Protein AF-0000000076349828 (afdb_homodimer)

Solvent-accessible surface area (backbone atoms only — not comparable to full-atom values): 31358 Å² total; per-residue (Å²): 131,55,42,33,57,53,33,26,42,36,50,50,52,42,30,34,69,35,51,32,60,79,73,75,37,77,66,84,74,68,94,68,87,68,66,63,31,42,52,63,56,56,51,11,56,76,66,73,49,50,44,65,56,44,50,30,48,36,58,50,66,44,79,68,70,51,68,71,57,54,50,50,49,28,61,77,57,61,48,50,69,36,42,40,34,48,49,30,20,42,58,67,39,28,55,61,73,64,72,86,52,87,60,31,19,74,54,73,61,74,66,48,53,58,50,32,57,34,34,70,43,28,19,38,30,24,24,58,64,32,35,60,77,38,63,22,70,52,36,24,41,40,48,79,42,40,75,89,57,75,70,48,70,93,59,61,36,51,58,55,41,58,56,68,32,63,59,30,49,77,55,27,34,45,64,28,62,76,62,40,43,49,42,49,37,23,45,49,52,50,44,39,47,48,40,72,83,40,64,64,37,52,51,49,50,52,52,42,57,68,31,87,71,43,10,62,55,54,72,65,60,64,58,49,44,57,66,61,35,66,37,68,38,48,32,34,32,43,59,87,63,86,70,57,69,60,95,70,50,41,61,79,50,91,68,35,41,47,19,39,54,23,36,35,31,32,42,30,22,30,38,48,82,10,60,64,20,36,33,39,36,48,46,75,43,70,52,78,66,79,72,74,76,77,126,134,56,44,33,55,53,33,26,42,37,49,52,52,43,30,33,70,36,52,33,59,80,74,75,38,76,67,84,74,69,94,70,88,67,67,63,30,42,52,65,57,55,52,11,56,77,65,74,49,51,46,65,56,44,49,30,46,35,57,50,67,44,80,69,68,52,69,70,58,53,50,49,49,27,60,76,55,62,46,50,68,36,42,41,33,48,50,29,20,43,58,68,39,29,54,61,71,63,71,87,53,88,60,32,18,73,54,72,61,74,66,48,53,58,50,31,58,34,35,69,43,28,18,35,30,23,24,59,64,32,36,58,76,41,63,22,71,53,35,24,41,40,47,79,42,40,77,88,5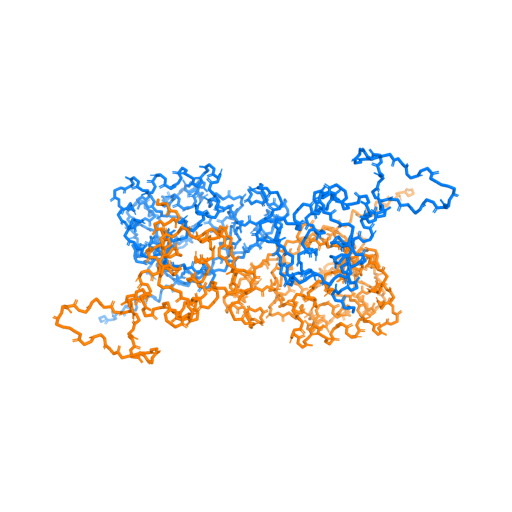9,74,70,49,72,92,58,61,36,51,55,55,40,58,55,69,33,64,58,30,48,75,55,26,34,44,65,28,61,76,64,40,43,48,41,49,37,23,45,49,53,50,46,38,45,48,41,72,83,40,63,65,38,52,51,50,50,52,52,42,58,66,30,87,73,43,10,62,56,56,73,66,59,64,58,50,44,56,68,61,36,65,38,68,38,48,32,34,33,42,60,86,64,85,72,54,72,57,95,71,51,41,61,81,48,91,68,34,41,50,19,39,55,25,36,34,32,31,42,29,21,31,38,47,83,12,61,64,19,36,34,38,37,47,48,74,44,70,52,80,68,78,72,75,75,74,127

Sequence (590 aa):
MDNKAALRQLLRGKRSRLEPAAVGLRPRTGRGRRAPGLSQAQVAQLLYVSERTYAQLERGEMPAPAPGFLDRVCEVLRLEEGDRTALYVYALGYEPPRPQDPLAGQDIHGAWHEAVTSVSRPCYVNDVAWNVLACNEAFTATFPRAPGARPALPERNLMRYMLLRHTAREHHLLDWERQWARPLAAQLRKAVAQYPGNGDLRELDQEVEADPVAGPIYRSDPVTYVQPSGATRPVRFPWPGPAGPPAGAERCCAEHLPSRAGLVTMCAAVPLGSPGARFFILVFEPAPAAGGTGRMDNKAALRQLLRGKRSRLEPAAVGLRPRTGRGRRAPGLSQAQVAQLLYVSERTYAQLERGEMPAPAPGFLDRVCEVLRLEEGDRTALYVYALGYEPPRPQDPLAGQDIHGAWHEAVTSVSRPCYVNDVAWNVLACNEAFTATFPRAPGARPALPERNLMRYMLLRHTAREHHLLDWERQWARPLAAQLRKAVAQYPGNGDLRELDQEVEADPVAGPIYRSDPVTYVQPSGATRPVRFPWPGPAGPPAGAERCCAEHLPSRAGLVTMCAAVPLGSPGARFFILVFEPAPAAGGTGR

Structure (mmCIF, N/CA/C/O backbone):
data_AF-0000000076349828-model_v1
#
loop_
_entity.id
_entity.type
_entity.pdbx_description
1 polymer 'Transcriptional regulator'
#
loop_
_atom_site.group_PDB
_atom_site.id
_atom_site.type_symbol
_atom_site.label_atom_id
_atom_site.label_alt_id
_atom_site.label_comp_id
_atom_site.label_asym_id
_atom_site.label_entity_id
_atom_site.label_seq_id
_atom_site.pdbx_PDB_ins_code
_atom_site.Cartn_x
_atom_site.Cartn_y
_atom_site.Cartn_z
_atom_site.occupancy
_atom_site.B_iso_or_equiv
_atom_site.auth_seq_id
_atom_site.auth_comp_id
_atom_site.auth_asym_id
_atom_site.auth_atom_id
_atom_site.pdbx_PDB_model_num
ATOM 1 N N . MET A 1 1 ? -12.219 -16.562 -16.562 1 55.56 1 MET A N 1
ATOM 2 C CA . MET A 1 1 ? -13.164 -17.125 -15.602 1 55.56 1 MET A CA 1
ATOM 3 C C . MET A 1 1 ? -14.023 -16.031 -14.984 1 55.56 1 MET A C 1
ATOM 5 O O . MET A 1 1 ? -13.547 -14.914 -14.742 1 55.56 1 MET A O 1
ATOM 9 N N . ASP A 1 2 ? -15.328 -16.172 -15.016 1 71.94 2 ASP A N 1
ATOM 10 C CA . ASP A 1 2 ? -16.359 -15.297 -14.461 1 71.94 2 ASP A CA 1
ATOM 11 C C . ASP A 1 2 ? -16.25 -15.211 -12.945 1 71.94 2 ASP A C 1
ATOM 13 O O . ASP A 1 2 ? -15.828 -16.172 -12.289 1 71.94 2 ASP A O 1
ATOM 17 N N . ASN A 1 3 ? -16.219 -14.039 -12.383 1 77.5 3 ASN A N 1
ATOM 18 C CA . ASN A 1 3 ? -16.172 -13.812 -10.945 1 77.5 3 ASN A CA 1
ATOM 19 C C . ASN A 1 3 ? -17.109 -14.758 -10.203 1 77.5 3 ASN A C 1
ATOM 21 O O . ASN A 1 3 ? -16.781 -15.227 -9.109 1 77.5 3 ASN A O 1
ATOM 25 N N . LYS A 1 4 ? -18.109 -15.07 -10.867 1 82.62 4 LYS A N 1
ATOM 26 C CA . LYS A 1 4 ? -19.078 -15.969 -10.258 1 82.62 4 LYS A CA 1
ATOM 27 C C . LYS A 1 4 ? -18.531 -17.375 -10.117 1 82.62 4 LYS A C 1
ATOM 29 O O . LYS A 1 4 ? -18.672 -18.016 -9.07 1 82.62 4 LYS A O 1
ATOM 34 N N . ALA A 1 5 ? -17.844 -17.766 -11.148 1 82.62 5 ALA A N 1
ATOM 35 C CA . ALA A 1 5 ? -17.266 -19.094 -11.125 1 82.62 5 ALA A CA 1
ATOM 36 C C . ALA A 1 5 ? -16.141 -19.188 -10.094 1 82.62 5 ALA A C 1
ATOM 38 O O . ALA A 1 5 ? -16.016 -20.188 -9.391 1 82.62 5 ALA A O 1
ATOM 39 N N . ALA A 1 6 ? -15.414 -18.141 -10.055 1 81.31 6 ALA A N 1
ATOM 40 C CA . ALA A 1 6 ? -14.312 -18.109 -9.102 1 81.31 6 ALA A CA 1
ATOM 41 C C . ALA A 1 6 ? -14.82 -18.141 -7.668 1 81.31 6 ALA A C 1
ATOM 43 O O . ALA A 1 6 ? -14.25 -18.828 -6.812 1 81.31 6 ALA A O 1
ATOM 44 N N . LEU A 1 7 ? -15.859 -17.406 -7.391 1 87.69 7 LEU A N 1
ATOM 45 C CA . LEU A 1 7 ? -16.469 -17.375 -6.062 1 87.69 7 LEU A CA 1
ATOM 46 C C . LEU A 1 7 ? -17 -18.75 -5.676 1 87.69 7 LEU A C 1
ATOM 48 O O . LEU A 1 7 ? -16.75 -19.219 -4.562 1 87.69 7 LEU A O 1
ATOM 52 N N . ARG A 1 8 ? -17.625 -19.344 -6.578 1 88.19 8 ARG A N 1
ATOM 53 C CA . ARG A 1 8 ? -18.172 -20.672 -6.352 1 88.19 8 ARG A CA 1
ATOM 54 C C . ARG A 1 8 ? -17.062 -21.672 -6.039 1 88.19 8 ARG A C 1
ATOM 56 O O . ARG A 1 8 ? -17.172 -22.469 -5.109 1 88.19 8 ARG A O 1
ATOM 63 N N . GLN A 1 9 ? -16.078 -21.578 -6.84 1 84.62 9 GLN A N 1
ATOM 64 C CA . GLN A 1 9 ? -14.945 -22.484 -6.652 1 84.62 9 GLN A CA 1
ATOM 65 C C . GLN A 1 9 ? -14.289 -22.281 -5.293 1 84.62 9 GLN A C 1
ATOM 67 O O . GLN A 1 9 ? -13.953 -23.25 -4.605 1 84.62 9 GLN A O 1
ATOM 72 N N . LEU A 1 10 ? -14.07 -21.062 -4.906 1 87.06 10 LEU A N 1
ATOM 73 C CA . LEU A 1 10 ? -13.453 -20.75 -3.621 1 87.06 10 LEU A CA 1
ATOM 74 C C . LEU A 1 10 ? -14.289 -21.297 -2.469 1 87.06 10 LEU A C 1
ATOM 76 O O . LEU A 1 10 ? -13.773 -22.047 -1.625 1 87.06 10 LEU A O 1
ATOM 80 N N . LEU A 1 11 ? -15.555 -20.984 -2.486 1 91.88 11 LEU A N 1
ATOM 81 C CA . LEU A 1 11 ? -16.422 -21.328 -1.363 1 91.88 11 LEU A CA 1
ATOM 82 C C . LEU A 1 11 ? -16.672 -22.828 -1.324 1 91.88 11 LEU A C 1
ATOM 84 O O . LEU A 1 11 ? -16.656 -23.438 -0.253 1 91.88 11 LEU A O 1
ATOM 88 N N . ARG A 1 12 ? -16.859 -23.391 -2.459 1 90.19 12 ARG A N 1
ATOM 89 C CA . ARG A 1 12 ? -17.047 -24.828 -2.516 1 90.19 12 ARG A CA 1
ATOM 90 C C . ARG A 1 12 ? -15.781 -25.562 -2.07 1 90.19 12 ARG A C 1
ATOM 92 O O . ARG A 1 12 ? -15.859 -26.547 -1.329 1 90.19 12 ARG A O 1
ATOM 99 N N . GLY A 1 13 ? -14.695 -25.062 -2.605 1 86.81 13 GLY A N 1
ATOM 100 C CA . GLY A 1 13 ? -13.43 -25.656 -2.215 1 86.81 13 GLY A CA 1
ATOM 101 C C . GLY A 1 13 ? -13.188 -25.609 -0.718 1 86.81 13 GLY A C 1
ATOM 102 O O . GLY A 1 13 ? -12.75 -26.609 -0.127 1 86.81 13 GLY A O 1
ATOM 103 N N . LYS A 1 14 ? -13.477 -24.531 -0.113 1 89.88 14 LYS A N 1
ATOM 104 C CA . LYS A 1 14 ? -13.227 -24.359 1.314 1 89.88 14 LYS A CA 1
ATOM 105 C C . LYS A 1 14 ? -14.203 -25.172 2.152 1 89.88 14 LYS A C 1
ATOM 107 O O . LYS A 1 14 ? -13.82 -25.797 3.141 1 89.88 14 LYS A O 1
ATOM 112 N N . ARG A 1 15 ? -15.438 -25.156 1.788 1 91.81 15 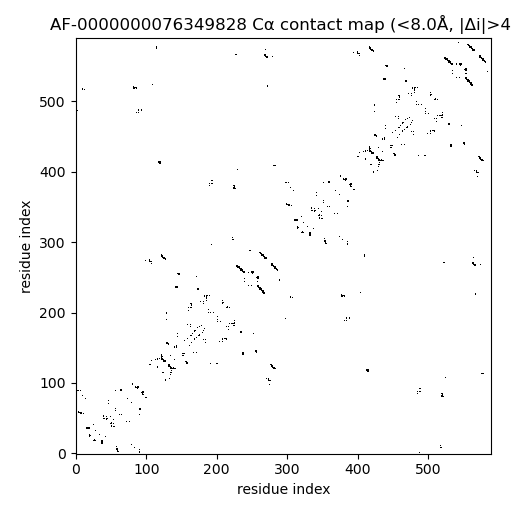ARG A N 1
ATOM 113 C CA . ARG A 1 15 ? -16.375 -25.906 2.619 1 91.81 15 ARG A CA 1
ATOM 114 C C . ARG A 1 15 ? -16.172 -27.406 2.463 1 91.81 15 ARG A C 1
ATOM 116 O O . ARG A 1 15 ? -16.422 -28.172 3.398 1 91.81 15 ARG A O 1
ATOM 123 N N . SER A 1 16 ? -15.602 -27.844 1.297 1 89.56 16 SER A N 1
ATOM 124 C CA . SER A 1 16 ? -15.367 -29.266 1.074 1 89.56 16 SER A CA 1
ATOM 125 C C . SER A 1 16 ? -14.195 -29.781 1.91 1 89.56 16 SER A C 1
ATOM 127 O O . SER A 1 16 ? -14.078 -30.984 2.152 1 89.56 16 SER A O 1
ATOM 129 N N . ARG A 1 17 ? -13.414 -28.906 2.379 1 88.81 17 ARG A N 1
ATOM 130 C CA . ARG A 1 17 ? -12.227 -29.297 3.135 1 88.81 17 ARG A CA 1
ATOM 131 C C . ARG A 1 17 ? -12.484 -29.219 4.637 1 88.81 17 ARG A C 1
ATOM 133 O O . ARG A 1 17 ? -11.648 -29.641 5.438 1 88.81 17 ARG A O 1
ATOM 140 N N . LEU A 1 18 ? -13.57 -28.688 4.965 1 89.94 18 LEU A N 1
ATOM 141 C CA . LEU A 1 18 ? -13.875 -28.516 6.383 1 89.94 18 LEU A CA 1
ATOM 142 C C . LEU A 1 18 ? -14.789 -29.625 6.879 1 89.94 18 LEU A C 1
ATOM 144 O O . LEU A 1 18 ? -15.906 -29.797 6.383 1 89.94 18 LEU A O 1
ATOM 148 N N . GLU A 1 19 ? -14.258 -30.344 7.883 1 88.88 19 GLU A N 1
ATOM 149 C CA . GLU A 1 19 ? -15.039 -31.438 8.453 1 88.88 19 GLU A CA 1
ATOM 150 C C . GLU A 1 19 ? -16.141 -30.922 9.359 1 88.88 19 GLU A C 1
ATOM 152 O O . GLU A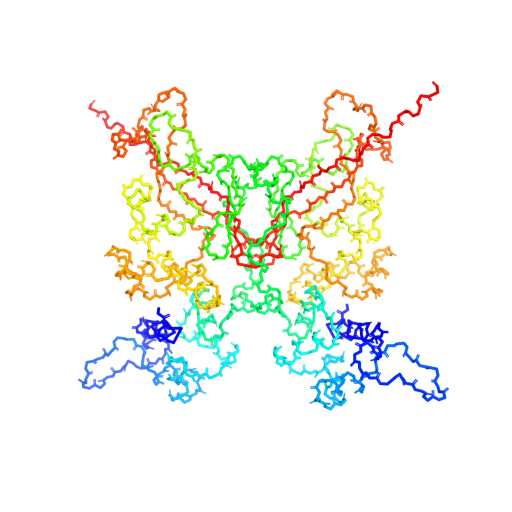 1 19 ? -15.914 -30.031 10.188 1 88.88 19 GLU A O 1
ATOM 157 N N . PRO A 1 20 ? -17.281 -31.484 9.211 1 87.12 20 PRO A N 1
ATOM 158 C CA . PRO A 1 20 ? -18.391 -31.047 10.047 1 87.12 20 PRO A CA 1
ATOM 159 C C . PRO A 1 20 ? -18.078 -31.094 11.539 1 87.12 20 PRO A C 1
ATOM 161 O O . PRO A 1 20 ? -18.422 -30.172 12.281 1 87.12 20 PRO A O 1
ATOM 164 N N . ALA A 1 21 ? -17.359 -32.094 11.93 1 85.5 21 ALA A N 1
ATOM 165 C CA . ALA A 1 21 ? -17.016 -32.25 13.344 1 85.5 21 ALA A CA 1
ATOM 166 C C . ALA A 1 21 ? -16.172 -31.078 13.844 1 85.5 21 ALA A C 1
ATOM 168 O O . ALA A 1 21 ? -16.266 -30.688 15.008 1 85.5 21 ALA A O 1
ATOM 169 N N . ALA A 1 22 ? -15.438 -30.562 12.938 1 85.69 22 ALA A N 1
ATOM 170 C CA . ALA A 1 22 ? -14.523 -29.484 13.297 1 85.69 22 ALA A CA 1
ATOM 171 C C . ALA A 1 22 ? -15.289 -28.203 13.641 1 85.69 22 ALA A C 1
ATOM 173 O O . ALA A 1 22 ? -14.75 -27.312 14.297 1 85.69 22 ALA A O 1
ATOM 174 N N . VAL A 1 23 ? -16.531 -28.156 13.219 1 86.88 23 VAL A N 1
ATOM 175 C CA . VAL A 1 23 ? -17.297 -26.953 13.477 1 86.88 23 VAL A CA 1
ATOM 176 C C . VAL A 1 23 ? -18.5 -27.281 14.344 1 86.88 23 VAL A C 1
ATOM 178 O O . VAL A 1 23 ? -19.484 -26.547 14.367 1 86.88 23 VAL A O 1
ATOM 181 N N . GLY A 1 24 ? -18.438 -28.438 14.977 1 84 24 GLY A N 1
ATOM 182 C CA . GLY A 1 24 ? -19.422 -28.797 15.977 1 84 24 GLY A CA 1
ATOM 183 C C . GLY A 1 24 ? -20.672 -29.406 15.383 1 84 24 GLY A C 1
ATOM 184 O O . GLY A 1 24 ? -21.734 -29.422 16.031 1 84 24 GLY A O 1
ATOM 185 N N . LEU A 1 25 ? -20.625 -29.703 14.148 1 85.69 25 LEU A N 1
ATOM 186 C CA . LEU A 1 25 ? -21.781 -30.312 13.508 1 85.69 25 LEU A CA 1
ATOM 187 C C . LEU A 1 25 ? -21.609 -31.828 13.422 1 85.69 25 LEU A C 1
ATOM 189 O O . LEU A 1 25 ? -20.484 -32.344 13.477 1 85.69 25 LEU A O 1
ATOM 193 N N . ARG A 1 26 ? -22.719 -32.594 13.414 1 77.56 26 ARG A N 1
ATOM 194 C CA . ARG A 1 26 ? -22.703 -34.062 13.266 1 77.56 26 ARG A CA 1
ATOM 195 C C . ARG A 1 26 ? -22.281 -34.469 11.859 1 77.56 26 ARG A C 1
ATOM 197 O O . ARG A 1 26 ? -22.625 -33.781 10.883 1 77.56 26 ARG A O 1
ATOM 204 N N . PRO A 1 27 ? -21.422 -35.375 11.805 1 70.62 27 PRO A N 1
ATOM 205 C CA . PRO A 1 27 ? -21.031 -35.875 10.484 1 70.62 27 PRO A CA 1
ATOM 206 C C . PRO A 1 27 ? -22.234 -36.312 9.656 1 70.62 27 PRO A C 1
ATOM 208 O O . PRO A 1 27 ? -23.25 -36.75 10.219 1 70.62 27 PRO A O 1
ATOM 211 N N . ARG A 1 28 ? -22.359 -36.031 8.352 1 61.56 28 ARG A N 1
ATOM 212 C CA . ARG A 1 28 ? -23.453 -36.469 7.492 1 61.56 28 ARG A CA 1
ATOM 213 C C . ARG A 1 28 ? -23.578 -37.969 7.457 1 61.56 28 ARG A C 1
ATOM 215 O O . ARG A 1 28 ? -22.609 -38.688 7.184 1 61.56 28 ARG A O 1
ATOM 222 N N . THR A 1 29 ? -24.438 -38.719 8.25 1 59.72 29 THR A N 1
ATOM 223 C CA . THR A 1 29 ? -24.609 -40.156 8.344 1 59.72 29 THR A CA 1
ATOM 224 C C . THR A 1 29 ? -25.328 -40.688 7.109 1 59.72 29 THR A C 1
ATOM 226 O O . THR A 1 29 ? -25.531 -41.906 6.98 1 59.72 29 THR A O 1
ATOM 229 N N . GLY A 1 30 ? -26.188 -40.031 6.375 1 51.22 30 GLY A N 1
ATOM 230 C CA . GLY A 1 30 ? -27.125 -40.781 5.562 1 51.22 30 GLY A CA 1
ATOM 231 C C . GLY A 1 30 ? -26.438 -41.656 4.52 1 51.22 30 GLY A C 1
ATOM 232 O O . GLY A 1 30 ? -25.219 -41.625 4.379 1 51.22 30 GLY A O 1
ATOM 233 N N . ARG A 1 31 ? -27.203 -42.75 3.924 1 53.44 31 ARG A N 1
ATOM 234 C CA . ARG A 1 31 ? -26.859 -43.812 2.986 1 53.44 31 ARG A CA 1
ATOM 235 C C . ARG A 1 31 ? -25.891 -43.312 1.924 1 53.44 31 ARG A C 1
ATOM 237 O O . ARG A 1 31 ? -25.234 -44.094 1.235 1 53.44 31 ARG A O 1
ATOM 244 N N . GLY A 1 32 ? -26.109 -42.188 1.056 1 46.09 32 GLY A N 1
ATOM 245 C CA . GLY A 1 32 ? -25.359 -41.719 -0.101 1 46.09 32 GLY A CA 1
ATOM 246 C C . GLY A 1 32 ? -24.031 -41.094 0.26 1 46.09 32 GLY A C 1
ATOM 247 O O . GLY A 1 32 ? -23.797 -40.719 1.412 1 46.09 32 GLY A O 1
ATOM 248 N N . ARG A 1 33 ? -22.969 -41.438 -0.601 1 49.31 33 ARG A N 1
ATOM 249 C CA . ARG A 1 33 ? -21.547 -41.094 -0.557 1 49.31 33 ARG A CA 1
ATOM 250 C C . ARG A 1 33 ? -21.328 -39.656 -0.154 1 49.31 33 ARG A C 1
ATOM 252 O O . ARG A 1 33 ? -21.891 -38.75 -0.759 1 49.31 33 ARG A O 1
ATOM 259 N N . ARG A 1 34 ? -20.875 -39.344 1.07 1 52.53 34 ARG A N 1
ATOM 260 C CA . ARG A 1 34 ? -20.469 -38.25 1.955 1 52.53 34 ARG A CA 1
ATOM 261 C C . ARG A 1 34 ? -19.625 -37.219 1.203 1 52.53 34 ARG A C 1
ATOM 263 O O . ARG A 1 34 ? -18.578 -37.531 0.651 1 52.53 34 ARG A O 1
ATOM 270 N N . ALA A 1 35 ? -20.234 -36.375 0.472 1 61.09 35 ALA A N 1
ATOM 271 C CA . ALA A 1 35 ? -19.375 -35.312 -0.033 1 61.09 35 ALA A CA 1
ATOM 272 C C . ALA A 1 35 ? -18.453 -34.781 1.066 1 61.09 35 ALA A C 1
ATOM 274 O O . ALA A 1 35 ? -18.906 -34.562 2.197 1 61.09 35 ALA A O 1
ATOM 275 N N . PRO A 1 36 ? -17.219 -34.969 0.76 1 76.38 36 PRO A N 1
ATOM 276 C CA . PRO A 1 36 ? -16.234 -34.469 1.736 1 76.38 36 PRO A CA 1
ATOM 277 C C . PRO A 1 36 ? -16.469 -33 2.117 1 76.38 36 PRO A C 1
ATOM 279 O O . PRO A 1 36 ? -16.906 -32.219 1.287 1 76.38 36 PRO A O 1
ATOM 282 N N . GLY A 1 37 ? -16.625 -32.844 3.396 1 89.06 37 GLY A N 1
ATOM 283 C CA . GLY A 1 37 ? -16.625 -31.5 3.988 1 89.06 37 GLY A CA 1
ATOM 284 C C . GLY A 1 37 ? -18.016 -31 4.328 1 89.06 37 GLY A C 1
ATOM 285 O O . GLY A 1 37 ? -18.922 -31.797 4.582 1 89.06 37 GLY A O 1
ATOM 286 N N . LEU A 1 38 ? -18.344 -29.781 4.438 1 92.25 38 LEU A N 1
ATOM 287 C CA . LEU A 1 38 ? -19.609 -29.156 4.828 1 92.25 38 LEU A CA 1
ATOM 288 C C . LEU A 1 38 ? -20.531 -29 3.623 1 92.25 38 LEU A C 1
ATOM 290 O O . LEU A 1 38 ? -20.078 -28.641 2.531 1 92.25 38 LEU A O 1
ATOM 294 N N . SER A 1 39 ? -21.828 -29.375 3.822 1 91.44 39 SER A N 1
ATOM 295 C CA . SER A 1 39 ? -22.828 -29.047 2.818 1 91.44 39 SER A CA 1
ATOM 296 C C . SER A 1 39 ? -23.219 -27.578 2.887 1 91.44 39 SER A C 1
ATOM 298 O O . SER A 1 39 ? -22.922 -26.891 3.863 1 91.44 39 SER A O 1
ATOM 300 N N . GLN A 1 40 ? -23.891 -27.094 1.805 1 93 40 GLN A N 1
ATOM 301 C CA . GLN A 1 40 ? -24.391 -25.719 1.814 1 93 40 GLN A CA 1
ATOM 302 C C . GLN A 1 40 ? -25.359 -25.5 2.967 1 93 40 GLN A C 1
ATOM 304 O O . GLN A 1 40 ? -25.359 -24.422 3.58 1 93 40 GLN A O 1
ATOM 309 N N . ALA A 1 41 ? -26.094 -26.516 3.244 1 92.31 41 ALA A N 1
ATOM 310 C CA . ALA A 1 41 ? -27.078 -26.438 4.324 1 92.31 41 ALA A CA 1
ATOM 311 C C . ALA A 1 41 ? -26.391 -26.281 5.68 1 92.31 41 ALA A C 1
ATOM 313 O O . ALA A 1 41 ? -26.844 -25.516 6.527 1 92.31 41 ALA A O 1
ATOM 314 N N . GLN A 1 42 ? -25.375 -26.969 5.805 1 93.19 42 GLN A N 1
ATOM 315 C CA . GLN A 1 42 ? -24.641 -26.906 7.062 1 93.19 42 GLN A CA 1
ATOM 316 C C . GLN A 1 42 ? -23.969 -25.547 7.238 1 93.19 42 GLN A C 1
ATOM 318 O O . GLN A 1 42 ? -23.969 -24.984 8.336 1 93.19 42 GLN A O 1
ATOM 323 N N . VAL A 1 43 ? -23.391 -25 6.184 1 95.19 43 VAL A N 1
ATOM 324 C CA . VAL A 1 43 ? -22.781 -23.672 6.254 1 95.19 43 VAL A CA 1
ATOM 325 C C . VAL A 1 43 ? -23.859 -22.625 6.582 1 95.19 43 VAL A C 1
ATOM 327 O O . VAL A 1 43 ? -23.641 -21.766 7.438 1 95.19 43 VAL A O 1
ATOM 330 N N . ALA A 1 44 ? -24.969 -22.766 5.961 1 94.94 44 ALA A N 1
ATOM 331 C CA . ALA A 1 44 ? -26.094 -21.844 6.188 1 94.94 44 ALA A CA 1
ATOM 332 C C . ALA A 1 44 ? -26.547 -21.875 7.645 1 94.94 44 ALA A C 1
ATOM 334 O O . ALA A 1 44 ? -26.828 -20.844 8.242 1 94.94 44 ALA A O 1
ATOM 335 N N . GLN A 1 45 ? -26.594 -23.047 8.156 1 93.62 45 GLN A N 1
ATOM 336 C CA . GLN A 1 45 ? -26.969 -23.219 9.547 1 93.62 45 GLN A CA 1
ATOM 337 C C . GLN A 1 45 ? -26.031 -22.469 10.477 1 93.62 45 GLN A C 1
ATOM 339 O O . GLN A 1 45 ? -26.469 -21.766 11.391 1 93.62 45 GLN A O 1
ATOM 344 N N . LEU A 1 46 ? -24.797 -22.609 10.203 1 94.5 46 LEU A N 1
ATOM 345 C CA . LEU A 1 46 ? -23.797 -21.969 11.039 1 94.5 46 LEU A CA 1
ATOM 346 C C . LEU A 1 46 ? -23.844 -20.453 10.891 1 94.5 46 LEU A C 1
ATOM 348 O O . LEU A 1 46 ? -23.484 -19.719 11.812 1 94.5 46 LEU A O 1
ATOM 352 N N . LEU A 1 47 ? -24.344 -20 9.797 1 94.94 47 LEU A N 1
ATOM 353 C CA . LEU A 1 47 ? -24.438 -18.578 9.5 1 94.94 47 LEU A CA 1
ATOM 354 C C . LEU A 1 47 ? -25.781 -18.016 9.961 1 94.94 47 LEU A C 1
ATOM 356 O O . LEU A 1 47 ? -25.984 -16.797 9.945 1 94.94 47 LEU A O 1
ATOM 360 N N . TYR A 1 48 ? -26.672 -18.859 10.297 1 94.81 48 TYR A N 1
ATOM 361 C CA . TYR A 1 48 ? -28.016 -18.469 10.703 1 94.81 48 TYR A CA 1
ATOM 362 C C . TYR A 1 48 ? -28.75 -17.766 9.57 1 94.81 48 TYR A C 1
ATOM 364 O O . TYR A 1 48 ? -29.359 -16.719 9.773 1 94.81 4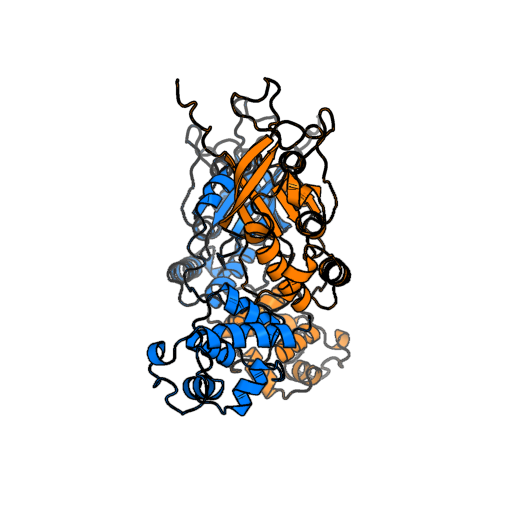8 TYR A O 1
ATOM 372 N N . VAL A 1 49 ? -28.594 -18.312 8.383 1 95.12 49 VAL A N 1
ATOM 373 C CA . VAL A 1 49 ? -29.344 -17.875 7.207 1 95.12 49 VAL A CA 1
ATOM 374 C C . VAL A 1 49 ? -29.969 -19.078 6.5 1 95.12 49 VAL A C 1
ATOM 376 O O . VAL A 1 49 ? -29.688 -20.219 6.863 1 95.12 49 VAL A O 1
ATOM 379 N N . SER A 1 50 ? -30.781 -18.781 5.52 1 94.88 50 SER A N 1
ATOM 380 C CA . SER A 1 50 ? -31.359 -19.859 4.734 1 94.88 50 SER A CA 1
ATOM 381 C C . SER A 1 50 ? -30.328 -20.484 3.803 1 94.88 50 SER A C 1
ATOM 383 O O . SER A 1 50 ? -29.359 -19.844 3.41 1 94.88 50 SER A O 1
ATOM 385 N N . GLU A 1 51 ? -30.547 -21.766 3.533 1 94.62 51 GLU A N 1
ATOM 386 C CA . GLU A 1 51 ? -29.688 -22.438 2.557 1 94.62 51 GLU A CA 1
ATOM 387 C C . GLU A 1 51 ? -29.719 -21.703 1.216 1 94.62 51 GLU A C 1
ATOM 389 O O . GLU A 1 51 ? -28.688 -21.609 0.533 1 94.62 51 GLU A O 1
ATOM 394 N N . ARG A 1 52 ? -30.812 -21.188 0.891 1 94.38 52 ARG A N 1
ATOM 395 C CA . ARG A 1 52 ? -30.953 -20.422 -0.351 1 94.38 52 ARG A CA 1
ATOM 396 C C . ARG A 1 52 ? -30.062 -19.203 -0.346 1 94.38 52 ARG A C 1
ATOM 398 O O . ARG A 1 52 ? -29.406 -18.891 -1.35 1 94.38 52 ARG A O 1
ATOM 405 N N . THR A 1 53 ? -30.016 -18.578 0.763 1 94.25 53 THR A N 1
ATOM 406 C CA . THR A 1 53 ? -29.203 -17.375 0.902 1 94.25 53 THR A CA 1
ATOM 407 C C . THR A 1 53 ? -27.734 -17.688 0.702 1 94.25 53 THR A C 1
ATOM 409 O O . THR A 1 53 ? -27.047 -17.016 -0.065 1 94.25 53 THR A O 1
ATOM 412 N N . TYR A 1 54 ? -27.266 -18.672 1.337 1 95.94 54 TYR A N 1
ATOM 413 C CA . TYR A 1 54 ? -25.859 -19.031 1.191 1 95.94 54 TYR A CA 1
ATOM 414 C C . TYR A 1 54 ? -25.578 -19.531 -0.219 1 95.94 54 TYR A C 1
ATOM 416 O O . TYR A 1 54 ? -24.531 -19.203 -0.794 1 95.94 54 TYR A O 1
ATOM 424 N N . ALA A 1 55 ? -26.453 -20.312 -0.714 1 95.19 55 ALA A N 1
ATOM 425 C CA . ALA A 1 55 ? -26.281 -20.828 -2.07 1 95.19 55 ALA A CA 1
ATOM 426 C C . ALA A 1 55 ? -26.188 -19.688 -3.08 1 95.19 55 ALA A C 1
ATOM 428 O O . ALA A 1 55 ? -25.422 -19.766 -4.047 1 95.19 55 ALA A O 1
ATOM 429 N N . GLN A 1 56 ? -26.969 -18.688 -2.854 1 94.75 56 GLN A N 1
ATOM 430 C CA . GLN A 1 56 ? -26.922 -17.516 -3.719 1 94.75 56 GLN A CA 1
ATOM 431 C C . GLN A 1 56 ? -25.562 -16.844 -3.66 1 94.75 56 GLN A C 1
ATOM 433 O O . GLN A 1 56 ? -25.047 -16.391 -4.68 1 94.75 56 GLN A O 1
ATOM 438 N N . LEU A 1 57 ? -24.984 -16.781 -2.492 1 94.62 57 LEU A N 1
ATOM 439 C CA . LEU A 1 57 ? -23.641 -16.234 -2.354 1 94.62 57 LEU A CA 1
ATOM 440 C C . LEU A 1 57 ? -22.625 -17.094 -3.084 1 94.62 57 LEU A C 1
ATOM 442 O O . LEU A 1 57 ? -21.812 -16.594 -3.855 1 94.62 57 LEU A O 1
ATOM 446 N N . GLU A 1 58 ? -22.734 -18.375 -2.83 1 94.38 58 GLU A N 1
ATOM 447 C CA . GLU A 1 58 ? -21.766 -19.312 -3.396 1 94.38 58 GLU A CA 1
ATOM 448 C C . GLU A 1 58 ? -21.828 -19.312 -4.922 1 94.38 58 GLU A C 1
ATOM 450 O O . GLU A 1 58 ? -20.797 -19.484 -5.586 1 94.38 58 GLU A O 1
ATOM 455 N N . ARG A 1 59 ? -23 -19.031 -5.477 1 92.19 59 ARG A N 1
ATOM 456 C CA . ARG A 1 59 ? -23.172 -19 -6.926 1 92.19 59 ARG A CA 1
ATOM 457 C C . ARG A 1 59 ? -22.828 -17.641 -7.5 1 92.19 59 ARG A C 1
ATOM 459 O O . ARG A 1 59 ? -22.875 -17.438 -8.719 1 92.19 59 ARG A O 1
ATOM 466 N N . GLY A 1 60 ? -22.516 -16.703 -6.617 1 88.75 60 GLY A N 1
ATOM 467 C CA . GLY A 1 60 ? -22.188 -15.359 -7.062 1 88.75 60 GLY A CA 1
ATOM 468 C C . GLY A 1 60 ? -23.391 -14.562 -7.512 1 88.75 60 GLY A C 1
ATOM 469 O O . GLY A 1 60 ? -23.281 -13.664 -8.344 1 88.75 60 GLY A O 1
ATOM 470 N N . GLU A 1 61 ? -24.562 -14.93 -6.988 1 88.88 61 GLU A N 1
ATOM 471 C CA . GLU A 1 61 ? -25.797 -14.32 -7.449 1 88.88 61 GLU A CA 1
ATOM 472 C C . GLU A 1 61 ? -26.359 -13.367 -6.402 1 88.88 61 GLU A C 1
ATOM 474 O O . GLU A 1 61 ? -27.438 -12.781 -6.602 1 88.88 61 GLU A O 1
ATOM 479 N N . MET A 1 62 ? -25.719 -13.227 -5.289 1 88.5 62 MET A N 1
ATOM 480 C CA . MET A 1 62 ? -26.156 -12.297 -4.258 1 88.5 62 MET A CA 1
ATOM 481 C C . MET A 1 62 ? -25.703 -10.875 -4.586 1 88.5 62 MET A C 1
ATOM 483 O O . MET A 1 62 ? -24.516 -10.609 -4.711 1 88.5 62 MET A O 1
ATOM 487 N N . PRO A 1 63 ? -26.719 -10.086 -4.785 1 81.38 63 PRO A N 1
ATOM 488 C CA . PRO A 1 63 ? -26.328 -8.703 -5.055 1 81.38 63 PRO A CA 1
ATOM 489 C C . PRO A 1 63 ? -25.703 -8.016 -3.834 1 81.38 63 PRO A C 1
ATOM 491 O O . PRO A 1 63 ? -26.297 -8.031 -2.75 1 81.38 63 PRO A O 1
ATOM 494 N N . ALA A 1 64 ? -24.562 -7.559 -3.828 1 79.25 64 ALA A N 1
ATOM 495 C CA . ALA A 1 64 ? -23.828 -6.707 -2.891 1 79.25 64 ALA A CA 1
ATOM 496 C C . ALA A 1 64 ? -23.906 -7.258 -1.471 1 79.25 64 ALA A C 1
ATOM 498 O O . ALA A 1 64 ? -24.5 -6.625 -0.585 1 79.25 64 ALA A O 1
ATOM 499 N N . PRO A 1 65 ? -23.453 -8.445 -1.202 1 88 65 PRO A N 1
ATOM 500 C CA . PRO A 1 65 ? -23.453 -8.945 0.175 1 88 65 PRO A CA 1
ATOM 501 C C . PRO A 1 65 ? -22.797 -7.969 1.154 1 88 65 PRO A C 1
ATOM 503 O O . PRO A 1 65 ? -21.828 -7.301 0.809 1 88 65 PRO A O 1
ATOM 506 N N . ALA A 1 66 ? -23.406 -7.848 2.369 1 83.25 66 ALA A N 1
ATOM 507 C CA . ALA A 1 66 ? -22.859 -6.969 3.402 1 83.25 66 ALA A CA 1
ATOM 508 C C . ALA A 1 66 ? -21.484 -7.453 3.859 1 83.25 66 ALA A C 1
ATOM 510 O O . ALA A 1 66 ? -21.266 -8.656 3.998 1 83.25 66 ALA A O 1
ATOM 511 N N . PRO A 1 67 ? -20.625 -6.527 4.156 1 82.75 67 PRO A N 1
ATOM 512 C CA . PRO A 1 67 ? -19.312 -6.914 4.672 1 82.75 67 PRO A CA 1
ATOM 513 C C . PRO A 1 67 ? -19.406 -7.777 5.93 1 82.75 67 PRO A C 1
ATOM 515 O O . PRO A 1 67 ? -18.641 -8.727 6.086 1 82.75 67 PRO A O 1
ATOM 518 N N . GLY A 1 68 ? -20.375 -7.438 6.809 1 84.44 68 GLY A N 1
ATOM 519 C CA . GLY A 1 68 ? -20.578 -8.25 8 1 84.44 68 GLY A CA 1
ATOM 520 C C . GLY A 1 68 ? -20.906 -9.695 7.695 1 84.44 68 GLY A C 1
ATOM 521 O O . GLY A 1 68 ? -20.438 -10.609 8.375 1 84.44 68 GLY A O 1
ATOM 522 N N . PHE A 1 69 ? -21.75 -9.906 6.668 1 91.12 69 PHE A N 1
ATOM 523 C CA . PHE A 1 69 ? -22.109 -11.258 6.246 1 91.12 69 PHE A CA 1
ATOM 524 C C . PHE A 1 69 ? -20.891 -11.992 5.707 1 91.12 69 PHE A C 1
ATOM 526 O O . PHE A 1 69 ? -20.641 -13.148 6.07 1 91.12 69 PHE A O 1
ATOM 533 N N . LEU A 1 70 ? -20.047 -11.312 4.883 1 92.69 70 LEU A N 1
ATOM 534 C CA . LEU A 1 70 ? -18.844 -11.914 4.324 1 92.69 70 LEU A CA 1
ATOM 535 C C . LEU A 1 70 ? -17.859 -12.289 5.426 1 92.69 70 LEU A C 1
ATOM 537 O O . LEU A 1 70 ? -17.219 -13.344 5.371 1 92.69 70 LEU A O 1
ATOM 541 N N . ASP A 1 71 ? -17.797 -11.445 6.379 1 90.75 71 ASP A N 1
ATOM 542 C CA . ASP A 1 71 ? -16.891 -11.727 7.488 1 90.75 71 ASP A CA 1
ATOM 543 C C . ASP A 1 71 ? -17.344 -12.945 8.281 1 90.75 71 ASP A C 1
ATOM 545 O O . ASP A 1 71 ? -16.531 -13.742 8.734 1 90.75 71 ASP A O 1
ATOM 549 N N . ARG A 1 72 ? -18.656 -13.117 8.453 1 93.75 72 ARG A N 1
ATOM 550 C CA . ARG A 1 72 ? -19.188 -14.305 9.117 1 93.75 72 ARG A CA 1
ATOM 551 C C . ARG A 1 72 ? -18.906 -15.562 8.312 1 93.75 72 ARG A C 1
ATOM 553 O O . ARG A 1 72 ? -18.594 -16.609 8.883 1 93.75 72 ARG A O 1
ATOM 560 N N . VAL A 1 73 ? -18.984 -15.43 7.055 1 95.38 73 VAL A N 1
ATOM 561 C CA . VAL A 1 73 ? -18.641 -16.547 6.184 1 95.38 73 VAL A CA 1
ATOM 562 C C . VAL A 1 73 ? -17.188 -16.938 6.367 1 95.38 73 VAL A C 1
ATOM 564 O O . VAL A 1 73 ? -16.844 -18.125 6.457 1 95.38 73 VAL A O 1
ATOM 567 N N . CYS A 1 74 ? -16.344 -15.898 6.422 1 93.06 74 CYS A N 1
ATOM 568 C CA . CYS A 1 74 ? -14.914 -16.141 6.641 1 93.06 74 CYS A CA 1
ATOM 569 C C . CYS A 1 74 ? -14.688 -16.875 7.957 1 93.06 74 CYS A C 1
ATOM 571 O O . CYS A 1 74 ? -13.867 -17.797 8.023 1 93.06 74 CYS A O 1
ATOM 573 N N . GLU A 1 75 ? -15.398 -16.516 8.914 1 92.81 75 GLU A N 1
ATOM 574 C CA . GLU A 1 75 ? -15.273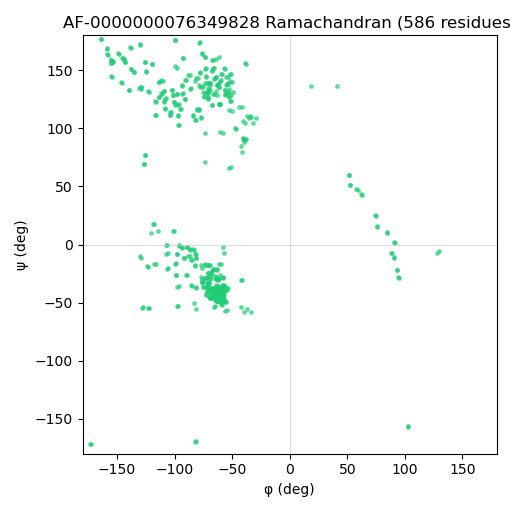 -17.156 10.227 1 92.81 75 GLU A CA 1
ATOM 575 C C . GLU A 1 75 ? -15.727 -18.609 10.18 1 92.81 75 GLU A C 1
ATOM 577 O O . GLU A 1 75 ? -15.016 -19.5 10.656 1 92.81 75 GLU A O 1
ATOM 582 N N . VAL A 1 76 ? -16.828 -18.844 9.578 1 94.25 76 VAL A N 1
ATOM 583 C CA . VAL A 1 76 ? -17.422 -20.188 9.531 1 94.25 76 VAL A CA 1
ATOM 584 C C . VAL A 1 76 ? -16.531 -21.109 8.719 1 94.25 76 VAL A C 1
ATOM 586 O O . VAL A 1 76 ? -16.281 -22.266 9.117 1 94.25 76 VAL A O 1
ATOM 589 N N . LEU A 1 77 ? -15.984 -20.578 7.648 1 93.94 77 LEU A N 1
ATOM 590 C CA . LEU A 1 77 ? -15.203 -21.422 6.75 1 93.94 77 LEU A CA 1
ATOM 591 C C . LEU A 1 77 ? -13.719 -21.312 7.066 1 93.94 77 LEU A C 1
ATOM 593 O O . LEU A 1 77 ? -12.883 -21.891 6.359 1 93.94 77 LEU A O 1
ATOM 597 N N . ARG A 1 78 ? -13.375 -20.531 8.031 1 90.75 78 ARG A N 1
ATOM 598 C CA . ARG A 1 78 ? -12.008 -20.359 8.5 1 90.75 78 ARG A CA 1
ATOM 599 C C . ARG A 1 78 ? -11.094 -19.891 7.379 1 90.75 78 ARG A C 1
ATOM 601 O O . ARG A 1 78 ? -10.023 -20.453 7.152 1 90.75 78 ARG A O 1
ATOM 608 N N . LEU A 1 79 ? -11.609 -18.938 6.746 1 88.81 79 LEU A N 1
ATOM 609 C CA . LEU A 1 79 ? -10.812 -18.359 5.668 1 88.81 79 LEU A CA 1
ATOM 610 C C . LEU A 1 79 ? -9.672 -17.516 6.223 1 88.81 79 LEU A C 1
ATOM 612 O O . LEU A 1 79 ? -9.883 -16.672 7.105 1 88.81 79 LEU A O 1
ATOM 616 N N . GLU A 1 80 ? -8.453 -17.781 5.703 1 83.56 80 GLU A N 1
ATOM 617 C CA . GLU A 1 80 ? -7.32 -16.922 6.023 1 83.56 80 GLU A CA 1
ATOM 618 C C . GLU A 1 80 ? -7.359 -15.625 5.207 1 83.56 80 GLU A C 1
ATOM 620 O O . GLU A 1 80 ? -8.211 -15.461 4.332 1 83.56 80 GLU A O 1
ATOM 625 N N . GLU A 1 81 ? -6.473 -14.75 5.496 1 80.25 81 GLU A N 1
ATOM 626 C CA . GLU A 1 81 ? -6.516 -13.398 4.941 1 80.25 81 GLU A CA 1
ATOM 627 C C . GLU A 1 81 ? -6.516 -13.43 3.416 1 80.25 81 GLU A C 1
ATOM 629 O O . GLU A 1 81 ? -7.227 -12.648 2.777 1 80.25 81 GLU A O 1
ATOM 634 N N . GLY A 1 82 ? -5.762 -14.289 2.879 1 79.06 82 GLY A N 1
ATOM 635 C CA . GLY A 1 82 ? -5.746 -14.406 1.429 1 79.06 82 GLY A CA 1
ATOM 636 C C . GLY A 1 82 ? -7.094 -14.781 0.844 1 79.06 82 GLY A C 1
ATOM 637 O O . GLY A 1 82 ? -7.578 -14.125 -0.084 1 79.06 82 GLY A O 1
ATOM 638 N N . ASP A 1 83 ? -7.715 -15.766 1.434 1 85 83 ASP A N 1
ATOM 639 C CA . ASP A 1 83 ? -9.023 -16.234 0.976 1 85 83 ASP A CA 1
ATOM 640 C C . ASP A 1 83 ? -10.109 -15.203 1.261 1 85 83 ASP A C 1
ATOM 642 O O . ASP A 1 83 ? -11.031 -15.031 0.465 1 85 83 ASP A O 1
ATOM 646 N N . ARG A 1 84 ? -9.961 -14.578 2.371 1 88.25 84 ARG A N 1
ATOM 647 C CA . ARG A 1 84 ? -10.906 -13.508 2.697 1 88.25 84 ARG A CA 1
ATOM 648 C C . ARG A 1 84 ? -10.852 -12.398 1.652 1 88.25 84 ARG A C 1
ATOM 650 O O . ARG A 1 84 ? -11.891 -11.938 1.179 1 88.25 84 ARG A O 1
ATOM 657 N N . THR A 1 85 ? -9.703 -12.031 1.312 1 83.31 85 THR A N 1
ATOM 658 C CA . THR A 1 85 ? -9.531 -11 0.293 1 83.31 85 THR A CA 1
ATOM 659 C C . THR A 1 85 ? -10.164 -11.43 -1.025 1 83.31 85 THR A C 1
ATOM 661 O O . THR A 1 85 ? -10.891 -10.656 -1.653 1 83.31 85 THR A O 1
ATOM 664 N N . ALA A 1 86 ? -9.891 -12.633 -1.402 1 83.81 86 ALA A N 1
ATOM 665 C CA . ALA A 1 86 ? -10.484 -13.156 -2.627 1 83.81 86 ALA A CA 1
ATOM 666 C C . ALA A 1 86 ? -12.008 -13.133 -2.555 1 83.81 86 ALA A C 1
ATOM 668 O O . ALA A 1 86 ? -12.68 -12.734 -3.512 1 83.81 86 ALA A O 1
ATOM 669 N N . LEU A 1 87 ? -12.539 -13.539 -1.44 1 88.69 87 LEU A N 1
ATOM 670 C CA . LEU A 1 87 ? -13.984 -13.547 -1.243 1 88.69 87 LEU A CA 1
ATOM 671 C C . LEU A 1 87 ? -14.57 -12.156 -1.458 1 88.69 87 LEU A C 1
ATOM 673 O O . LEU A 1 87 ? -15.555 -12 -2.189 1 88.69 87 LEU A O 1
ATOM 677 N N . TYR A 1 88 ? -13.961 -11.188 -0.862 1 86.94 88 TYR A N 1
ATOM 678 C CA . TYR A 1 88 ? -14.43 -9.812 -0.993 1 86.94 88 TYR A CA 1
ATOM 679 C C . TYR A 1 88 ? -14.344 -9.344 -2.441 1 86.94 88 TYR A C 1
ATOM 681 O O . TYR A 1 88 ? -15.297 -8.75 -2.963 1 86.94 88 TYR A O 1
ATOM 689 N N . VAL A 1 89 ? -13.305 -9.672 -3.09 1 82.19 89 VAL A N 1
ATOM 690 C CA . VAL A 1 89 ? -13.086 -9.211 -4.457 1 82.19 89 VAL A CA 1
ATOM 691 C C . VAL A 1 89 ? -14.07 -9.891 -5.398 1 82.19 89 VAL A C 1
ATOM 693 O O . VAL A 1 89 ? -14.695 -9.234 -6.234 1 82.19 89 VAL A O 1
ATOM 696 N N . TYR A 1 90 ? -14.219 -11.172 -5.223 1 85.19 90 TYR A N 1
ATOM 697 C CA . TYR A 1 90 ? -15.109 -11.891 -6.129 1 85.19 90 TYR A CA 1
ATOM 698 C C . TYR A 1 90 ? -16.562 -11.516 -5.867 1 85.19 90 TYR A C 1
ATOM 700 O O . TYR A 1 90 ? -17.375 -11.477 -6.797 1 85.19 90 TYR A O 1
ATOM 708 N N . ALA A 1 91 ? -16.875 -11.234 -4.609 1 86.06 91 ALA A N 1
ATOM 709 C CA . ALA A 1 91 ? -18.266 -10.961 -4.234 1 86.06 91 ALA A CA 1
ATOM 710 C C . ALA A 1 91 ? -18.609 -9.492 -4.465 1 86.06 91 ALA A C 1
ATOM 712 O O . ALA A 1 91 ? -19.734 -9.172 -4.855 1 86.06 91 ALA A O 1
ATOM 713 N N . LEU A 1 92 ? -17.594 -8.617 -4.227 1 81.69 92 LEU A N 1
ATOM 714 C CA . LEU A 1 92 ? -17.938 -7.203 -4.16 1 81.69 92 LEU A CA 1
ATOM 715 C C . LEU A 1 92 ? -17.109 -6.395 -5.152 1 81.69 92 LEU A C 1
ATOM 717 O O . LEU A 1 92 ? -17.438 -5.242 -5.445 1 81.69 92 LEU A O 1
ATOM 721 N N . GLY A 1 93 ? -16.016 -7.008 -5.582 1 75.94 93 GLY A N 1
ATOM 722 C CA . GLY A 1 93 ? -15.164 -6.293 -6.523 1 75.94 93 GLY A CA 1
ATOM 723 C C . GLY A 1 93 ? -14.086 -5.469 -5.848 1 75.94 93 GLY A C 1
ATOM 724 O O . GLY A 1 93 ? -13.367 -4.711 -6.508 1 75.94 93 GLY A O 1
ATOM 725 N N . TYR A 1 94 ? -14.047 -5.551 -4.457 1 77.75 94 TYR A N 1
ATOM 726 C CA . TYR A 1 94 ? -13.016 -4.809 -3.744 1 77.75 94 TYR A CA 1
ATOM 727 C C . TYR A 1 94 ? -12.547 -5.566 -2.508 1 77.75 94 TYR A C 1
ATOM 729 O O . TYR A 1 94 ? -13.203 -6.512 -2.068 1 77.75 94 TYR A O 1
ATOM 737 N N . GLU A 1 95 ? -11.352 -5.176 -2.049 1 76.44 95 GLU A N 1
ATOM 738 C CA . GLU A 1 95 ? -10.742 -5.852 -0.909 1 76.44 95 GLU A CA 1
ATOM 739 C C . GLU A 1 95 ? -11.445 -5.477 0.394 1 76.44 95 GLU A C 1
ATOM 741 O O . GLU A 1 95 ? -12.141 -4.465 0.459 1 76.44 95 GLU A O 1
ATOM 746 N N . PRO A 1 96 ? -11.227 -6.301 1.404 1 79.5 96 PRO A N 1
ATOM 747 C CA . PRO A 1 96 ? -11.805 -5.953 2.705 1 79.5 96 PRO A CA 1
ATOM 748 C C . PRO A 1 96 ? -11.305 -4.605 3.227 1 79.5 96 PRO A C 1
ATOM 750 O O . PRO A 1 96 ? -10.156 -4.234 2.994 1 79.5 96 PRO A O 1
ATOM 753 N N . PRO A 1 97 ? -12.148 -3.951 3.91 1 69.06 97 PRO A N 1
ATOM 754 C CA . PRO A 1 97 ? -11.805 -2.613 4.395 1 69.06 97 PRO A CA 1
ATOM 755 C C . PRO A 1 97 ? -10.727 -2.641 5.477 1 69.06 97 PRO A C 1
ATOM 757 O O . PRO A 1 97 ? -10.008 -1.653 5.664 1 69.06 97 PRO A O 1
ATOM 760 N N . ARG A 1 98 ? -10.734 -3.85 6.266 1 70.88 98 ARG A N 1
ATOM 761 C CA . ARG A 1 98 ? -9.75 -4.004 7.336 1 70.88 98 ARG A CA 1
ATOM 762 C C . ARG A 1 98 ? -9.133 -5.395 7.312 1 70.88 98 ARG A C 1
ATOM 764 O O . ARG A 1 98 ? -9.781 -6.363 6.918 1 70.88 98 ARG A O 1
ATOM 771 N N . PRO A 1 99 ? -7.824 -5.352 7.758 1 71.25 99 PRO A N 1
ATOM 772 C CA . PRO A 1 99 ? -7.258 -6.695 7.891 1 71.25 99 PRO A CA 1
ATOM 773 C C . PRO A 1 99 ? -7.934 -7.52 8.984 1 71.25 99 PRO A C 1
ATOM 775 O O . PRO A 1 99 ? -8.523 -6.957 9.906 1 71.25 99 PRO A O 1
ATOM 778 N N . GLN A 1 100 ? -7.906 -8.859 8.789 1 69.5 100 GLN A N 1
ATOM 779 C CA . GLN A 1 100 ? -8.445 -9.734 9.828 1 69.5 100 GLN A CA 1
ATOM 780 C C . GLN A 1 100 ? -7.641 -9.617 11.117 1 69.5 100 GLN A C 1
ATOM 782 O O . GLN A 1 100 ? -8.203 -9.656 12.211 1 69.5 100 GLN A O 1
ATOM 787 N N . ASP A 1 101 ? -6.293 -9.547 10.906 1 64.94 101 ASP A N 1
ATOM 788 C CA . ASP A 1 101 ? -5.406 -9.383 12.055 1 64.94 101 ASP A CA 1
ATOM 789 C C . ASP A 1 101 ? -5.281 -7.914 12.445 1 64.94 101 ASP A C 1
ATOM 791 O O . ASP A 1 101 ? -4.707 -7.113 11.703 1 64.94 101 ASP A O 1
ATOM 795 N N . PRO A 1 102 ? -5.848 -7.59 13.633 1 60.81 102 PRO A N 1
ATOM 796 C CA . PRO A 1 102 ? -5.773 -6.191 14.062 1 60.81 102 PRO A CA 1
ATOM 797 C C . PRO A 1 102 ? -4.336 -5.707 14.25 1 60.81 102 PRO A C 1
ATOM 799 O O . PRO A 1 102 ? -4.086 -4.5 14.273 1 60.81 102 PRO A O 1
ATOM 802 N N . LEU A 1 103 ? -3.365 -6.711 14.359 1 60.91 103 LEU A N 1
ATOM 803 C CA . LEU A 1 103 ? -1.971 -6.355 14.602 1 60.91 103 LEU A CA 1
ATOM 804 C C . LEU A 1 103 ? -1.205 -6.246 13.281 1 60.91 103 LEU A C 1
ATOM 806 O O . LEU A 1 103 ? -0.014 -5.93 13.281 1 60.91 103 LEU A O 1
ATOM 810 N N . ALA A 1 104 ? -1.805 -6.508 12.141 1 61.25 104 ALA A N 1
ATOM 811 C CA . ALA A 1 104 ? -1.158 -6.602 10.836 1 61.25 104 ALA A CA 1
ATOM 812 C C . ALA A 1 104 ? -0.412 -5.312 10.5 1 61.25 104 ALA A C 1
ATOM 814 O O . ALA A 1 104 ? 0.569 -5.332 9.75 1 61.25 104 ALA A O 1
ATOM 815 N N . GLY A 1 105 ? -0.595 -4.266 11.359 1 67.44 105 GLY A N 1
ATOM 816 C CA . GLY A 1 105 ? 0.061 -3.002 11.055 1 67.44 105 GLY A CA 1
ATOM 817 C C . GLY A 1 105 ? 1.115 -2.617 12.078 1 67.44 105 GLY A C 1
ATOM 818 O O . GLY A 1 105 ? 1.795 -1.602 11.922 1 67.44 105 GLY A O 1
ATOM 819 N N . GLN A 1 106 ? 1.417 -3.605 12.922 1 76.25 106 GLN A N 1
ATOM 820 C CA . GLN A 1 106 ? 2.352 -3.266 13.992 1 76.25 106 GLN A CA 1
ATOM 821 C C . GLN A 1 106 ? 3.719 -3.896 13.742 1 76.25 106 GLN A C 1
ATOM 823 O O . GLN A 1 106 ? 4.699 -3.541 14.406 1 76.25 106 GLN A O 1
ATOM 828 N N . ASP A 1 107 ? 3.736 -4.777 12.672 1 80.81 107 ASP A N 1
ATOM 829 C CA . ASP A 1 107 ? 4.992 -5.449 12.352 1 80.81 107 ASP A CA 1
ATOM 830 C C . ASP A 1 107 ? 5.164 -5.605 10.844 1 80.81 107 ASP A C 1
ATOM 832 O O . ASP A 1 107 ? 4.223 -5.379 10.078 1 80.81 107 ASP A O 1
ATOM 836 N N . ILE A 1 108 ? 6.414 -5.758 10.43 1 83.69 108 ILE A N 1
ATOM 837 C CA . ILE A 1 108 ? 6.738 -6.012 9.031 1 83.69 108 ILE A CA 1
ATOM 838 C C . ILE A 1 108 ? 7.57 -7.289 8.922 1 83.69 108 ILE A C 1
ATOM 840 O O . ILE A 1 108 ? 8.211 -7.703 9.891 1 83.69 108 ILE A O 1
ATOM 844 N N . HIS A 1 109 ? 7.426 -7.961 7.859 1 83.88 109 HIS A N 1
ATOM 845 C CA . HIS A 1 109 ? 8.234 -9.148 7.621 1 83.88 109 HIS A CA 1
ATOM 846 C C . HIS A 1 109 ? 9.719 -8.852 7.789 1 83.88 109 HIS A C 1
ATOM 848 O O . HIS A 1 109 ? 10.18 -7.758 7.441 1 83.88 109 HIS A O 1
ATOM 854 N N . GLY A 1 110 ? 10.484 -9.805 8.258 1 86.62 110 GLY A N 1
ATOM 855 C CA . GLY A 1 110 ? 11.898 -9.648 8.57 1 86.62 110 GLY A CA 1
ATOM 856 C C . GLY A 1 110 ? 12.719 -9.195 7.375 1 86.62 110 GLY A C 1
ATOM 857 O O . GLY A 1 110 ? 13.68 -8.438 7.527 1 86.62 110 GLY A O 1
ATOM 858 N N . ALA A 1 111 ? 12.344 -9.5 6.188 1 88.75 111 ALA A N 1
ATOM 859 C CA . ALA A 1 111 ? 13.07 -9.18 4.965 1 88.75 111 ALA A CA 1
ATOM 860 C C . ALA A 1 111 ? 13.109 -7.672 4.723 1 88.75 111 ALA A C 1
ATOM 862 O O . ALA A 1 111 ? 13.984 -7.176 4.008 1 88.75 111 ALA A O 1
ATOM 863 N N . TRP A 1 112 ? 12.172 -6.941 5.344 1 90.81 112 TRP A N 1
ATOM 864 C CA . TRP A 1 112 ? 12.102 -5.496 5.141 1 90.81 112 TRP A CA 1
ATOM 865 C C . TRP A 1 112 ? 13.297 -4.797 5.766 1 90.81 112 TRP A C 1
ATOM 867 O O . TRP A 1 112 ? 13.688 -3.711 5.328 1 90.81 112 TRP A O 1
ATOM 877 N N . HIS A 1 113 ? 13.867 -5.457 6.785 1 91.25 113 HIS A N 1
ATOM 878 C CA . HIS A 1 113 ? 15.078 -4.875 7.363 1 91.25 113 HIS A CA 1
ATOM 879 C C . HIS A 1 113 ? 16.219 -4.852 6.348 1 91.25 113 HIS A C 1
ATOM 881 O O . HIS A 1 113 ? 16.891 -3.83 6.191 1 91.25 113 HIS A O 1
ATOM 887 N N . GLU A 1 114 ? 16.344 -5.914 5.652 1 91 114 GLU A N 1
ATOM 888 C CA . GLU A 1 114 ? 17.344 -5.98 4.598 1 91 114 GLU A CA 1
ATOM 889 C C . GLU A 1 114 ? 17 -5.051 3.439 1 91 114 GLU A C 1
ATOM 891 O O . GLU A 1 114 ? 17.875 -4.398 2.873 1 91 114 GLU A O 1
ATOM 896 N N . ALA A 1 115 ? 15.773 -4.984 3.148 1 92.75 115 ALA A N 1
ATOM 897 C CA . ALA A 1 115 ? 15.312 -4.121 2.064 1 92.75 115 ALA A CA 1
ATOM 898 C C . ALA A 1 115 ? 15.633 -2.658 2.352 1 92.75 115 ALA A C 1
ATOM 900 O O . ALA A 1 115 ? 16.188 -1.96 1.505 1 92.75 115 ALA A O 1
ATOM 901 N N . VAL A 1 116 ? 15.359 -2.271 3.529 1 95.94 116 VAL A N 1
ATOM 902 C CA . VAL A 1 116 ? 15.562 -0.881 3.93 1 95.94 116 VAL A CA 1
ATOM 903 C C . VAL A 1 116 ? 17.047 -0.539 3.881 1 95.94 116 VAL A C 1
ATOM 905 O O . VAL A 1 116 ? 17.438 0.525 3.389 1 95.94 116 VAL A O 1
ATOM 908 N N . THR A 1 117 ? 17.859 -1.445 4.281 1 94.94 117 THR A N 1
ATOM 909 C CA . THR A 1 117 ? 19.297 -1.204 4.336 1 94.94 117 THR A CA 1
ATOM 910 C C . THR A 1 117 ? 19.891 -1.151 2.928 1 94.94 117 THR A C 1
ATOM 912 O O . THR A 1 117 ? 20.969 -0.594 2.725 1 94.94 117 THR A O 1
ATOM 915 N N . SER A 1 118 ? 19.203 -1.641 1.98 1 94.94 118 SER A N 1
ATOM 916 C CA . SER A 1 118 ? 19.719 -1.696 0.613 1 94.94 118 SER A CA 1
ATOM 917 C C . SER A 1 118 ? 19.484 -0.373 -0.113 1 94.94 118 SER A C 1
ATOM 919 O O . SER A 1 118 ? 19.969 -0.184 -1.231 1 94.94 118 SER A O 1
ATOM 921 N N . VAL A 1 119 ? 18.844 0.54 0.468 1 96.06 119 VAL A N 1
ATOM 922 C CA . VAL A 1 119 ? 18.531 1.822 -0.153 1 96.06 119 VAL A CA 1
ATOM 923 C C . VAL A 1 119 ? 19.625 2.838 0.183 1 96.06 119 VAL A C 1
ATOM 925 O O . VAL A 1 119 ? 20 2.99 1.348 1 96.06 119 VAL A O 1
ATOM 928 N N . SER A 1 120 ? 20.109 3.486 -0.797 1 95.38 120 SER A N 1
ATOM 929 C CA . SER A 1 120 ? 21.188 4.438 -0.575 1 95.38 120 SER A CA 1
ATOM 930 C C . SER A 1 120 ? 20.656 5.785 -0.105 1 95.38 120 SER A C 1
ATOM 932 O O . SER A 1 120 ? 21.406 6.598 0.452 1 95.38 120 SER A O 1
ATOM 934 N N . ARG A 1 121 ? 19.406 6.082 -0.273 1 94.62 121 ARG A N 1
ATOM 935 C CA . ARG A 1 121 ? 18.734 7.285 0.199 1 94.62 121 ARG A CA 1
ATOM 936 C C . ARG A 1 121 ? 18.094 7.059 1.564 1 94.62 121 ARG A C 1
ATOM 938 O O . ARG A 1 121 ? 17.922 5.914 1.992 1 94.62 121 ARG A O 1
ATOM 945 N N . PRO A 1 122 ? 17.812 8.195 2.252 1 96 122 PRO A N 1
ATOM 946 C CA . PRO A 1 122 ? 17.094 7.988 3.512 1 96 122 PRO A CA 1
ATOM 947 C C . PRO A 1 122 ? 15.828 7.148 3.338 1 96 122 PRO A C 1
ATOM 949 O O . PRO A 1 122 ? 14.992 7.461 2.492 1 96 122 PRO A O 1
ATOM 952 N N . CYS A 1 123 ? 15.719 6.113 4.109 1 97.62 123 CYS A N 1
ATOM 953 C CA . CYS A 1 123 ? 14.648 5.129 3.975 1 97.62 123 CYS A CA 1
ATOM 954 C C . CYS A 1 123 ? 14.242 4.578 5.336 1 97.62 123 CYS A C 1
ATOM 956 O O . CYS A 1 123 ? 15.094 4.32 6.188 1 97.62 123 CYS A O 1
ATOM 958 N N . TYR A 1 124 ? 12.891 4.406 5.52 1 97.19 124 TYR A N 1
ATOM 959 C CA . TYR A 1 124 ? 12.414 3.85 6.781 1 97.19 124 TYR A CA 1
ATOM 960 C C . TYR A 1 124 ? 11.023 3.244 6.617 1 97.19 124 TYR A C 1
ATOM 962 O O . TYR A 1 124 ? 10.375 3.438 5.59 1 97.19 124 TYR A O 1
ATOM 970 N N . VAL A 1 125 ? 10.656 2.424 7.57 1 96.06 125 VAL A N 1
ATOM 971 C CA . VAL A 1 125 ? 9.312 1.884 7.727 1 96.06 125 VAL A CA 1
ATOM 972 C C . VAL A 1 125 ? 8.766 2.25 9.102 1 96.06 125 VAL A C 1
ATOM 974 O O . VAL A 1 125 ? 9.469 2.133 10.109 1 96.06 125 VAL A O 1
ATOM 977 N N . ASN A 1 126 ? 7.57 2.752 9.125 1 95.69 126 ASN A N 1
ATOM 978 C CA . ASN A 1 126 ? 6.918 2.965 10.414 1 95.69 126 ASN A CA 1
ATOM 979 C C . ASN A 1 126 ? 5.555 2.275 10.469 1 95.69 126 ASN A C 1
ATOM 981 O O . ASN A 1 126 ? 5.012 1.882 9.438 1 95.69 126 ASN A O 1
ATOM 985 N N . ASP A 1 127 ? 5.117 2.004 11.648 1 93.19 127 ASP A N 1
ATOM 986 C CA . ASP A 1 127 ? 3.818 1.359 11.82 1 93.19 127 ASP A CA 1
ATOM 987 C C . ASP A 1 127 ? 2.684 2.377 11.742 1 93.19 127 ASP A C 1
ATOM 989 O O . ASP A 1 127 ? 2.898 3.523 11.344 1 93.19 127 ASP A O 1
ATOM 993 N N . VAL A 1 128 ? 1.509 1.97 12.086 1 88.31 128 VAL A N 1
ATOM 994 C CA . VAL A 1 128 ? 0.301 2.77 11.914 1 88.31 128 VAL A CA 1
ATOM 995 C C . VAL A 1 128 ? 0.377 4.016 12.789 1 88.31 128 VAL A C 1
ATOM 997 O O . VAL A 1 128 ? -0.191 5.059 12.453 1 88.31 128 VAL A O 1
ATOM 1000 N N . ALA A 1 129 ? 1.109 3.936 13.891 1 93.5 129 ALA A N 1
ATOM 1001 C CA . ALA A 1 129 ? 1.203 5.035 14.844 1 93.5 129 ALA A CA 1
ATOM 1002 C C . ALA A 1 129 ? 2.504 5.812 14.664 1 93.5 129 ALA A C 1
ATOM 1004 O O . ALA A 1 129 ? 2.912 6.566 15.547 1 93.5 129 ALA A O 1
ATOM 1005 N N . TRP A 1 130 ? 3.254 5.566 13.547 1 95.81 130 TRP A N 1
ATOM 1006 C CA . TRP A 1 130 ? 4.457 6.285 13.141 1 95.81 130 TRP A CA 1
ATOM 1007 C C . TRP A 1 130 ? 5.656 5.859 13.992 1 95.81 130 TRP A C 1
ATOM 1009 O O . TRP A 1 130 ? 6.66 6.574 14.055 1 95.81 130 TRP A O 1
ATOM 1019 N N . ASN A 1 131 ? 5.555 4.754 14.703 1 96.38 131 ASN A N 1
ATOM 1020 C CA . ASN A 1 131 ? 6.75 4.164 15.305 1 96.38 131 ASN A CA 1
ATOM 1021 C C . ASN A 1 131 ? 7.652 3.539 14.25 1 96.38 131 ASN A C 1
ATOM 1023 O O . ASN A 1 131 ? 7.207 2.713 13.453 1 96.38 131 ASN A O 1
ATOM 1027 N N . VAL A 1 132 ? 8.891 3.889 14.328 1 97.19 132 VAL A N 1
ATOM 1028 C CA . VAL A 1 132 ? 9.828 3.367 13.344 1 97.19 132 VAL A CA 1
ATOM 1029 C C . VAL A 1 132 ? 10.07 1.879 13.594 1 97.19 132 VAL A C 1
ATOM 1031 O O . VAL A 1 132 ? 10.406 1.478 14.711 1 97.19 132 VAL A O 1
ATOM 1034 N N . LEU A 1 133 ? 9.891 1.081 12.602 1 94.81 133 LEU A N 1
ATOM 1035 C CA . LEU A 1 133 ? 10.117 -0.357 12.664 1 94.81 133 LEU A CA 1
ATOM 1036 C C . LEU A 1 133 ? 11.492 -0.709 12.102 1 94.81 133 LEU A C 1
ATOM 1038 O O . LEU A 1 133 ? 12.133 -1.656 12.57 1 94.81 133 LEU A O 1
ATOM 1042 N N . ALA A 1 134 ? 11.906 -0.006 11.086 1 95.56 134 ALA A N 1
ATOM 1043 C CA . ALA A 1 134 ? 13.195 -0.162 10.422 1 95.56 134 ALA A CA 1
ATOM 1044 C C . ALA A 1 134 ? 13.625 1.136 9.742 1 95.56 134 ALA A C 1
ATOM 1046 O O . ALA A 1 134 ? 12.781 1.894 9.258 1 95.56 134 ALA A O 1
ATOM 1047 N N . CYS A 1 135 ? 14.883 1.424 9.75 1 97.31 135 CYS A N 1
ATOM 1048 C CA . CYS A 1 135 ? 15.43 2.561 9.016 1 97.31 135 CYS A CA 1
ATOM 1049 C C . CYS A 1 135 ? 16.891 2.338 8.68 1 97.31 135 CYS A C 1
ATOM 1051 O O . CYS A 1 135 ? 17.531 1.447 9.234 1 97.31 135 CYS A O 1
ATOM 1053 N N . ASN A 1 136 ? 17.359 3.023 7.707 1 96.69 136 ASN A N 1
ATOM 1054 C CA . ASN A 1 136 ? 18.766 2.893 7.352 1 96.69 136 ASN A CA 1
ATOM 1055 C C . ASN A 1 136 ? 19.594 4.039 7.922 1 96.69 136 ASN A C 1
ATOM 1057 O O . ASN A 1 136 ? 19.047 4.953 8.547 1 96.69 136 ASN A O 1
ATOM 1061 N N . GLU A 1 137 ? 20.891 3.93 7.711 1 95.44 137 GLU A N 1
ATOM 1062 C CA . GLU A 1 137 ? 21.812 4.918 8.258 1 95.44 137 GLU A CA 1
ATOM 1063 C C . GLU A 1 137 ? 21.594 6.289 7.617 1 95.44 137 GLU A C 1
ATOM 1065 O O . GLU A 1 137 ? 21.703 7.316 8.289 1 95.44 137 GLU A O 1
ATOM 1070 N N . ALA A 1 138 ? 21.312 6.312 6.328 1 95.44 138 ALA A N 1
ATOM 1071 C CA . ALA A 1 138 ? 21.078 7.574 5.637 1 95.44 138 ALA A CA 1
ATOM 1072 C C . ALA A 1 138 ? 19.922 8.344 6.281 1 95.44 138 ALA A C 1
ATOM 1074 O O . ALA A 1 138 ? 19.953 9.57 6.363 1 95.44 138 ALA A O 1
ATOM 1075 N N . PHE A 1 139 ? 18.938 7.605 6.742 1 97.31 139 PHE A N 1
ATOM 1076 C CA . PHE A 1 139 ? 17.797 8.242 7.375 1 97.31 139 PHE A CA 1
ATOM 1077 C C . PHE A 1 139 ? 18.188 8.852 8.719 1 97.31 139 PHE A C 1
ATOM 1079 O O . PHE A 1 139 ? 17.828 9.992 9.016 1 97.31 139 PHE A O 1
ATOM 1086 N N . THR A 1 140 ? 18.922 8.117 9.539 1 96.88 140 THR A N 1
ATOM 1087 C CA . THR A 1 140 ? 19.312 8.625 10.852 1 96.88 140 THR A CA 1
ATOM 1088 C C . THR A 1 140 ? 20.203 9.852 10.711 1 96.88 140 THR A C 1
ATOM 1090 O O . THR A 1 140 ? 20.25 10.703 11.594 1 96.88 140 THR A O 1
ATOM 1093 N N . ALA A 1 141 ? 20.812 9.977 9.586 1 94.81 141 ALA A N 1
ATOM 1094 C CA . ALA A 1 141 ? 21.734 11.078 9.352 1 94.81 141 ALA A CA 1
ATOM 1095 C C . ALA A 1 141 ? 20.984 12.359 8.977 1 94.81 141 ALA A C 1
ATOM 1097 O O . ALA A 1 141 ? 21.578 13.438 8.914 1 94.81 141 ALA A O 1
ATOM 1098 N N . THR A 1 142 ? 19.672 12.281 8.742 1 95.94 142 THR A N 1
ATOM 1099 C CA . THR A 1 142 ? 18.922 13.445 8.281 1 95.94 142 THR A CA 1
ATOM 1100 C C . THR A 1 142 ? 18.562 14.359 9.453 1 95.94 142 THR A C 1
ATOM 1102 O O . THR A 1 142 ? 18.156 15.5 9.25 1 95.94 142 THR A O 1
ATOM 1105 N N . PHE A 1 143 ? 18.734 13.914 10.648 1 96.81 143 PHE A N 1
ATOM 1106 C CA . PHE A 1 143 ? 18.297 14.664 11.82 1 96.81 143 PHE A CA 1
ATOM 1107 C C . PHE A 1 143 ? 19.406 15.594 12.312 1 96.81 143 PHE A C 1
ATOM 1109 O O . PHE A 1 143 ? 20.578 15.219 12.32 1 96.81 143 PHE A O 1
ATOM 1116 N N . PRO A 1 144 ? 18.953 16.797 12.742 1 95.06 144 PRO A N 1
ATOM 1117 C CA . PRO A 1 144 ? 19.922 17.688 13.375 1 95.06 144 PRO A CA 1
ATOM 1118 C C . PRO A 1 144 ? 20.641 17.016 14.555 1 95.06 144 PRO A C 1
ATOM 1120 O O . PRO A 1 144 ? 20.016 16.297 15.328 1 95.06 144 PRO A O 1
ATOM 1123 N N . ARG A 1 145 ? 21.938 17.25 14.586 1 92.75 145 ARG A N 1
ATOM 1124 C CA . ARG A 1 145 ? 22.734 16.672 15.672 1 92.75 145 ARG A CA 1
ATOM 1125 C C . ARG A 1 145 ? 23.969 17.516 15.938 1 92.75 145 ARG A C 1
ATOM 1127 O O . ARG A 1 145 ? 24.406 18.281 15.078 1 92.75 145 ARG A O 1
ATOM 1134 N N . ALA A 1 146 ? 24.469 17.359 17.125 1 91.31 146 ALA A N 1
ATOM 1135 C CA . ALA A 1 146 ? 25.688 18.078 17.516 1 91.31 146 ALA A CA 1
ATOM 1136 C C . ALA A 1 146 ? 26.891 17.578 16.719 1 91.31 146 ALA A C 1
ATOM 1138 O O . ALA A 1 146 ? 26.938 16.406 16.328 1 91.31 146 ALA A O 1
ATOM 1139 N N . PRO A 1 147 ? 27.844 18.516 16.5 1 86.62 147 PRO A N 1
ATOM 1140 C CA . PRO A 1 147 ? 29.078 18.047 15.891 1 86.62 147 PRO A CA 1
ATOM 1141 C C . PRO A 1 147 ? 29.719 16.891 16.672 1 86.62 147 PRO A C 1
ATOM 1143 O O . PRO A 1 147 ? 29.797 16.938 17.891 1 86.62 147 PRO A O 1
ATOM 1146 N N . GLY A 1 148 ? 30.062 15.852 15.945 1 87.25 148 GLY A N 1
ATOM 1147 C CA . GLY A 1 148 ? 30.703 14.711 16.578 1 87.25 148 GLY A CA 1
ATOM 1148 C C . GLY A 1 148 ? 29.734 13.625 17 1 87.25 148 GLY A C 1
ATOM 1149 O O . GLY A 1 148 ? 30.141 12.484 17.234 1 87.25 148 GLY A O 1
ATOM 1150 N N . ALA A 1 149 ? 28.469 13.984 17.172 1 91.25 149 ALA A N 1
ATOM 1151 C CA . ALA A 1 149 ? 27.484 12.992 17.562 1 91.25 149 ALA A CA 1
ATOM 1152 C C . ALA A 1 149 ? 27.188 12.031 16.422 1 91.25 149 ALA A C 1
ATOM 1154 O O . ALA A 1 149 ? 27.109 12.438 15.258 1 91.25 149 ALA A O 1
ATOM 1155 N N . ARG A 1 150 ? 27.062 10.75 16.75 1 92.38 150 ARG A N 1
ATOM 1156 C CA . ARG A 1 150 ? 26.703 9.758 15.734 1 92.38 150 ARG A CA 1
ATOM 1157 C C . ARG A 1 150 ? 25.25 9.891 15.328 1 92.38 150 ARG A C 1
ATOM 1159 O O . ARG A 1 150 ? 24.391 10.195 16.156 1 92.38 150 ARG A O 1
ATOM 1166 N N . PRO A 1 151 ? 25.016 9.641 14.047 1 93.94 151 PRO A N 1
ATOM 1167 C CA . PRO A 1 151 ? 23.609 9.648 13.609 1 93.94 151 PRO A CA 1
ATOM 1168 C C . PRO A 1 151 ? 22.75 8.672 14.398 1 93.94 151 PRO A C 1
ATOM 1170 O O . PRO A 1 151 ? 23.156 7.531 14.641 1 93.94 151 PRO A O 1
ATOM 1173 N N . ALA A 1 152 ? 21.578 9.18 14.836 1 94.94 152 ALA A N 1
ATOM 1174 C CA . ALA A 1 152 ? 20.609 8.375 15.578 1 94.94 152 ALA A CA 1
ATOM 1175 C C . ALA A 1 152 ? 19.203 8.938 15.438 1 94.94 152 ALA A C 1
ATOM 1177 O O . ALA A 1 152 ? 19.016 10.117 15.125 1 94.94 152 ALA A O 1
ATOM 1178 N N . LEU A 1 153 ? 18.266 8.047 15.633 1 96.38 153 LEU A N 1
ATOM 1179 C CA . LEU A 1 153 ? 16.906 8.531 15.719 1 96.38 153 LEU A CA 1
ATOM 1180 C C . LEU A 1 153 ? 16.703 9.398 16.953 1 96.38 153 LEU A C 1
ATOM 1182 O O . LEU A 1 153 ? 17.109 9.008 18.062 1 96.38 153 LEU A O 1
ATOM 1186 N N . PRO A 1 154 ? 16.141 10.578 16.75 1 95.94 154 PRO A N 1
ATOM 1187 C CA . PRO A 1 154 ? 15.891 11.398 17.938 1 95.94 154 PRO A CA 1
ATOM 1188 C C . PRO A 1 154 ? 14.883 10.758 18.891 1 95.94 154 PRO A C 1
ATOM 1190 O O . PRO A 1 154 ? 14.953 10.977 20.109 1 95.94 154 PRO A O 1
ATOM 1193 N N . GLU A 1 155 ? 13.883 10.055 18.359 1 95.88 155 GLU A N 1
ATOM 1194 C CA . GLU A 1 155 ? 12.93 9.258 19.109 1 95.88 155 GLU A CA 1
ATOM 1195 C C . GLU A 1 155 ? 12.258 8.203 18.234 1 95.88 155 GLU A C 1
ATOM 1197 O O . GLU A 1 155 ? 12.336 8.281 17 1 95.88 155 GLU A O 1
ATOM 1202 N N . ARG A 1 156 ? 11.594 7.344 18.828 1 95.19 156 ARG A N 1
ATOM 1203 C CA . ARG A 1 156 ? 11.039 6.207 18.094 1 95.19 156 ARG A CA 1
ATOM 1204 C C . ARG A 1 156 ? 9.836 6.629 17.266 1 95.19 156 ARG A C 1
ATOM 1206 O O . ARG A 1 156 ? 9.625 6.113 16.172 1 95.19 156 ARG A O 1
ATOM 1213 N N . ASN A 1 157 ? 9.078 7.492 17.781 1 97.88 157 ASN A N 1
ATOM 1214 C CA . ASN A 1 157 ? 7.859 7.922 17.109 1 97.88 157 ASN A CA 1
ATOM 1215 C C . ASN A 1 157 ? 8.086 9.188 16.281 1 97.88 157 ASN A C 1
ATOM 1217 O O . ASN A 1 157 ? 8.297 10.266 16.844 1 97.88 157 ASN A O 1
ATOM 1221 N N . LEU A 1 158 ? 7.941 9.117 15.023 1 97.88 158 LEU A N 1
ATOM 1222 C CA . LEU A 1 158 ? 8.273 10.211 14.109 1 97.88 158 LEU A CA 1
ATOM 1223 C C . LEU A 1 158 ? 7.211 11.305 14.164 1 97.88 158 LEU A C 1
ATOM 1225 O O . LEU A 1 158 ? 7.516 12.484 13.953 1 97.88 158 LEU A O 1
ATOM 1229 N N . MET A 1 159 ? 5.941 10.93 14.414 1 97.38 159 MET A N 1
ATOM 1230 C CA . MET A 1 159 ? 4.891 11.938 14.555 1 97.38 159 MET A CA 1
ATOM 1231 C C . MET A 1 159 ? 5.125 12.797 15.789 1 97.38 159 MET A C 1
ATOM 1233 O O . MET A 1 159 ? 5.012 14.023 15.734 1 97.38 159 MET A O 1
ATOM 1237 N N . ARG A 1 160 ? 5.496 12.164 16.875 1 97.62 160 ARG A N 1
ATOM 1238 C CA . ARG A 1 160 ? 5.855 12.875 18.094 1 97.62 160 ARG A CA 1
ATOM 1239 C C . ARG A 1 160 ? 7.004 13.844 17.859 1 97.62 160 ARG A C 1
ATOM 1241 O O . ARG A 1 160 ? 6.938 15.008 18.25 1 97.62 160 ARG A O 1
ATOM 1248 N N . TYR A 1 161 ? 8.023 13.383 17.172 1 98.31 161 TYR A N 1
ATOM 1249 C CA . TYR A 1 161 ? 9.172 14.227 16.859 1 98.31 161 TYR A CA 1
ATOM 1250 C C . TYR A 1 161 ? 8.758 15.438 16.047 1 98.31 161 TYR A C 1
ATOM 1252 O O . TYR A 1 161 ? 9.07 16.578 16.406 1 98.31 161 TYR A O 1
ATOM 1260 N N . MET A 1 162 ? 7.98 15.227 14.969 1 98.06 162 MET A N 1
ATOM 1261 C CA . MET A 1 162 ? 7.684 16.266 13.984 1 98.06 162 MET A CA 1
ATOM 1262 C C . MET A 1 162 ? 6.73 17.312 14.57 1 98.06 162 MET A C 1
ATOM 1264 O O . MET A 1 162 ? 6.852 18.5 14.273 1 98.06 162 MET A O 1
ATOM 1268 N N . LEU A 1 163 ? 5.809 16.859 15.469 1 97.62 163 LEU A N 1
ATOM 1269 C CA . LEU A 1 163 ? 4.77 17.781 15.914 1 97.62 163 LEU A CA 1
ATOM 1270 C C . LEU A 1 163 ? 5.121 18.391 17.266 1 97.62 163 LEU A C 1
ATOM 1272 O O . LEU A 1 163 ? 4.738 19.516 17.578 1 97.62 163 LEU A O 1
ATOM 1276 N N . LEU A 1 164 ? 5.945 17.656 18.078 1 98.19 164 LEU A N 1
ATOM 1277 C CA . LEU A 1 164 ? 6.004 18.062 19.484 1 98.19 164 LEU A CA 1
ATOM 1278 C C . LEU A 1 164 ? 7.41 18.531 19.859 1 98.19 164 LEU A C 1
ATOM 1280 O O . LEU A 1 164 ? 7.602 19.172 20.891 1 98.19 164 LEU A O 1
ATOM 1284 N N . ARG A 1 165 ? 8.398 18.219 19.078 1 97.81 165 ARG A N 1
ATOM 1285 C CA . ARG A 1 165 ? 9.766 18.547 19.484 1 97.81 165 ARG A CA 1
ATOM 1286 C C . ARG A 1 165 ? 10.203 19.891 18.922 1 97.81 165 ARG A C 1
ATOM 1288 O O . ARG A 1 165 ? 10.039 20.156 17.734 1 97.81 165 ARG A O 1
ATOM 1295 N N . HIS A 1 166 ? 10.836 20.609 19.766 1 96.62 166 HIS A N 1
ATOM 1296 C CA . HIS A 1 166 ? 11.359 21.922 19.406 1 96.62 166 HIS A CA 1
ATOM 1297 C C . HIS A 1 166 ? 12.383 21.828 18.281 1 96.62 166 HIS A C 1
ATOM 1299 O O . HIS A 1 166 ? 12.398 22.656 17.375 1 96.62 166 HIS A O 1
ATOM 1305 N N . THR A 1 167 ? 13.188 20.859 18.312 1 96.44 167 THR A N 1
ATOM 1306 C CA . THR A 1 167 ? 14.227 20.672 17.312 1 96.44 167 THR A CA 1
ATOM 1307 C C . THR A 1 167 ? 13.617 20.516 15.93 1 96.44 167 THR A C 1
ATOM 1309 O O . THR A 1 167 ? 14.109 21.094 14.961 1 96.44 167 THR A O 1
ATOM 1312 N N . ALA A 1 168 ? 12.555 19.703 15.812 1 97.75 168 ALA A N 1
ATOM 1313 C CA . ALA A 1 168 ? 11.875 19.516 14.531 1 97.75 168 ALA A CA 1
ATOM 1314 C C . ALA A 1 168 ? 11.281 20.828 14.039 1 97.75 168 ALA A C 1
ATOM 1316 O O . ALA A 1 168 ? 11.477 21.203 12.875 1 97.75 168 ALA A O 1
ATOM 1317 N N . ARG A 1 169 ? 10.672 21.547 14.914 1 96.94 169 ARG A N 1
ATOM 1318 C CA . ARG A 1 169 ? 9.93 22.75 14.578 1 96.94 169 ARG A CA 1
ATOM 1319 C C . ARG A 1 169 ? 10.883 23.891 14.195 1 96.94 169 ARG A C 1
ATOM 1321 O O . ARG A 1 169 ? 10.633 24.609 13.234 1 96.94 169 ARG A O 1
ATOM 1328 N N . GLU A 1 170 ? 12.016 23.969 14.883 1 95.38 170 GLU A N 1
ATOM 1329 C CA . GLU A 1 170 ? 12.828 25.172 14.75 1 95.38 170 GLU A CA 1
ATOM 1330 C C . GLU A 1 170 ? 14.07 24.906 13.906 1 95.38 170 GLU A C 1
ATOM 1332 O O . GLU A 1 170 ? 14.648 25.828 13.328 1 95.38 170 GLU A O 1
ATOM 1337 N N . HIS A 1 171 ? 14.461 23.641 13.781 1 95.25 171 HIS A N 1
ATOM 1338 C CA . HIS A 1 171 ? 15.797 23.438 13.242 1 95.25 171 HIS A CA 1
ATOM 1339 C C . HIS A 1 171 ? 15.789 22.422 12.102 1 95.25 171 HIS A C 1
ATOM 1341 O O . HIS A 1 171 ? 16.781 22.266 11.391 1 95.25 171 HIS A O 1
ATOM 1347 N N . HIS A 1 172 ? 14.727 21.75 11.883 1 96.94 172 HIS A N 1
ATOM 1348 C CA . HIS A 1 172 ? 14.734 20.641 10.93 1 96.94 172 HIS A CA 1
ATOM 1349 C C . HIS A 1 172 ? 13.688 20.844 9.844 1 96.94 172 HIS A C 1
ATOM 1351 O O . HIS A 1 172 ? 14.016 20.812 8.656 1 96.94 172 HIS A O 1
ATOM 1357 N N . LEU A 1 173 ? 12.422 21.062 10.211 1 97.31 173 LEU A N 1
ATOM 1358 C CA . LEU A 1 173 ? 11.297 21.156 9.289 1 97.31 173 LEU A CA 1
ATOM 1359 C C . LEU A 1 173 ? 10.977 22.609 8.969 1 97.31 173 LEU A C 1
ATOM 1361 O O . LEU A 1 173 ? 10.469 23.344 9.82 1 97.31 173 LEU A O 1
ATOM 1365 N N . LEU A 1 174 ? 11.25 22.984 7.738 1 95.94 174 LEU A N 1
ATOM 1366 C CA . LEU A 1 174 ? 11.086 24.375 7.344 1 95.94 174 LEU A CA 1
ATOM 1367 C C . LEU A 1 174 ? 9.625 24.703 7.059 1 95.94 174 LEU A C 1
ATOM 1369 O O . LEU A 1 174 ? 8.898 23.859 6.523 1 95.94 174 LEU A O 1
ATOM 1373 N N . ASP A 1 175 ? 9.203 25.984 7.445 1 95.31 175 ASP A N 1
ATOM 1374 C CA . ASP A 1 175 ? 7.797 26.375 7.344 1 95.31 175 ASP A CA 1
ATOM 1375 C C . ASP A 1 175 ? 6.895 25.359 8.039 1 95.31 175 ASP A C 1
ATOM 1377 O O . ASP A 1 175 ? 5.926 24.875 7.449 1 95.31 175 ASP A O 1
ATOM 1381 N N . TRP A 1 176 ? 7.254 25.078 9.242 1 96.62 176 TRP A N 1
ATOM 1382 C CA . TRP A 1 176 ? 6.742 23.938 10 1 96.62 176 TRP A CA 1
ATOM 1383 C C . TRP A 1 176 ? 5.219 23.969 10.078 1 96.62 176 TRP A C 1
ATOM 1385 O O . TRP A 1 176 ? 4.555 22.969 9.812 1 96.62 176 TRP A O 1
ATOM 1395 N N . GLU A 1 177 ? 4.633 25.078 10.438 1 94.06 177 GLU A N 1
ATOM 1396 C CA . GLU A 1 177 ? 3.193 25.125 10.664 1 94.06 177 GLU A CA 1
ATOM 1397 C C . GLU A 1 177 ? 2.42 24.812 9.391 1 94.06 177 GLU A C 1
ATOM 1399 O O . GLU A 1 177 ? 1.59 23.891 9.367 1 94.06 177 GLU A O 1
ATOM 1404 N N . ARG A 1 178 ? 2.809 25.469 8.32 1 90.81 178 ARG A N 1
ATOM 1405 C CA . ARG A 1 178 ? 2.027 25.375 7.094 1 90.81 178 ARG A CA 1
ATOM 1406 C C . ARG A 1 178 ? 2.369 24.094 6.328 1 90.81 178 ARG A C 1
ATOM 1408 O O . ARG A 1 178 ? 1.482 23.438 5.777 1 90.81 178 ARG A O 1
ATOM 1415 N N . GLN A 1 179 ? 3.613 23.75 6.367 1 92.19 179 GLN A N 1
ATOM 1416 C CA . GLN A 1 179 ? 4.051 22.703 5.445 1 92.19 179 GLN A CA 1
ATOM 1417 C C . GLN A 1 179 ? 4.125 21.359 6.145 1 92.19 179 GLN A C 1
ATOM 1419 O O . GLN A 1 179 ? 4.152 20.312 5.488 1 92.19 179 GLN A O 1
ATOM 1424 N N . TRP A 1 180 ? 4.125 21.344 7.445 1 93.75 180 TRP A N 1
ATOM 1425 C CA . TRP A 1 180 ? 4.309 20.062 8.141 1 93.75 180 TRP A CA 1
ATOM 1426 C C . TRP A 1 180 ? 3.203 19.844 9.164 1 93.75 180 TRP A C 1
ATOM 1428 O O . TRP A 1 180 ? 2.422 18.891 9.039 1 93.75 180 TRP A O 1
ATOM 1438 N N . ALA A 1 181 ? 2.977 20.734 10.062 1 93.88 181 ALA A N 1
ATOM 1439 C CA . ALA A 1 181 ? 2.076 20.531 11.195 1 93.88 181 ALA A CA 1
ATOM 1440 C C . ALA A 1 181 ? 0.643 20.312 10.719 1 93.88 181 ALA A C 1
ATOM 1442 O O . ALA A 1 181 ? -0.037 19.391 11.188 1 93.88 181 ALA A O 1
ATOM 1443 N N . ARG A 1 182 ? 0.206 21.109 9.844 1 89.44 182 ARG A N 1
ATOM 1444 C CA . ARG A 1 182 ? -1.185 21.031 9.406 1 89.44 182 ARG A CA 1
ATOM 1445 C C . ARG A 1 182 ? -1.455 19.719 8.688 1 89.44 182 ARG A C 1
ATOM 1447 O O . ARG A 1 182 ? -2.365 18.969 9.062 1 89.44 182 ARG A O 1
ATOM 1454 N N . PRO A 1 183 ? -0.633 19.422 7.66 1 88.19 183 PRO A N 1
ATOM 1455 C CA . PRO A 1 183 ? -0.867 18.125 7.016 1 88.19 183 PRO A CA 1
ATOM 1456 C C . PRO A 1 183 ? -0.703 16.953 7.977 1 88.19 183 PRO A C 1
ATOM 1458 O O . PRO A 1 183 ? -1.443 15.969 7.887 1 88.19 183 PRO A O 1
ATOM 1461 N N . LEU A 1 184 ? 0.208 16.984 8.859 1 92 184 LEU A N 1
ATOM 1462 C CA . LEU A 1 184 ? 0.446 15.906 9.805 1 92 184 LEU A CA 1
ATOM 1463 C C . LEU A 1 184 ? -0.721 15.766 10.773 1 92 184 LEU A C 1
ATOM 1465 O O . LEU A 1 184 ? -1.107 14.656 11.141 1 92 184 LEU A O 1
ATOM 1469 N N . ALA A 1 185 ? -1.233 16.891 11.195 1 88.94 185 ALA A N 1
ATOM 1470 C CA . ALA A 1 185 ? -2.408 16.875 12.062 1 88.94 185 ALA A CA 1
ATOM 1471 C C . ALA A 1 185 ? -3.572 16.141 11.398 1 88.94 185 ALA A C 1
ATOM 1473 O O . ALA A 1 185 ? -4.246 15.328 12.031 1 88.94 185 ALA A O 1
ATOM 1474 N N . ALA A 1 186 ? -3.705 16.453 10.164 1 84.25 186 ALA A N 1
ATOM 1475 C CA . ALA A 1 186 ? -4.773 15.797 9.414 1 84.25 186 ALA A CA 1
ATOM 1476 C C . ALA A 1 186 ? -4.539 14.289 9.32 1 84.25 186 ALA A C 1
ATOM 1478 O O . ALA A 1 186 ? -5.473 13.5 9.461 1 84.25 186 ALA A O 1
ATOM 1479 N N . GLN A 1 187 ? -3.334 13.938 9.078 1 87.5 187 GLN A N 1
ATOM 1480 C CA . GLN A 1 187 ? -2.996 12.516 8.992 1 87.5 187 GLN A CA 1
ATOM 1481 C C . GLN A 1 187 ? -3.23 11.812 10.328 1 87.5 187 GLN A C 1
ATOM 1483 O O . GLN A 1 187 ? -3.746 10.695 10.359 1 87.5 187 GLN A O 1
ATOM 1488 N N . LEU A 1 188 ? -2.852 12.453 11.391 1 89.25 188 LEU A N 1
ATOM 1489 C CA . LEU A 1 188 ? -3.031 11.867 12.711 1 89.25 188 LEU A CA 1
ATOM 1490 C C . LEU A 1 188 ? -4.512 11.68 13.023 1 89.25 188 LEU A C 1
ATOM 1492 O O . LEU A 1 188 ? -4.922 10.625 13.5 1 89.25 188 LEU A O 1
ATOM 1496 N N . ARG A 1 189 ? -5.297 12.68 12.719 1 83.75 189 ARG A N 1
ATOM 1497 C CA . ARG A 1 189 ? -6.734 12.586 12.953 1 83.75 189 ARG A CA 1
ATOM 1498 C C . ARG A 1 189 ? -7.336 11.398 12.203 1 83.75 189 ARG A C 1
ATOM 1500 O O . ARG A 1 189 ? -8.141 10.656 12.766 1 83.75 189 ARG A O 1
ATOM 1507 N N . LYS A 1 190 ? -6.91 11.305 11 1 81.62 190 LYS A N 1
ATOM 1508 C CA . LYS A 1 190 ? -7.41 10.195 10.188 1 81.62 190 LYS A CA 1
ATOM 1509 C C . LYS A 1 190 ? -7.031 8.852 10.797 1 81.62 190 LYS A C 1
ATOM 1511 O O . LYS A 1 190 ? -7.855 7.938 10.867 1 81.62 190 LYS A O 1
ATOM 1516 N N . ALA A 1 191 ? -5.824 8.711 11.195 1 85.19 191 ALA A N 1
ATOM 1517 C CA . ALA A 1 191 ? -5.348 7.449 11.758 1 85.19 191 ALA A CA 1
ATOM 1518 C C . ALA A 1 191 ? -6.086 7.109 13.047 1 85.19 191 ALA A C 1
ATOM 1520 O O . ALA A 1 191 ? -6.469 5.961 13.266 1 85.19 191 ALA A O 1
ATOM 1521 N N . VAL A 1 192 ? -6.293 8.117 13.914 1 85.56 192 VAL A N 1
ATOM 1522 C CA . VAL A 1 192 ? -6.988 7.914 15.18 1 85.56 192 VAL A CA 1
ATOM 1523 C C . VAL A 1 192 ? -8.422 7.449 14.914 1 85.56 192 VAL A C 1
ATOM 1525 O O . VAL A 1 192 ? -8.93 6.559 15.594 1 85.56 192 VAL A O 1
ATOM 1528 N N . ALA A 1 193 ? -8.992 8.031 13.883 1 80.56 193 ALA A N 1
ATOM 1529 C CA . ALA A 1 193 ? -10.359 7.664 13.523 1 80.56 193 ALA A CA 1
ATOM 1530 C C . ALA A 1 193 ? -10.414 6.242 12.969 1 80.56 193 ALA A C 1
ATOM 1532 O O . ALA A 1 193 ? -11.367 5.5 13.234 1 80.56 193 ALA A O 1
ATOM 1533 N N . GLN A 1 194 ? -9.445 5.906 12.234 1 78.94 194 GLN A N 1
ATOM 1534 C CA . GLN A 1 194 ? -9.422 4.617 11.547 1 78.94 194 GLN A CA 1
ATOM 1535 C C . GLN A 1 194 ? -9.078 3.486 12.516 1 78.94 194 GLN A C 1
ATOM 1537 O O . GLN A 1 194 ? -9.555 2.361 12.352 1 78.94 194 GLN A O 1
ATOM 1542 N N . TYR A 1 195 ? -8.25 3.838 13.492 1 80.62 195 TYR A N 1
ATOM 1543 C CA . TYR A 1 195 ? -7.785 2.816 14.43 1 80.62 195 TYR A CA 1
ATOM 1544 C C . TYR A 1 195 ? -8.039 3.24 15.867 1 80.62 195 TYR A C 1
ATOM 1546 O O . TYR A 1 195 ? -7.098 3.375 16.656 1 80.62 195 TYR A O 1
ATOM 1554 N N . PRO A 1 196 ? -9.281 3.295 16.297 1 78.12 196 PRO A N 1
ATOM 1555 C CA . PRO A 1 196 ? -9.633 3.824 17.625 1 78.12 196 PRO A CA 1
ATOM 1556 C C . PRO A 1 196 ? -9.109 2.959 18.766 1 78.12 196 PRO A C 1
ATOM 1558 O O . PRO A 1 196 ? -8.938 3.445 19.891 1 78.12 196 PRO A O 1
ATOM 1561 N N . GLY A 1 197 ? -8.836 1.712 18.5 1 80.69 197 GLY A N 1
ATOM 1562 C CA . GLY A 1 197 ? -8.375 0.81 19.547 1 80.69 197 GLY A CA 1
ATOM 1563 C C . GLY A 1 197 ? -6.867 0.805 19.703 1 80.69 197 GLY A C 1
ATOM 1564 O O . GLY A 1 197 ? -6.336 0.139 20.594 1 80.69 197 GLY A O 1
ATOM 1565 N N . ASN A 1 198 ? -6.184 1.529 18.906 1 85.62 198 ASN A N 1
ATOM 1566 C CA . ASN A 1 198 ? -4.727 1.558 18.969 1 85.62 198 ASN A CA 1
ATOM 1567 C C . ASN A 1 198 ? -4.238 2.451 20.109 1 85.62 198 ASN A C 1
ATOM 1569 O O . ASN A 1 198 ? -4.449 3.666 20.078 1 85.62 198 ASN A O 1
ATOM 1573 N N . GLY A 1 199 ? -3.576 1.891 21.078 1 90.19 199 GLY A N 1
ATOM 1574 C CA . GLY A 1 199 ? -3.131 2.602 22.266 1 90.19 199 GLY A CA 1
ATOM 1575 C C . GLY A 1 199 ? -2.115 3.688 21.969 1 90.19 199 GLY A C 1
ATOM 1576 O O . GLY A 1 199 ? -2.184 4.781 22.531 1 90.19 199 GLY A O 1
ATOM 1577 N N . ASP A 1 200 ? -1.166 3.439 21.094 1 92.31 200 ASP A N 1
ATOM 1578 C CA . ASP A 1 200 ? -0.146 4.418 20.734 1 92.31 200 ASP A CA 1
ATOM 1579 C C . ASP A 1 200 ? -0.774 5.648 20.078 1 92.31 200 ASP A C 1
ATOM 1581 O O . ASP A 1 200 ? -0.382 6.781 20.375 1 92.31 200 ASP A O 1
ATOM 1585 N N . LEU A 1 201 ? -1.723 5.434 19.234 1 91.56 201 LEU A N 1
ATOM 1586 C CA . LEU A 1 201 ? -2.406 6.535 18.562 1 91.56 201 LEU A CA 1
ATOM 1587 C C . LEU A 1 201 ? -3.188 7.383 19.562 1 91.56 201 LEU A C 1
ATOM 1589 O O . LEU A 1 201 ? -3.193 8.609 19.469 1 91.56 201 LEU A O 1
ATOM 1593 N N . ARG A 1 202 ? -3.818 6.715 20.484 1 90.81 202 ARG A N 1
ATOM 1594 C CA . ARG A 1 202 ? -4.582 7.43 21.5 1 90.81 202 ARG A CA 1
ATOM 1595 C C . ARG A 1 202 ? -3.67 8.312 22.344 1 90.81 202 ARG A C 1
ATOM 1597 O O . ARG A 1 202 ? -4.012 9.453 22.656 1 90.81 202 ARG A O 1
ATOM 1604 N N . GLU A 1 203 ? -2.594 7.723 22.656 1 95.69 203 GLU A N 1
ATOM 1605 C CA . GLU A 1 203 ? -1.624 8.492 23.422 1 95.69 203 GLU A CA 1
ATOM 1606 C C . GLU A 1 203 ? -1.119 9.695 22.641 1 95.69 203 GLU A C 1
ATOM 1608 O O . GLU A 1 203 ? -1.036 10.805 23.172 1 95.69 203 GLU A O 1
ATOM 1613 N N . LEU A 1 204 ? -0.776 9.523 21.406 1 95.62 204 LEU A N 1
ATOM 1614 C CA . LEU A 1 204 ? -0.319 10.602 20.531 1 95.62 204 LEU A CA 1
ATOM 1615 C C . LEU A 1 204 ? -1.392 11.68 20.391 1 95.62 204 LEU A C 1
ATOM 1617 O O . LEU A 1 204 ? -1.087 12.875 20.406 1 95.62 204 LEU A O 1
ATOM 1621 N N . ASP A 1 205 ? -2.561 11.195 20.234 1 93.06 205 ASP A N 1
ATOM 1622 C CA . ASP A 1 205 ? -3.693 12.102 20.109 1 93.06 205 ASP A CA 1
ATOM 1623 C C . ASP A 1 205 ? -3.785 13.039 21.312 1 93.06 205 ASP A C 1
ATOM 1625 O O . ASP A 1 205 ? -3.902 14.258 21.156 1 93.06 205 ASP A O 1
ATOM 1629 N N . GLN A 1 206 ? -3.707 12.492 22.453 1 95.69 206 GLN A N 1
ATOM 1630 C CA . GLN A 1 206 ? -3.799 13.258 23.703 1 95.69 206 GLN A CA 1
ATOM 1631 C C . GLN A 1 206 ? -2.617 14.211 23.844 1 95.69 206 GLN A C 1
ATOM 1633 O O . GLN A 1 206 ? -2.795 15.375 24.203 1 95.69 206 GLN A O 1
ATOM 1638 N N . GLU A 1 207 ? -1.424 13.75 23.531 1 97.56 207 GLU A N 1
ATOM 1639 C CA . GLU A 1 207 ? -0.217 14.562 23.656 1 97.56 207 GLU A CA 1
ATOM 1640 C C . GLU A 1 207 ? -0.271 15.766 22.703 1 97.56 207 GLU A C 1
ATOM 1642 O O . GLU A 1 207 ? 0.053 16.891 23.109 1 97.56 207 GLU A O 1
ATOM 1647 N N . VAL A 1 208 ? -0.673 15.516 21.469 1 96.31 208 VAL A N 1
ATOM 1648 C CA . VAL A 1 208 ? -0.716 16.578 20.469 1 96.31 208 VAL A CA 1
ATOM 1649 C C . VAL A 1 208 ? -1.808 17.578 20.844 1 96.31 208 VAL A C 1
ATOM 1651 O O . VAL A 1 208 ? -1.601 18.797 20.75 1 96.31 208 VAL A O 1
ATOM 1654 N N . GLU A 1 209 ? -2.92 17.062 21.297 1 93.06 209 GLU A N 1
ATOM 1655 C CA . GLU A 1 209 ? -4.027 17.938 21.703 1 93.06 209 GLU A CA 1
ATOM 1656 C C . GLU A 1 209 ? -3.633 18.844 22.859 1 93.06 209 GLU A C 1
ATOM 1658 O O . GLU A 1 209 ? -4.039 20 22.906 1 93.06 209 GLU A O 1
ATOM 1663 N N . ALA A 1 210 ? -2.85 18.328 23.719 1 96 210 ALA A N 1
ATOM 1664 C CA . ALA A 1 210 ? -2.486 19.047 24.922 1 96 210 ALA A CA 1
ATOM 1665 C C . ALA A 1 210 ? -1.31 19.984 24.688 1 96 210 ALA A C 1
ATOM 1667 O O . ALA A 1 210 ? -1.022 20.875 25.5 1 96 210 ALA A O 1
ATOM 1668 N N . ASP A 1 211 ? -0.637 19.828 23.578 1 97.12 211 ASP A N 1
ATOM 1669 C CA . ASP A 1 211 ? 0.571 20.609 23.312 1 97.12 211 ASP A CA 1
ATOM 1670 C C . ASP A 1 211 ? 0.238 22.078 23.078 1 97.12 211 ASP A C 1
ATOM 1672 O O . ASP A 1 211 ? -0.718 22.391 22.359 1 97.12 211 ASP A O 1
ATOM 1676 N N . PRO A 1 212 ? 1.017 22.969 23.609 1 96.62 212 PRO A N 1
ATOM 1677 C CA . PRO A 1 212 ? 0.696 24.391 23.5 1 96.62 212 PRO A CA 1
ATOM 1678 C C . PRO A 1 212 ? 0.875 24.922 22.078 1 96.62 212 PRO A C 1
ATOM 1680 O O . PRO A 1 212 ? 0.253 25.922 21.703 1 96.62 212 PRO A O 1
ATOM 1683 N N . VAL A 1 213 ? 1.75 24.344 21.297 1 96.5 213 VAL A N 1
ATOM 1684 C CA . VAL A 1 213 ? 2.039 24.844 19.969 1 96.5 213 VAL A CA 1
ATOM 1685 C C . VAL A 1 213 ? 1.242 24.062 18.922 1 96.5 213 VAL A C 1
ATOM 1687 O O . VAL A 1 213 ? 0.47 24.641 18.156 1 96.5 213 VAL A O 1
ATOM 1690 N N . ALA A 1 214 ? 1.347 22.719 18.938 1 95.62 214 ALA A N 1
ATOM 1691 C CA . ALA A 1 214 ? 0.694 21.875 17.938 1 95.62 214 ALA A CA 1
ATOM 1692 C C . ALA A 1 214 ? -0.799 21.734 18.219 1 95.62 214 ALA A C 1
ATOM 1694 O O . ALA A 1 214 ? -1.597 21.516 17.312 1 95.62 214 ALA A O 1
ATOM 1695 N N . GLY A 1 215 ? -1.216 21.828 19.453 1 94.25 215 GLY A N 1
ATOM 1696 C CA . GLY A 1 215 ? -2.592 21.609 19.891 1 94.25 215 GLY A CA 1
ATOM 1697 C C . GLY A 1 215 ? -3.58 22.5 19.156 1 94.25 215 GLY A C 1
ATOM 1698 O O . GLY A 1 215 ? -4.547 22.016 18.562 1 94.25 215 GLY A O 1
ATOM 1699 N N . PRO A 1 216 ? -3.359 23.781 19.234 1 93.06 216 PRO A N 1
ATOM 1700 C CA . PRO A 1 216 ? -4.262 24.703 18.531 1 93.06 216 PRO A CA 1
ATOM 1701 C C . PRO A 1 216 ? -4.379 24.391 17.047 1 93.06 216 PRO A C 1
ATOM 1703 O O . PRO A 1 216 ? -5.465 24.5 16.469 1 93.06 216 PRO A O 1
ATOM 1706 N N . ILE A 1 217 ? -3.314 24 16.422 1 89.81 217 ILE A N 1
ATOM 1707 C CA . ILE A 1 217 ? -3.326 23.641 15.016 1 89.81 217 ILE A CA 1
ATOM 1708 C C . ILE A 1 217 ? -4.145 22.359 14.82 1 89.81 217 ILE A C 1
ATOM 1710 O O . ILE A 1 217 ? -4.934 22.266 13.875 1 89.81 217 ILE A O 1
ATOM 1714 N N . TYR A 1 218 ? -3.986 21.453 15.648 1 88.56 218 TYR A N 1
ATOM 1715 C CA . TYR A 1 218 ? -4.645 20.156 15.609 1 88.56 218 TYR A CA 1
ATOM 1716 C C . TYR A 1 218 ? -6.152 20.312 15.766 1 88.56 218 TYR A C 1
ATOM 1718 O O . TYR A 1 218 ? -6.922 19.578 15.133 1 88.56 218 TYR A O 1
ATOM 1726 N N . ARG A 1 219 ? -6.625 21.344 16.484 1 80.75 219 ARG A N 1
ATOM 1727 C CA . ARG A 1 219 ? -8.039 21.547 16.766 1 80.75 219 ARG A CA 1
ATOM 1728 C C . ARG A 1 219 ? -8.695 22.391 15.672 1 80.75 219 ARG A C 1
ATOM 1730 O O . ARG A 1 219 ? -9.914 22.391 15.531 1 80.75 219 ARG A O 1
ATOM 1737 N N . SER A 1 220 ? -7.969 23.219 14.977 1 74.19 220 SER A N 1
ATOM 1738 C CA . SER A 1 220 ? -8.531 24.219 14.078 1 74.19 220 SER A CA 1
ATOM 1739 C C . SER A 1 220 ? -8.867 23.625 12.719 1 74.19 220 SER A C 1
ATOM 1741 O O . SER A 1 220 ? -9.805 24.062 12.055 1 74.19 220 SER A O 1
ATOM 1743 N N . ASP A 1 221 ? -7.98 22.891 12.031 1 60.59 221 ASP A N 1
ATOM 1744 C CA . ASP A 1 221 ? -7.98 22.75 10.578 1 60.59 221 ASP A CA 1
ATOM 1745 C C . ASP A 1 221 ? -8.805 21.547 10.133 1 60.59 221 ASP A C 1
ATOM 1747 O O . ASP A 1 221 ? -8.703 20.469 10.727 1 60.59 221 ASP A O 1
ATOM 1751 N N . PRO A 1 222 ? -9.812 22.078 9.164 1 57 222 PRO A N 1
ATOM 1752 C CA . PRO A 1 222 ? -10.57 21.047 8.469 1 57 222 PRO A CA 1
ATOM 1753 C C . PRO A 1 222 ? -9.672 19.984 7.836 1 57 222 PRO A C 1
ATOM 1755 O O . PRO A 1 222 ? -8.547 20.281 7.43 1 57 222 PRO A O 1
ATOM 1758 N N . VAL A 1 223 ? -9.984 18.812 8.133 1 55.94 223 VAL A N 1
ATOM 1759 C CA . VAL A 1 223 ? -9.297 17.562 7.828 1 55.94 223 VAL A CA 1
ATOM 1760 C C . VAL A 1 223 ? -8.984 17.5 6.332 1 55.94 223 VAL A C 1
ATOM 1762 O O . VAL A 1 223 ? -9.891 17.469 5.504 1 55.94 223 VAL A O 1
ATOM 1765 N N . THR A 1 224 ? -8.109 18.359 5.785 1 59.31 224 THR A N 1
ATOM 1766 C CA . THR A 1 224 ? -7.742 18 4.422 1 59.31 224 THR A CA 1
ATOM 1767 C C . THR A 1 224 ? -6.734 16.844 4.422 1 59.31 224 THR A C 1
ATOM 1769 O O . THR A 1 224 ? -5.75 16.875 5.16 1 59.31 224 THR A O 1
ATOM 1772 N N . TYR A 1 225 ? -7.207 15.703 4.004 1 59.97 225 TYR A N 1
ATOM 1773 C CA . TYR A 1 225 ? -6.273 14.586 3.873 1 59.97 225 TYR A CA 1
ATOM 1774 C C . TYR A 1 225 ? -5.184 14.906 2.861 1 59.97 225 TYR A C 1
ATOM 1776 O O . TYR A 1 225 ? -5.465 15.414 1.775 1 59.97 225 TYR A O 1
ATOM 1784 N N . VAL A 1 226 ? -4 14.852 3.426 1 61.22 226 VAL A N 1
ATOM 1785 C CA . VAL A 1 226 ? -2.865 15 2.523 1 61.22 226 VAL A CA 1
ATOM 1786 C C . VAL A 1 226 ? -2.15 13.664 2.363 1 61.22 226 VAL A C 1
ATOM 1788 O O . VAL A 1 226 ? -1.762 13.039 3.352 1 61.22 226 VAL A O 1
ATOM 1791 N N . GLN A 1 227 ? -2.184 13.211 1.104 1 62.69 227 GLN A N 1
ATOM 1792 C CA . GLN A 1 227 ? -1.428 12 0.797 1 62.69 227 GLN A CA 1
ATOM 1793 C C . GLN A 1 227 ? 0.074 12.266 0.825 1 62.69 227 GLN A C 1
ATOM 1795 O O . GLN A 1 227 ? 0.556 13.203 0.181 1 62.69 227 GLN A O 1
ATOM 1800 N N . PRO A 1 228 ? 0.654 11.352 1.544 1 65.12 228 PRO A N 1
ATOM 1801 C CA . PRO A 1 228 ? 2.086 11.609 1.707 1 65.12 228 PRO A CA 1
ATOM 1802 C C . PRO A 1 228 ? 2.885 11.336 0.436 1 65.12 228 PRO A C 1
ATOM 1804 O O . PRO A 1 228 ? 3.896 11.992 0.181 1 65.12 228 PRO A O 1
ATOM 1807 N N . SER A 1 229 ? 2.428 10.445 -0.383 1 71.25 229 SER A N 1
ATOM 1808 C CA . SER A 1 229 ? 3.264 10.086 -1.525 1 71.25 229 SER A CA 1
ATOM 1809 C C . SER A 1 229 ? 3.248 11.18 -2.586 1 71.25 229 SER A C 1
ATOM 1811 O O . SER A 1 229 ? 2.18 11.664 -2.973 1 71.25 229 SER A O 1
ATOM 1813 N N . GLY A 1 230 ? 4.434 11.539 -2.904 1 71.75 230 GLY A N 1
ATOM 1814 C CA . GLY A 1 230 ? 4.602 12.578 -3.9 1 71.75 230 GLY A CA 1
ATOM 1815 C C . GLY A 1 230 ? 4.613 13.977 -3.305 1 71.75 230 GLY A C 1
ATOM 1816 O O . GLY A 1 230 ? 4.891 14.953 -4.004 1 71.75 230 GLY A O 1
ATOM 1817 N N . ALA A 1 231 ? 4.324 14.023 -2.021 1 80.81 231 ALA A N 1
ATOM 1818 C CA . ALA A 1 231 ? 4.367 15.328 -1.371 1 80.81 231 ALA A CA 1
ATOM 1819 C C . ALA A 1 231 ? 5.801 15.828 -1.243 1 80.81 231 ALA A C 1
ATOM 1821 O O . ALA A 1 231 ? 6.715 15.047 -0.969 1 80.81 231 ALA A O 1
ATOM 1822 N N . THR A 1 232 ? 6.004 17.031 -1.576 1 90.44 232 THR A N 1
ATOM 1823 C CA . THR A 1 232 ? 7.285 17.719 -1.431 1 90.44 232 THR A CA 1
ATOM 1824 C C . THR A 1 232 ? 7.207 18.797 -0.35 1 90.44 232 THR A C 1
ATOM 1826 O O . THR A 1 232 ? 6.254 19.562 -0.305 1 90.44 232 THR A O 1
ATOM 1829 N N . ARG A 1 233 ? 8.203 18.719 0.563 1 93.94 233 ARG A N 1
ATOM 1830 C CA . ARG A 1 233 ? 8.188 19.656 1.683 1 93.94 233 ARG A CA 1
ATOM 1831 C C . ARG A 1 233 ? 9.586 20.188 1.955 1 93.94 233 ARG A C 1
ATOM 1833 O O . ARG A 1 233 ? 10.586 19.5 1.732 1 93.94 233 ARG A O 1
ATOM 1840 N N . PRO A 1 234 ? 9.586 21.359 2.447 1 95.62 234 PRO A N 1
ATOM 1841 C CA . PRO A 1 234 ? 10.891 21.953 2.75 1 95.62 234 PRO A CA 1
ATOM 1842 C C . PRO A 1 234 ? 11.492 21.422 4.051 1 95.62 234 PRO A C 1
ATOM 1844 O O . PRO A 1 234 ? 10.773 21.266 5.047 1 95.62 234 PRO A O 1
ATOM 1847 N N . VAL A 1 235 ? 12.758 21.109 4.016 1 96.12 235 VAL A N 1
ATOM 1848 C CA . VAL A 1 235 ? 13.461 20.547 5.172 1 96.12 235 VAL A CA 1
ATOM 1849 C C . VAL A 1 235 ? 14.922 21 5.152 1 96.12 235 VAL A C 1
ATOM 1851 O O . VAL A 1 235 ? 15.398 21.531 4.148 1 96.12 235 VAL A O 1
ATOM 1854 N N . ARG A 1 236 ? 15.508 20.844 6.258 1 93.44 236 ARG A N 1
ATOM 1855 C CA . ARG A 1 236 ? 16.953 21.031 6.406 1 93.44 236 ARG A CA 1
ATOM 1856 C C . ARG A 1 236 ? 17.641 19.734 6.797 1 93.44 236 ARG A C 1
ATOM 1858 O O . ARG A 1 236 ? 17.25 19.078 7.766 1 93.44 236 ARG A O 1
ATOM 1865 N N . PHE A 1 237 ? 18.625 19.281 5.988 1 92.19 237 PHE A N 1
ATOM 1866 C CA . PHE A 1 237 ? 19.406 18.094 6.312 1 92.19 237 PHE A CA 1
ATOM 1867 C C . PHE A 1 237 ? 20.844 18.453 6.664 1 92.19 237 PHE A C 1
ATOM 1869 O O . PHE A 1 237 ? 21.438 19.328 6.027 1 92.19 237 PHE A O 1
ATOM 1876 N N . PRO A 1 238 ? 21.391 17.734 7.711 1 87.81 238 PRO A N 1
ATOM 1877 C CA . PRO A 1 238 ? 22.812 17.938 8 1 87.81 238 PRO A CA 1
ATOM 1878 C C . PRO A 1 238 ? 23.703 17.578 6.82 1 87.81 238 PRO A C 1
ATOM 1880 O O . PRO A 1 238 ? 23.375 16.688 6.031 1 87.81 238 PRO A O 1
ATOM 1883 N N . TRP A 1 239 ? 24.734 18.344 6.605 1 72.06 239 TRP A N 1
ATOM 1884 C CA . TRP A 1 239 ? 25.719 18.062 5.574 1 72.06 239 TRP A CA 1
ATOM 1885 C C . TRP A 1 239 ? 26.75 17.031 6.062 1 72.06 239 TRP A C 1
ATOM 1887 O O . TRP A 1 239 ? 27.391 17.234 7.098 1 72.06 239 TRP A O 1
ATOM 1897 N N . PRO A 1 240 ? 26.75 15.688 5.59 1 58.53 240 PRO A N 1
ATOM 1898 C CA . PRO A 1 240 ? 27.625 14.648 6.137 1 58.53 240 PRO A CA 1
ATOM 1899 C C . PRO A 1 240 ? 29.109 14.977 5.98 1 58.53 240 PRO A C 1
ATOM 1901 O O . PRO A 1 240 ? 29.953 14.352 6.625 1 58.53 240 PRO A O 1
ATOM 1904 N N . GLY A 1 241 ? 29.672 15.773 5.023 1 54.25 241 GLY A N 1
ATOM 1905 C CA . GLY A 1 241 ? 31.016 15.586 4.48 1 54.25 241 GLY A CA 1
ATOM 1906 C C . GLY A 1 241 ? 32.094 16.188 5.352 1 54.25 241 GLY A C 1
ATOM 1907 O O . GLY A 1 241 ? 31.828 17 6.23 1 54.25 241 GLY A O 1
ATOM 1908 N N . PRO A 1 242 ? 33.125 15.344 5.34 1 50.44 242 PRO A N 1
ATOM 1909 C CA . PRO A 1 242 ? 34.344 15.812 5.977 1 50.44 242 PRO A CA 1
ATOM 1910 C C . PRO A 1 242 ? 34.656 17.266 5.652 1 50.44 242 PRO A C 1
ATOM 1912 O O . PRO A 1 242 ? 35.344 17.938 6.422 1 50.44 242 PRO A O 1
ATOM 1915 N N . ALA A 1 243 ? 34.656 17.406 4.191 1 48.19 243 ALA A N 1
ATOM 1916 C CA . ALA A 1 243 ? 35.281 18.641 3.707 1 48.19 243 ALA A CA 1
ATOM 1917 C C . ALA A 1 243 ? 34.375 19.844 3.963 1 48.19 243 ALA A C 1
ATOM 1919 O O . ALA A 1 243 ? 33.156 19.766 3.76 1 48.19 243 ALA A O 1
ATOM 1920 N N . GLY A 1 244 ? 34.562 20.484 4.941 1 52.28 244 GLY A N 1
ATOM 1921 C CA . GLY A 1 244 ? 33.969 21.75 5.328 1 52.28 244 GLY A CA 1
ATOM 1922 C C . GLY A 1 244 ? 32.688 22.078 4.562 1 52.28 244 GLY A C 1
ATOM 1923 O O . GLY A 1 244 ? 32.438 21.516 3.49 1 52.28 244 GLY A O 1
ATOM 1924 N N . PRO A 1 245 ? 31.766 22.516 5.246 1 54.28 245 PRO A N 1
ATOM 1925 C CA . PRO A 1 245 ? 30.5 22.891 4.598 1 54.28 245 PRO A CA 1
ATOM 1926 C C . PRO A 1 245 ? 30.703 23.5 3.217 1 54.28 245 PRO A C 1
ATOM 1928 O O . PRO A 1 245 ? 31.625 24.281 3.018 1 54.28 245 PRO A O 1
ATOM 1931 N N . PRO A 1 246 ? 30.297 22.688 2.139 1 53.84 246 PRO A N 1
ATOM 1932 C CA . PRO A 1 246 ? 30.438 23.469 0.904 1 53.84 246 PRO A CA 1
ATOM 1933 C C . PRO A 1 246 ? 30.031 24.938 1.086 1 53.84 246 PRO A C 1
ATOM 1935 O O . PRO A 1 246 ? 29.375 25.281 2.064 1 53.84 246 PRO A O 1
ATOM 1938 N N . ALA A 1 247 ? 30.578 25.703 0.22 1 53.59 247 ALA A N 1
ATOM 1939 C CA . ALA A 1 247 ? 30.141 27.094 0.092 1 53.59 247 ALA A CA 1
ATOM 1940 C C . ALA A 1 247 ? 28.609 27.172 0.044 1 53.59 247 ALA A C 1
ATOM 1942 O O . ALA A 1 247 ? 27.969 26.5 -0.771 1 53.59 247 ALA A O 1
ATOM 1943 N N . GLY A 1 248 ? 27.984 27.531 1.283 1 59.66 248 GLY A N 1
ATOM 1944 C CA . GLY A 1 248 ? 26.547 27.766 1.343 1 59.66 248 GLY A CA 1
ATOM 1945 C C . GLY A 1 248 ? 25.859 26.969 2.43 1 59.66 248 GLY A C 1
ATOM 1946 O O . GLY A 1 248 ? 24.625 27.016 2.545 1 59.66 248 GLY A O 1
ATOM 1947 N N . ALA A 1 249 ? 26.703 26.094 2.994 1 62.06 249 ALA A N 1
ATOM 1948 C CA . ALA A 1 249 ? 26.062 25.422 4.121 1 62.06 249 ALA A CA 1
ATOM 1949 C C . ALA A 1 249 ? 25.656 26.422 5.195 1 62.06 249 ALA A C 1
ATOM 1951 O O . ALA A 1 249 ? 26.406 27.359 5.5 1 62.06 249 ALA A O 1
ATOM 1952 N N . GLU A 1 250 ? 24.359 26.406 5.449 1 74.94 250 GLU A N 1
ATOM 1953 C CA . GLU A 1 250 ? 23.781 27.234 6.504 1 74.94 250 GLU A CA 1
ATOM 1954 C C . GLU A 1 250 ? 23.797 26.5 7.844 1 74.94 250 GLU A C 1
ATOM 1956 O O . GLU A 1 250 ? 24.125 25.312 7.906 1 74.94 250 GLU A O 1
ATOM 1961 N N . ARG A 1 251 ? 23.969 27.219 8.812 1 78.75 251 ARG A N 1
ATOM 1962 C CA . ARG A 1 251 ? 23.812 26.672 10.156 1 78.75 251 ARG A CA 1
ATOM 1963 C C . ARG A 1 251 ? 22.516 27.188 10.805 1 78.75 251 ARG A C 1
ATOM 1965 O O . ARG A 1 251 ? 22.281 28.391 10.859 1 78.75 251 ARG A O 1
ATOM 1972 N N . CYS A 1 252 ? 21.766 26.172 11.227 1 83.88 252 CYS A N 1
ATOM 1973 C CA . CYS A 1 252 ? 20.547 26.578 11.898 1 83.88 252 CYS A CA 1
ATOM 1974 C C . CYS A 1 252 ? 20.844 27.156 13.273 1 83.88 252 CYS A C 1
ATOM 1976 O O . CYS A 1 252 ? 20.109 28.031 13.75 1 83.88 252 CYS A O 1
ATOM 1978 N N . CYS A 1 253 ? 21.844 26.641 14.008 1 88 253 CYS A N 1
ATOM 1979 C CA . CYS A 1 253 ? 22.281 27.141 15.312 1 88 253 CYS A CA 1
ATOM 1980 C C . CYS A 1 253 ? 23.656 26.594 15.664 1 88 253 CYS A C 1
ATOM 1982 O O . CYS A 1 253 ? 24.219 25.781 14.93 1 88 253 CYS A O 1
ATOM 1984 N N . ALA A 1 254 ? 24.156 27.016 16.766 1 86.25 254 ALA A N 1
ATOM 1985 C CA . ALA A 1 254 ? 25.531 26.656 17.141 1 86.25 254 ALA A CA 1
ATOM 1986 C C . ALA A 1 254 ? 25.594 25.219 17.656 1 86.25 254 ALA A C 1
ATOM 1988 O O . ALA A 1 254 ? 26.641 24.578 17.594 1 86.25 254 ALA A O 1
ATOM 1989 N N . GLU A 1 255 ? 24.5 24.641 18.031 1 90.81 255 GLU A N 1
ATOM 1990 C CA . GLU A 1 255 ? 24.469 23.328 18.688 1 90.81 255 GLU A CA 1
ATOM 1991 C C . GLU A 1 255 ? 24.406 22.203 17.656 1 90.81 255 GLU A C 1
ATOM 1993 O O . GLU A 1 255 ? 24.641 21.047 17.984 1 90.81 255 GLU A O 1
ATOM 1998 N N . HIS A 1 256 ? 24.188 22.625 16.406 1 91.88 256 HIS A N 1
ATOM 1999 C CA . HIS A 1 256 ? 23.984 21.594 15.398 1 91.88 256 HIS A CA 1
ATOM 2000 C C . HIS A 1 256 ? 25.031 21.672 14.297 1 91.88 256 HIS A C 1
ATOM 2002 O O . HIS A 1 256 ? 25.609 22.734 14.062 1 91.88 256 HIS A O 1
ATOM 2008 N N . LEU A 1 257 ? 25.281 20.562 13.625 1 88.88 257 LEU A N 1
ATOM 2009 C CA . LEU A 1 257 ? 26.125 20.5 12.43 1 88.88 257 LEU A CA 1
ATOM 2010 C C . LEU A 1 257 ? 25.594 21.438 11.352 1 88.88 257 LEU A C 1
ATOM 2012 O O . LEU A 1 257 ? 24.406 21.719 11.289 1 88.88 257 LEU A O 1
ATOM 2016 N N . PRO A 1 258 ? 26.578 21.906 10.492 1 87.94 258 PRO A N 1
ATOM 2017 C CA . PRO A 1 258 ? 26.078 22.641 9.32 1 87.94 258 PRO A CA 1
ATOM 2018 C C . PRO A 1 258 ? 25.062 21.828 8.508 1 87.94 258 PRO A C 1
ATOM 2020 O O . PRO A 1 258 ? 25.141 20.609 8.469 1 87.94 258 PRO A O 1
ATOM 2023 N N . SER A 1 259 ? 24.109 22.5 7.984 1 89.38 259 SER A N 1
ATOM 2024 C CA . SER A 1 259 ? 23.016 21.859 7.262 1 89.38 259 SER A CA 1
ATOM 2025 C C . SER A 1 259 ? 22.656 22.625 5.992 1 89.38 259 SER A C 1
ATOM 2027 O O . SER A 1 259 ? 23.219 23.688 5.723 1 89.38 259 SER A O 1
ATOM 2029 N N . ARG A 1 260 ? 21.844 22 5.168 1 88.19 260 ARG A N 1
ATOM 2030 C CA . ARG A 1 260 ? 21.375 22.594 3.922 1 88.19 260 ARG A CA 1
ATOM 2031 C C . ARG A 1 260 ? 19.844 22.5 3.803 1 88.19 260 ARG A C 1
ATOM 2033 O O . ARG A 1 260 ? 19.281 21.438 4.051 1 88.19 260 ARG A O 1
ATOM 2040 N N . ALA A 1 261 ? 19.359 23.672 3.416 1 91.5 261 ALA A N 1
ATOM 2041 C CA . ALA A 1 261 ? 17.922 23.688 3.137 1 91.5 261 ALA A CA 1
ATOM 2042 C C . ALA A 1 261 ? 17.625 23.062 1.771 1 91.5 261 ALA A C 1
ATOM 2044 O O . ALA A 1 261 ? 18.453 23.141 0.857 1 91.5 261 ALA A O 1
ATOM 2045 N N . GLY A 1 262 ? 16.516 22.438 1.662 1 92.44 262 GLY A N 1
ATOM 2046 C CA . GLY A 1 262 ? 16.062 21.875 0.399 1 92.44 262 GLY A CA 1
ATOM 2047 C C . GLY A 1 262 ? 14.656 21.328 0.456 1 92.44 262 GLY A C 1
ATOM 2048 O O . GLY A 1 262 ? 13.891 21.672 1.363 1 92.44 262 GLY A O 1
ATOM 2049 N N . LEU A 1 263 ? 14.32 20.672 -0.602 1 94.12 263 LEU A N 1
ATOM 2050 C CA . LEU A 1 263 ? 13.008 20.031 -0.703 1 94.12 263 LEU A CA 1
ATOM 2051 C C . LEU A 1 263 ? 13.141 18.516 -0.641 1 94.12 263 LEU A C 1
ATOM 2053 O O . LEU A 1 263 ? 14.039 17.938 -1.254 1 94.12 263 LEU A O 1
ATOM 2057 N N . VAL A 1 264 ? 12.312 17.938 0.197 1 93.88 264 VAL A N 1
ATOM 2058 C CA . VAL A 1 264 ? 12.273 16.484 0.273 1 93.88 264 VAL A CA 1
ATOM 2059 C C . VAL A 1 264 ? 10.961 15.961 -0.323 1 93.88 264 VAL A C 1
ATOM 2061 O O . VAL A 1 264 ? 9.883 16.422 0.053 1 93.88 264 VAL A O 1
ATOM 2064 N N . THR A 1 265 ? 11.078 15.117 -1.296 1 92.88 265 THR A N 1
ATOM 2065 C CA . THR A 1 265 ? 9.93 14.414 -1.858 1 92.88 265 THR A CA 1
ATOM 2066 C C . THR A 1 265 ? 9.812 13.008 -1.265 1 92.88 265 THR A C 1
ATOM 2068 O O . THR A 1 265 ? 10.789 12.258 -1.229 1 92.88 265 THR A O 1
ATOM 2071 N N . MET A 1 266 ? 8.609 12.742 -0.81 1 93.06 266 MET A N 1
ATOM 2072 C CA . MET A 1 266 ? 8.383 11.461 -0.147 1 93.06 266 MET A CA 1
ATOM 2073 C C . MET A 1 266 ? 7.805 10.445 -1.121 1 93.06 266 MET A C 1
ATOM 2075 O O . MET A 1 266 ? 6.754 10.672 -1.717 1 93.06 266 MET A O 1
ATOM 2079 N N . CYS A 1 267 ? 8.492 9.352 -1.3 1 92.94 267 CYS A N 1
ATOM 2080 C CA . CYS A 1 267 ? 7.953 8.156 -1.938 1 92.94 267 CYS A CA 1
ATOM 2081 C C . CYS A 1 267 ? 7.465 7.156 -0.897 1 92.94 267 CYS A C 1
ATOM 2083 O O . CYS A 1 267 ? 8.273 6.473 -0.263 1 92.94 267 CYS A O 1
ATOM 2085 N N . ALA A 1 268 ? 6.172 7.133 -0.766 1 92.62 268 ALA A N 1
ATOM 2086 C CA . ALA A 1 268 ? 5.562 6.348 0.307 1 92.62 268 ALA A CA 1
ATOM 2087 C C . ALA A 1 268 ? 4.75 5.188 -0.255 1 92.62 268 ALA A C 1
ATOM 2089 O O . ALA A 1 268 ? 4.086 5.328 -1.285 1 92.62 268 ALA A O 1
ATOM 2090 N N . ALA A 1 269 ? 4.883 4.074 0.43 1 91.19 269 ALA A N 1
ATOM 2091 C CA . ALA A 1 269 ? 4.152 2.877 0.032 1 91.19 269 ALA A CA 1
ATOM 2092 C C . ALA A 1 269 ? 3.703 2.078 1.253 1 91.19 269 ALA A C 1
ATOM 2094 O O . ALA A 1 269 ? 4.258 2.234 2.344 1 91.19 269 ALA A O 1
ATOM 2095 N N . VAL A 1 270 ? 2.758 1.278 1.074 1 87.44 270 VAL A N 1
ATOM 2096 C CA . VAL A 1 270 ? 2.246 0.426 2.143 1 87.44 270 VAL A CA 1
ATOM 2097 C C . VAL A 1 270 ? 2.744 -1.004 1.946 1 87.44 270 VAL A C 1
ATOM 2099 O O . VAL A 1 270 ? 2.375 -1.669 0.975 1 87.44 270 VAL A O 1
ATOM 2102 N N . PRO A 1 271 ? 3.58 -1.46 2.871 1 87.94 271 PRO A N 1
ATOM 2103 C CA . PRO A 1 271 ? 3.982 -2.863 2.76 1 87.94 271 PRO A CA 1
ATOM 2104 C C . PRO A 1 271 ? 2.791 -3.82 2.75 1 87.94 271 PRO A C 1
ATOM 2106 O O . PRO A 1 271 ? 1.914 -3.727 3.613 1 87.94 271 PRO A O 1
ATOM 2109 N N . LEU A 1 272 ? 2.828 -4.688 1.723 1 82 272 LEU A N 1
ATOM 2110 C CA . LEU A 1 272 ? 1.753 -5.672 1.665 1 82 272 LEU A CA 1
ATOM 2111 C C . LEU A 1 272 ? 1.791 -6.59 2.883 1 82 272 LEU A C 1
ATOM 2113 O O . LEU A 1 272 ? 2.867 -7.008 3.316 1 82 272 LEU A O 1
ATOM 2117 N N . GLY A 1 273 ? 0.689 -6.871 3.428 1 75.88 273 GLY A N 1
ATOM 2118 C CA . GLY A 1 273 ? 0.59 -7.715 4.609 1 75.88 273 GLY A CA 1
ATOM 2119 C C . GLY A 1 273 ? 0.66 -6.938 5.906 1 75.88 273 GLY A C 1
ATOM 2120 O O . GLY A 1 273 ? 0.483 -7.504 6.988 1 75.88 273 GLY A O 1
ATOM 2121 N N . SER A 1 274 ? 1.015 -5.711 5.824 1 80 274 SER A N 1
ATOM 2122 C CA . SER A 1 274 ? 1.061 -4.855 7.004 1 80 274 SER A CA 1
ATOM 2123 C C . SER A 1 274 ? 0.236 -3.588 6.797 1 80 274 SER A C 1
ATOM 2125 O O . SER A 1 274 ? 0.791 -2.494 6.664 1 80 274 SER A O 1
ATOM 2127 N N . PRO A 1 275 ? -1.042 -3.787 6.914 1 75.5 275 PRO A N 1
ATOM 2128 C CA . PRO A 1 275 ? -1.895 -2.615 6.703 1 75.5 275 PRO A CA 1
ATOM 2129 C C . PRO A 1 275 ? -1.625 -1.5 7.711 1 75.5 275 PRO A C 1
ATOM 2131 O O . PRO A 1 275 ? -1.399 -1.771 8.891 1 75.5 275 PRO A O 1
ATOM 2134 N N . GLY A 1 276 ? -1.536 -0.224 7.23 1 79.88 276 GLY A N 1
ATOM 2135 C CA . GLY A 1 276 ? -1.291 0.934 8.078 1 79.88 276 GLY A CA 1
ATOM 2136 C C . GLY A 1 276 ? 0.176 1.311 8.156 1 79.88 276 GLY A C 1
ATOM 2137 O O . GLY A 1 276 ? 0.512 2.455 8.469 1 79.88 276 GLY A O 1
ATOM 2138 N N . ALA A 1 277 ? 0.996 0.196 7.984 1 87.75 277 ALA A N 1
ATOM 2139 C CA . ALA A 1 277 ? 2.418 0.525 7.918 1 87.75 277 ALA A CA 1
ATOM 2140 C C . ALA A 1 277 ? 2.738 1.322 6.656 1 87.75 277 ALA A C 1
ATOM 2142 O O . ALA A 1 277 ? 1.962 1.32 5.699 1 87.75 277 ALA A O 1
ATOM 2143 N N . ARG A 1 278 ? 3.902 2.016 6.789 1 91.5 278 ARG A N 1
ATOM 2144 C CA . ARG A 1 278 ? 4.312 2.812 5.637 1 91.5 278 ARG A CA 1
ATOM 2145 C C . ARG A 1 278 ? 5.816 2.715 5.41 1 91.5 278 ARG A C 1
ATOM 2147 O O . ARG A 1 278 ? 6.602 2.811 6.355 1 91.5 278 ARG A O 1
ATOM 2154 N N . PHE A 1 279 ? 6.094 2.502 4.238 1 94 279 PHE A N 1
ATOM 2155 C CA . PHE A 1 279 ? 7.465 2.506 3.738 1 94 279 PHE A CA 1
ATOM 2156 C C . PHE A 1 279 ? 7.77 3.807 3.006 1 94 279 PHE A C 1
ATOM 2158 O O . PHE A 1 279 ? 6.965 4.273 2.199 1 94 279 PHE A O 1
ATOM 2165 N N . PHE A 1 280 ? 8.984 4.445 3.334 1 96 280 PHE A N 1
ATOM 2166 C CA . PHE A 1 280 ? 9.328 5.73 2.732 1 96 280 PHE A CA 1
ATOM 2167 C C . PHE A 1 280 ? 10.734 5.691 2.145 1 96 280 PHE A C 1
ATOM 2169 O O . PHE A 1 280 ? 11.656 5.164 2.768 1 96 280 PHE A O 1
ATOM 2176 N N . ILE A 1 281 ? 10.898 6.207 0.983 1 95.75 281 ILE A N 1
ATOM 2177 C CA . ILE A 1 281 ? 12.164 6.695 0.452 1 95.75 281 ILE A CA 1
ATOM 2178 C C . ILE A 1 281 ? 12.094 8.211 0.267 1 95.75 281 ILE A C 1
ATOM 2180 O O . ILE A 1 281 ? 11.18 8.719 -0.375 1 95.75 281 ILE A O 1
ATOM 2184 N N . LEU A 1 282 ? 13.047 8.891 0.834 1 95.44 282 LEU A N 1
ATOM 2185 C CA . LEU A 1 282 ? 13.062 10.344 0.77 1 95.44 282 LEU A CA 1
ATOM 2186 C C . LEU A 1 282 ? 14.039 10.836 -0.298 1 95.44 282 LEU A C 1
ATOM 2188 O O . LEU A 1 282 ? 15.227 10.523 -0.244 1 95.44 282 LEU A O 1
ATOM 2192 N N . VAL A 1 283 ? 13.492 11.594 -1.208 1 92.19 283 VAL A N 1
ATOM 2193 C CA . VAL A 1 283 ? 14.312 12.188 -2.258 1 92.19 283 VAL A CA 1
ATOM 2194 C C . VAL A 1 283 ? 14.539 13.664 -1.96 1 92.19 283 VAL A C 1
ATOM 2196 O O . VAL A 1 283 ? 13.609 14.477 -2.051 1 92.19 283 VAL A O 1
ATOM 2199 N N . PHE A 1 284 ? 15.773 13.984 -1.644 1 91.69 284 PHE A N 1
ATOM 2200 C CA . PHE A 1 284 ? 16.125 15.336 -1.216 1 91.69 284 PHE A CA 1
ATOM 2201 C C . PHE A 1 284 ? 16.766 16.109 -2.354 1 91.69 284 PHE A C 1
ATOM 2203 O O . PHE A 1 284 ? 17.672 15.609 -3.023 1 91.69 284 PHE A O 1
ATOM 2210 N N . GLU A 1 285 ? 16.266 17.25 -2.592 1 88.38 285 GLU A N 1
ATOM 2211 C CA . GLU A 1 285 ? 16.844 18.219 -3.52 1 88.38 285 GLU A CA 1
ATOM 2212 C C . GLU A 1 285 ? 17.266 19.484 -2.799 1 88.38 285 GLU A C 1
ATOM 2214 O O . GLU A 1 285 ? 16.406 20.281 -2.371 1 88.38 285 GLU A O 1
ATOM 2219 N N . PRO A 1 286 ? 18.547 19.734 -2.715 1 87.5 286 PRO A N 1
ATOM 2220 C CA . PRO A 1 286 ? 19.016 20.938 -2.023 1 87.5 286 PRO A CA 1
ATOM 2221 C C . PRO A 1 286 ? 18.578 22.219 -2.729 1 87.5 286 PRO A C 1
ATOM 2223 O O . PRO A 1 286 ? 18.484 22.25 -3.957 1 87.5 286 PRO A O 1
ATOM 2226 N N . ALA A 1 287 ? 18.25 23.234 -1.987 1 84.19 287 ALA A N 1
ATOM 2227 C CA . ALA A 1 287 ? 17.969 24.547 -2.551 1 84.19 287 ALA A CA 1
ATOM 2228 C C . ALA A 1 287 ? 19.203 25.109 -3.264 1 84.19 287 ALA A C 1
ATOM 2230 O O . ALA A 1 287 ? 20.344 24.828 -2.859 1 84.19 287 ALA A O 1
ATOM 2231 N N . PRO A 1 288 ? 18.906 25.75 -4.516 1 72.81 288 PRO A N 1
ATOM 2232 C CA . PRO A 1 288 ? 20.062 26.344 -5.199 1 72.81 288 PRO A CA 1
ATOM 2233 C C . PRO A 1 288 ? 20.859 27.281 -4.305 1 72.81 288 PRO A C 1
ATOM 2235 O O . PRO A 1 288 ? 20.297 27.938 -3.428 1 72.81 288 PRO A O 1
ATOM 2238 N N . ALA A 1 289 ? 22.203 27.141 -4.32 1 59.72 289 ALA A N 1
ATOM 2239 C CA . ALA A 1 289 ? 23.094 28.016 -3.551 1 59.72 289 ALA A CA 1
ATOM 2240 C C . ALA A 1 289 ? 22.812 29.484 -3.842 1 59.72 289 ALA A C 1
ATOM 2242 O O . ALA A 1 289 ? 22.438 29.844 -4.961 1 59.72 289 ALA A O 1
ATOM 2243 N N . ALA A 1 290 ? 22.359 30.281 -2.867 1 52.69 290 ALA A N 1
ATOM 2244 C CA . ALA A 1 290 ? 22.25 31.719 -3.092 1 52.69 290 ALA A CA 1
ATOM 2245 C C . ALA A 1 290 ? 23.453 32.25 -3.881 1 52.69 290 ALA A C 1
ATOM 2247 O O . ALA A 1 290 ? 24.594 32 -3.512 1 52.69 290 ALA A O 1
ATOM 2248 N N . GLY A 1 291 ? 23.391 32.312 -5.18 1 44.22 291 GLY A N 1
ATOM 2249 C CA . GLY A 1 291 ? 24.422 33 -5.934 1 44.22 291 GLY A CA 1
ATOM 2250 C C . GLY A 1 291 ? 24.984 34.219 -5.195 1 44.22 291 GLY A C 1
ATOM 2251 O O . GLY A 1 291 ? 24.25 34.938 -4.547 1 44.22 291 GLY A O 1
ATOM 2252 N N . GLY A 1 292 ? 26.234 34.156 -4.742 1 38.19 292 GLY A N 1
ATOM 2253 C CA . GLY A 1 292 ? 26.969 35.375 -4.438 1 38.19 292 GLY A CA 1
ATOM 2254 C C . GLY A 1 292 ? 26.703 36.5 -5.422 1 38.19 292 GLY A C 1
ATOM 2255 O O . GLY A 1 292 ? 26.812 36.281 -6.637 1 38.19 292 GLY A O 1
ATOM 2256 N N . THR A 1 293 ? 25.75 37.375 -5.223 1 34.06 293 THR A N 1
ATOM 2257 C CA . THR A 1 293 ? 25.922 38.656 -5.883 1 34.06 293 THR A CA 1
ATOM 2258 C C . THR A 1 293 ? 27.375 39.094 -5.801 1 34.06 293 THR A C 1
ATOM 2260 O O . THR A 1 293 ? 27.953 39.188 -4.711 1 34.06 293 THR A O 1
ATOM 2263 N N . GLY A 1 294 ? 28.25 38.781 -6.723 1 30 294 GLY A N 1
ATOM 2264 C CA . GLY A 1 294 ? 29.422 39.625 -6.914 1 30 294 GLY A CA 1
ATOM 2265 C C . GLY A 1 294 ? 29.156 41.062 -6.609 1 30 294 GLY A C 1
ATOM 2266 O O . GLY A 1 294 ? 28.203 41.656 -7.137 1 30 294 GLY A O 1
ATOM 2267 N N . ARG A 1 295 ? 29.641 41.531 -5.445 1 23.81 295 ARG A N 1
ATOM 2268 C CA . ARG A 1 295 ? 30.094 42.906 -5.578 1 23.81 295 ARG A CA 1
ATOM 2269 C C . ARG A 1 295 ? 31.141 43.031 -6.68 1 23.81 295 ARG A C 1
ATOM 2271 O O . ARG A 1 295 ? 32.062 42.188 -6.773 1 23.81 295 ARG A O 1
ATOM 2278 N N . MET B 1 1 ? -10.523 14.641 19.094 1 55.34 1 MET B N 1
ATOM 2279 C CA . MET B 1 1 ? -11.727 15 18.344 1 55.34 1 MET B CA 1
ATOM 2280 C C . MET B 1 1 ? -12.5 13.758 17.922 1 55.34 1 MET B C 1
ATOM 2282 O O . MET B 1 1 ? -11.898 12.742 17.562 1 55.34 1 MET B O 1
ATOM 2286 N N . ASP B 1 2 ? -13.766 13.688 18.25 1 71.44 2 ASP B N 1
ATOM 2287 C CA . ASP B 1 2 ? -14.711 12.625 17.922 1 71.44 2 ASP B CA 1
ATOM 2288 C C . ASP B 1 2 ? -14.938 12.531 16.422 1 71.44 2 ASP B C 1
ATOM 2290 O O . ASP B 1 2 ? -14.836 13.531 15.703 1 71.44 2 ASP B O 1
ATOM 2294 N N . ASN B 1 3 ? -14.875 11.367 15.844 1 77.25 3 ASN B N 1
ATOM 2295 C CA . ASN B 1 3 ? -15.125 11.117 14.43 1 77.25 3 ASN B CA 1
ATOM 2296 C C . ASN B 1 3 ? -16.344 11.906 13.93 1 77.25 3 ASN B C 1
ATOM 2298 O O . ASN B 1 3 ? -16.344 12.391 12.797 1 77.25 3 ASN B O 1
ATOM 2302 N N . LYS B 1 4 ? -17.203 12.086 14.812 1 82.44 4 LYS B N 1
ATOM 2303 C CA . LYS B 1 4 ? -18.422 12.812 14.453 1 82.44 4 LYS B CA 1
ATOM 2304 C C . LYS B 1 4 ? -18.125 14.297 14.219 1 82.44 4 LYS B C 1
ATOM 2306 O O . LYS B 1 4 ? -18.609 14.875 13.242 1 82.44 4 LYS B O 1
ATOM 2311 N N . ALA B 1 5 ? -17.297 14.781 15.078 1 82.5 5 ALA B N 1
ATOM 2312 C CA . ALA B 1 5 ? -16.938 16.188 14.945 1 82.5 5 ALA B CA 1
ATOM 2313 C C . ALA B 1 5 ? -16.109 16.422 13.688 1 82.5 5 ALA B C 1
ATOM 2315 O O . ALA B 1 5 ? -16.297 17.422 12.984 1 82.5 5 ALA B O 1
ATOM 2316 N N . ALA B 1 6 ? -15.258 15.5 13.461 1 81.12 6 ALA B N 1
ATOM 2317 C CA . ALA B 1 6 ? -14.406 15.617 12.281 1 81.12 6 ALA B CA 1
ATOM 2318 C C . ALA B 1 6 ? -15.227 15.547 11 1 81.12 6 ALA B C 1
ATOM 2320 O O . ALA B 1 6 ? -14.969 16.281 10.047 1 81.12 6 ALA B O 1
ATOM 2321 N N . LEU B 1 7 ? -16.172 14.656 10.961 1 87.5 7 LEU B N 1
ATOM 2322 C CA . LEU B 1 7 ? -17.062 14.516 9.805 1 87.5 7 LEU B CA 1
ATOM 2323 C C . LEU B 1 7 ? -17.859 15.789 9.57 1 87.5 7 LEU B C 1
ATOM 2325 O O . LEU B 1 7 ? -17.938 16.266 8.438 1 87.5 7 LEU B O 1
ATOM 2329 N N . ARG B 1 8 ? -18.359 16.297 10.594 1 88.19 8 ARG B N 1
ATOM 2330 C CA . ARG B 1 8 ? -19.125 17.547 10.516 1 88.19 8 ARG B CA 1
ATOM 2331 C C . ARG B 1 8 ? -18.266 18.688 9.984 1 88.19 8 ARG B C 1
ATOM 2333 O O . ARG B 1 8 ? -18.703 19.438 9.117 1 88.19 8 ARG B O 1
ATOM 2340 N N . GLN B 1 9 ? -17.125 18.75 10.539 1 84.38 9 GLN B N 1
ATOM 2341 C CA . GLN B 1 9 ? -16.219 19.812 10.117 1 84.38 9 GLN B CA 1
ATOM 2342 C C . GLN B 1 9 ? -15.859 19.672 8.641 1 84.38 9 GLN B C 1
ATOM 2344 O O . GLN B 1 9 ? -15.836 20.672 7.914 1 84.38 9 GLN B O 1
ATOM 2349 N N . LEU B 1 10 ? -15.555 18.5 8.188 1 86.88 10 LEU B N 1
ATOM 2350 C CA . LEU B 1 10 ? -15.211 18.25 6.793 1 86.88 10 LEU B CA 1
ATOM 2351 C C . LEU B 1 10 ? -16.344 18.656 5.867 1 86.88 10 LEU B C 1
ATOM 2353 O O . LEU B 1 10 ? -16.156 19.453 4.941 1 86.88 10 LEU B O 1
ATOM 2357 N N . LEU B 1 11 ? -17.516 18.156 6.16 1 91.81 11 LEU B N 1
ATOM 2358 C CA . LEU B 1 11 ? -18.656 18.359 5.266 1 91.81 11 LEU B CA 1
ATOM 2359 C C . LEU B 1 11 ? -19.125 19.797 5.312 1 91.81 11 LEU B C 1
ATOM 2361 O O . LEU B 1 11 ? -19.438 20.391 4.273 1 91.81 11 LEU B O 1
ATOM 2365 N N . ARG B 1 12 ? -19.156 20.344 6.465 1 90.19 12 ARG B N 1
ATOM 2366 C CA . ARG B 1 12 ? -19.531 21.75 6.582 1 90.19 12 ARG B CA 1
ATOM 2367 C C . ARG B 1 12 ? -18.516 22.641 5.875 1 90.19 12 ARG B C 1
ATOM 2369 O O . ARG B 1 12 ? -18.906 23.594 5.184 1 90.19 12 ARG B O 1
ATOM 2376 N N . GLY B 1 13 ? -17.281 22.312 6.141 1 86.69 13 GLY B N 1
ATOM 2377 C CA . GLY B 1 13 ? -16.234 23.094 5.488 1 86.69 13 GLY B CA 1
ATOM 2378 C C . GLY B 1 13 ? -16.328 23.062 3.973 1 86.69 13 GLY B C 1
ATOM 2379 O O . GLY B 1 13 ? -16.188 24.094 3.316 1 86.69 13 GLY B O 1
ATOM 2380 N N . LYS B 1 14 ? -16.578 21.938 3.438 1 89.69 14 LYS B N 1
ATOM 2381 C CA . LYS B 1 14 ? -16.625 21.766 1.987 1 89.69 14 LYS B CA 1
ATOM 2382 C C . LYS B 1 14 ? -17.891 22.406 1.404 1 89.69 14 LYS B C 1
ATOM 2384 O O . LYS B 1 14 ? -17.828 23.062 0.364 1 89.69 14 LYS B O 1
ATOM 2389 N N . ARG B 1 15 ? -19 22.234 2.037 1 91.75 15 ARG B N 1
ATOM 2390 C CA . ARG B 1 15 ? -20.203 22.828 1.452 1 91.75 15 ARG B CA 1
ATOM 2391 C C . ARG B 1 15 ? -20.188 24.344 1.579 1 91.75 15 ARG B C 1
ATOM 2393 O O . ARG B 1 15 ? -20.75 25.047 0.734 1 91.75 15 ARG B O 1
ATOM 2400 N N . SER B 1 16 ? -19.438 24.875 2.594 1 89.38 16 SER B N 1
ATOM 2401 C CA . SER B 1 16 ? -19.375 26.328 2.779 1 89.38 16 SER B CA 1
ATOM 2402 C C . SER B 1 16 ? -18.516 26.984 1.709 1 89.38 16 SER B C 1
ATOM 2404 O O . SER B 1 16 ? -18.625 28.188 1.465 1 89.38 16 SER B O 1
ATOM 2406 N N . ARG B 1 17 ? -17.734 26.234 1.05 1 88.56 17 ARG B N 1
ATOM 2407 C CA . ARG B 1 17 ? -16.828 26.766 0.051 1 88.56 17 ARG B CA 1
ATOM 2408 C C . ARG B 1 17 ? -17.406 26.625 -1.354 1 88.56 17 ARG B C 1
ATOM 2410 O O . ARG B 1 17 ? -16.844 27.172 -2.314 1 88.56 17 ARG B O 1
ATOM 2417 N N . LEU B 1 18 ? -18.438 25.953 -1.43 1 89.69 18 LEU B N 1
ATOM 2418 C CA . LEU B 1 18 ? -19.031 25.703 -2.746 1 89.69 18 LEU B CA 1
ATOM 2419 C C . LEU B 1 18 ? -20.188 26.656 -3.012 1 89.69 18 LEU B C 1
ATOM 2421 O O . LEU B 1 18 ? -21.172 26.672 -2.27 1 89.69 18 LEU B O 1
ATOM 2425 N N . GLU B 1 19 ? -20 27.422 -4.09 1 88.62 19 GLU B N 1
ATOM 2426 C CA . GLU B 1 19 ? -21.047 28.375 -4.453 1 88.62 19 GLU B CA 1
ATOM 2427 C C . GLU B 1 19 ? -22.234 27.672 -5.094 1 88.62 19 GLU B C 1
ATOM 2429 O O . GLU B 1 19 ? -22.062 26.828 -5.965 1 88.62 19 GLU B O 1
ATOM 2434 N N . PRO B 1 20 ? -23.375 28.062 -4.695 1 87 20 PRO B N 1
ATOM 2435 C CA . PRO B 1 20 ? -24.578 27.438 -5.258 1 87 20 PRO B CA 1
ATOM 2436 C C . PRO B 1 20 ? -24.609 27.5 -6.785 1 87 20 PRO B C 1
ATOM 2438 O O . PRO B 1 20 ? -24.969 26.516 -7.441 1 87 20 PRO B O 1
ATOM 2441 N N . ALA B 1 21 ? -24.172 28.594 -7.32 1 85.25 21 ALA B N 1
ATOM 2442 C CA . ALA B 1 21 ? -24.188 28.781 -8.766 1 85.25 21 ALA B CA 1
ATOM 2443 C C . ALA B 1 21 ? -23.297 27.75 -9.461 1 85.25 21 ALA B C 1
ATOM 2445 O O . ALA B 1 21 ? -23.594 27.312 -10.578 1 85.25 21 ALA B O 1
ATOM 2446 N N . ALA B 1 22 ? -22.312 27.359 -8.758 1 85.69 22 ALA B N 1
ATOM 2447 C CA . ALA B 1 22 ? -21.359 26.422 -9.328 1 85.69 22 ALA B CA 1
ATOM 2448 C C . ALA B 1 22 ? -21.969 25.031 -9.5 1 85.69 22 ALA B C 1
ATOM 2450 O O . ALA B 1 22 ? -21.469 24.219 -10.273 1 85.69 22 ALA B O 1
ATOM 2451 N N . VAL B 1 23 ? -23.047 24.812 -8.812 1 86.81 23 VAL B N 1
ATOM 2452 C CA . VAL B 1 23 ? -23.672 23.5 -8.906 1 86.81 23 VAL B CA 1
ATOM 2453 C C . VAL B 1 23 ? -25.078 23.625 -9.477 1 86.81 23 VAL B C 1
ATOM 2455 O O . VAL B 1 23 ? -25.906 22.734 -9.289 1 86.81 23 VAL B O 1
ATOM 2458 N N . GLY B 1 24 ? -25.328 24.766 -10.102 1 83.81 24 GLY B N 1
ATOM 2459 C CA . GLY B 1 24 ? -26.562 24.938 -10.852 1 83.81 24 GLY B CA 1
ATOM 2460 C C . GLY B 1 24 ? -27.734 25.375 -9.984 1 83.81 24 GLY B C 1
ATOM 2461 O O . GLY B 1 24 ? -28.891 25.203 -10.375 1 83.81 24 GLY B O 1
ATOM 2462 N N . LEU B 1 25 ? -27.484 25.734 -8.805 1 85.25 25 LEU B N 1
ATOM 2463 C CA . LEU B 1 25 ? -28.547 26.188 -7.914 1 85.25 25 LEU B CA 1
ATOM 2464 C C . LEU B 1 25 ? -28.594 27.703 -7.852 1 85.25 25 LEU B C 1
ATOM 2466 O O . LEU B 1 25 ? -27.609 28.375 -8.164 1 85.25 25 LEU B O 1
ATOM 2470 N N . ARG B 1 26 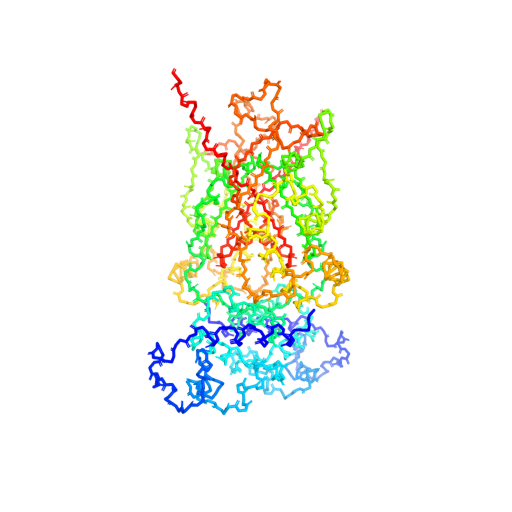? -29.766 28.281 -7.559 1 77.62 26 ARG B N 1
ATOM 2471 C CA . ARG B 1 26 ? -29.938 29.734 -7.414 1 77.62 26 ARG B CA 1
ATOM 2472 C C . ARG B 1 26 ? -29.281 30.234 -6.133 1 77.62 26 ARG B C 1
ATOM 2474 O O . ARG B 1 26 ? -29.312 29.547 -5.105 1 77.62 26 ARG B O 1
ATOM 2481 N N . PRO B 1 27 ? -28.516 31.297 -6.297 1 70.19 27 PRO B N 1
ATOM 2482 C CA . PRO B 1 27 ? -27.938 31.875 -5.086 1 70.19 27 PRO B CA 1
ATOM 2483 C C . PRO B 1 27 ? -28.984 32.188 -4.016 1 70.19 27 PRO B C 1
ATOM 2485 O O . PRO B 1 27 ? -30.141 32.438 -4.336 1 70.19 27 PRO B O 1
ATOM 2488 N N . ARG B 1 28 ? -28.75 31.938 -2.73 1 61.09 28 ARG B N 1
ATOM 2489 C CA . ARG B 1 28 ? -29.703 32.219 -1.648 1 61.09 28 ARG B CA 1
ATOM 2490 C C . ARG B 1 28 ? -30.031 33.688 -1.585 1 61.09 28 ARG B C 1
ATOM 2492 O O . ARG B 1 28 ? -29.125 34.531 -1.55 1 61.09 28 ARG B O 1
ATOM 2499 N N . THR B 1 29 ? -31.109 34.281 -2.146 1 58.72 29 THR B N 1
ATOM 2500 C CA . THR B 1 29 ? -31.516 35.688 -2.209 1 58.72 29 THR B CA 1
ATOM 2501 C C . THR B 1 29 ? -31.969 36.188 -0.838 1 58.72 29 THR B C 1
ATOM 2503 O O . THR B 1 29 ? -32.25 37.375 -0.668 1 58.72 29 THR B O 1
ATOM 2506 N N . GLY B 1 30 ? -32.562 35.469 0.094 1 51.19 30 GLY B N 1
ATOM 2507 C CA . GLY B 1 30 ? -33.375 36.125 1.099 1 51.19 30 GLY B CA 1
ATOM 2508 C C . GLY B 1 30 ? -32.562 37.062 1.984 1 51.19 30 GLY B C 1
ATOM 2509 O O . GLY B 1 30 ? -31.344 37.125 1.887 1 51.19 30 GLY B O 1
ATOM 2510 N N . ARG B 1 31 ? -33.281 38.125 2.725 1 52.5 31 ARG B N 1
ATOM 2511 C CA . ARG B 1 31 ? -32.875 39.219 3.582 1 52.5 31 ARG B CA 1
ATOM 2512 C C . ARG B 1 31 ? -31.641 38.844 4.402 1 52.5 31 ARG B C 1
ATOM 2514 O O . ARG B 1 31 ? -30.938 39.688 4.93 1 52.5 31 ARG B O 1
ATOM 2521 N N . GLY B 1 32 ? -31.547 37.719 5.309 1 45.88 32 GLY B N 1
ATOM 2522 C CA . GLY B 1 32 ? -30.531 37.344 6.262 1 45.88 32 GLY B CA 1
ATOM 2523 C C . GLY B 1 32 ? -29.25 36.844 5.598 1 45.88 32 GLY B C 1
ATOM 2524 O O . GLY B 1 32 ? -29.266 36.406 4.453 1 45.88 32 GLY B O 1
ATOM 2525 N N . ARG B 1 33 ? -28.094 37.5 6 1 48.78 33 ARG B N 1
ATOM 2526 C CA . ARG B 1 33 ? -26.703 37.375 5.574 1 48.78 33 ARG B CA 1
ATOM 2527 C C . ARG B 1 33 ? -26.344 35.906 5.324 1 48.78 33 ARG B C 1
ATOM 2529 O O . ARG B 1 33 ? -26.516 35.062 6.203 1 48.78 33 ARG B O 1
ATOM 2536 N N . ARG B 1 34 ? -26.219 35.406 4.062 1 52.03 34 ARG B N 1
ATOM 2537 C CA . ARG B 1 34 ? -25.938 34.281 3.193 1 52.03 34 ARG B CA 1
ATOM 2538 C C . ARG B 1 34 ? -24.734 33.469 3.709 1 52.03 34 ARG B C 1
ATOM 2540 O O . ARG B 1 34 ? -23.641 34 3.875 1 52.03 34 ARG B O 1
ATOM 2547 N N . ALA B 1 35 ? -24.953 32.594 4.574 1 60.91 35 ALA B N 1
ATOM 2548 C CA . ALA B 1 35 ? -23.844 31.703 4.852 1 60.91 35 ALA B CA 1
ATOM 2549 C C . ALA B 1 35 ? -23.125 31.297 3.562 1 60.91 35 ALA B C 1
ATOM 2551 O O . ALA B 1 35 ? -23.781 30.984 2.561 1 60.91 35 ALA B O 1
ATOM 2552 N N . PRO B 1 36 ? -21.891 31.688 3.568 1 76.25 36 PRO B N 1
ATOM 2553 C CA . PRO B 1 36 ? -21.094 31.328 2.391 1 76.25 36 PRO B CA 1
ATOM 2554 C C . PRO B 1 36 ? -21.188 29.828 2.055 1 76.25 36 PRO B C 1
ATOM 2556 O O . PRO B 1 36 ? -21.312 29 2.955 1 76.25 36 PRO B O 1
ATOM 2559 N N . GLY B 1 37 ? -21.609 29.609 0.841 1 88.88 37 GLY B N 1
ATOM 2560 C CA . GLY B 1 37 ? -21.547 28.281 0.253 1 88.88 37 GLY B CA 1
ATOM 2561 C C . GLY B 1 37 ? -22.906 27.578 0.232 1 88.88 37 GLY B C 1
ATOM 2562 O O . GLY B 1 37 ? -23.938 28.234 0.202 1 88.88 37 GLY B O 1
ATOM 2563 N N . LEU B 1 38 ? -23.062 26.312 0.173 1 92.19 38 LEU B N 1
ATOM 2564 C CA . LEU B 1 38 ? -24.266 25.516 0.072 1 92.19 38 LEU B CA 1
ATOM 2565 C C . LEU B 1 38 ? -24.859 25.234 1.452 1 92.19 38 LEU B C 1
ATOM 2567 O O . LEU B 1 38 ? -24.125 24.984 2.406 1 92.19 38 LEU B O 1
ATOM 2571 N N . SER B 1 39 ? -26.219 25.422 1.56 1 91.38 39 SER B N 1
ATOM 2572 C CA . SER B 1 39 ? -26.906 24.969 2.762 1 91.38 39 SER B CA 1
ATOM 2573 C C . SER B 1 39 ? -27.094 23.453 2.76 1 91.38 39 SER B C 1
ATOM 2575 O O . SER B 1 39 ? -26.922 22.797 1.727 1 91.38 39 SER B O 1
ATOM 2577 N N . GLN B 1 40 ? -27.406 22.891 3.957 1 92.94 40 GLN B N 1
ATOM 2578 C CA . GLN B 1 40 ? -27.688 21.453 4.039 1 92.94 40 GLN B CA 1
ATOM 2579 C C . GLN B 1 40 ? -28.844 21.078 3.135 1 92.94 40 GLN B C 1
ATOM 2581 O O . GLN B 1 40 ? -28.844 20 2.523 1 92.94 40 GLN B O 1
ATOM 2586 N N . ALA B 1 41 ? -29.781 21.969 3.059 1 92.19 41 ALA B N 1
ATOM 2587 C CA . ALA B 1 41 ? -30.969 21.719 2.227 1 92.19 41 ALA B CA 1
ATOM 2588 C C . ALA B 1 41 ? -30.578 21.641 0.75 1 92.19 41 ALA B C 1
ATOM 2590 O O . ALA B 1 41 ? -31.109 20.812 0.012 1 92.19 41 ALA B O 1
ATOM 2591 N N . GLN B 1 42 ? -29.75 22.484 0.406 1 93.12 42 GLN B N 1
ATOM 2592 C CA . GLN B 1 42 ? -29.312 22.5 -0.986 1 93.12 42 GLN B CA 1
ATOM 2593 C C . GLN B 1 42 ? -28.5 21.25 -1.333 1 93.12 42 GLN B C 1
ATOM 2595 O O . GLN B 1 42 ? -28.672 20.688 -2.41 1 93.12 42 GLN B O 1
ATOM 2600 N N . VAL B 1 43 ? -27.625 20.812 -0.443 1 95.12 43 VAL B N 1
ATOM 2601 C CA . VAL B 1 43 ? -26.859 19.578 -0.668 1 95.12 43 VAL B CA 1
ATOM 2602 C C . VAL B 1 43 ? -27.812 18.391 -0.764 1 95.12 43 VAL B C 1
ATOM 2604 O O . VAL B 1 43 ? -27.672 17.547 -1.657 1 95.12 43 VAL B O 1
ATOM 2607 N N . ALA B 1 44 ? -28.766 18.375 0.089 1 94.94 44 ALA B N 1
ATOM 2608 C CA . ALA B 1 44 ? -29.75 17.297 0.105 1 94.94 44 ALA B CA 1
ATOM 2609 C C . ALA B 1 44 ? -30.531 17.234 -1.209 1 94.94 44 ALA B C 1
ATOM 2611 O O . ALA B 1 44 ? -30.797 16.156 -1.739 1 94.94 44 ALA B O 1
ATOM 2612 N N . GLN B 1 45 ? -30.875 18.375 -1.665 1 93.62 45 GLN B N 1
ATOM 2613 C CA . GLN B 1 45 ? -31.578 18.469 -2.938 1 93.62 45 GLN B CA 1
ATOM 2614 C C . GLN B 1 45 ? -30.766 17.859 -4.066 1 93.62 45 GLN B C 1
ATOM 2616 O O . GLN B 1 45 ? -31.297 17.078 -4.871 1 93.62 45 GLN B O 1
ATOM 2621 N N . LEU B 1 46 ? -29.531 18.172 -4.082 1 94.44 46 LEU B N 1
ATOM 2622 C CA . LEU B 1 46 ? -28.656 17.672 -5.133 1 94.44 46 LEU B CA 1
ATOM 2623 C C . LEU B 1 46 ? -28.453 16.172 -4.996 1 94.44 46 LEU B C 1
ATOM 2625 O O . LEU B 1 46 ? -28.203 15.477 -5.988 1 94.44 46 LEU B O 1
ATOM 2629 N N . LEU B 1 47 ? -28.625 15.664 -3.83 1 94.94 47 LEU B N 1
ATOM 2630 C CA . LEU B 1 47 ? -28.438 14.25 -3.539 1 94.94 47 LEU B CA 1
ATOM 2631 C C . LEU B 1 47 ? -29.734 13.484 -3.693 1 94.94 47 LEU B C 1
ATOM 2633 O O . LEU B 1 47 ? -29.75 12.25 -3.645 1 94.94 47 LEU B O 1
ATOM 2637 N N . TYR B 1 48 ? -30.812 14.18 -3.811 1 94.81 48 TYR B N 1
ATOM 2638 C CA . TYR B 1 48 ? -32.156 13.602 -3.904 1 94.81 48 TYR B CA 1
ATOM 2639 C C . TYR B 1 48 ? -32.5 12.812 -2.645 1 94.81 48 TYR B C 1
ATOM 2641 O O . TYR B 1 48 ? -32.969 11.68 -2.725 1 94.81 48 TYR B O 1
ATOM 2649 N N . VAL B 1 49 ? -32.156 13.414 -1.512 1 95.19 49 VAL B N 1
ATOM 2650 C CA . VAL B 1 49 ? -32.531 12.883 -0.205 1 95.19 49 VAL B CA 1
ATOM 2651 C C . VAL B 1 49 ? -33.156 13.992 0.641 1 95.19 49 VAL B C 1
ATOM 2653 O O . VAL B 1 49 ? -33.156 15.164 0.244 1 95.19 49 VAL B O 1
ATOM 2656 N N . SER B 1 50 ? -33.688 13.594 1.781 1 95 50 SER B N 1
ATOM 2657 C CA . SER B 1 50 ? -34.219 14.594 2.695 1 95 50 SER B CA 1
ATOM 2658 C C . SER B 1 50 ? -33.094 15.383 3.379 1 95 50 SER B C 1
ATOM 2660 O O . SER B 1 50 ? -31.984 14.883 3.531 1 95 50 SER B O 1
ATOM 2662 N N . GLU B 1 51 ? -33.438 16.609 3.717 1 94.69 51 GLU B N 1
ATOM 2663 C CA . GLU B 1 51 ? -32.5 17.406 4.484 1 94.69 51 GLU B CA 1
ATOM 2664 C C . GLU B 1 51 ? -32.125 16.703 5.785 1 94.69 51 GLU B C 1
ATOM 2666 O O . GLU B 1 51 ? -30.969 16.781 6.215 1 94.69 51 GLU B O 1
ATOM 2671 N N . ARG B 1 52 ? -33.031 16.031 6.332 1 94.38 52 ARG B N 1
ATOM 2672 C CA . ARG B 1 52 ? -32.75 15.289 7.562 1 94.38 52 ARG B CA 1
ATOM 2673 C C . ARG B 1 52 ? -31.703 14.203 7.332 1 94.38 52 ARG B C 1
ATOM 2675 O O . ARG B 1 52 ? -30.812 14.016 8.156 1 94.38 52 ARG B O 1
ATOM 2682 N N . THR B 1 53 ? -31.828 13.578 6.242 1 94.25 53 THR B N 1
ATOM 2683 C CA . THR B 1 53 ? -30.906 12.5 5.902 1 94.25 53 THR B CA 1
ATOM 2684 C C . THR B 1 53 ? -29.484 13.031 5.77 1 94.25 53 THR B C 1
ATOM 2686 O O . THR B 1 53 ? -28.547 12.477 6.352 1 94.25 53 THR B O 1
ATOM 2689 N N . TYR B 1 54 ? -29.328 14.055 5.07 1 95.94 54 TYR B N 1
ATOM 2690 C CA . TYR B 1 54 ? -28 14.625 4.898 1 95.94 54 TYR B CA 1
ATOM 2691 C C . TYR B 1 54 ? -27.469 15.188 6.211 1 95.94 54 TYR B C 1
ATOM 2693 O O . TYR B 1 54 ? -26.297 15.031 6.531 1 95.94 54 TYR B O 1
ATOM 2701 N N . ALA B 1 55 ? -28.328 15.852 6.891 1 95.19 55 ALA B N 1
ATOM 2702 C CA . ALA B 1 55 ? -27.922 16.406 8.18 1 95.19 55 ALA B CA 1
ATOM 2703 C C . ALA B 1 55 ? -27.438 15.312 9.125 1 95.19 55 ALA B C 1
ATOM 2705 O O . ALA B 1 55 ? -26.5 15.523 9.891 1 95.19 55 ALA B O 1
ATOM 2706 N N . GLN B 1 56 ? -28.094 14.211 9.07 1 94.75 56 GLN B N 1
ATOM 2707 C CA . GLN B 1 56 ? -27.672 13.07 9.883 1 94.75 56 GLN B CA 1
ATOM 2708 C C . GLN B 1 56 ? -26.266 12.609 9.508 1 94.75 56 GLN B C 1
ATOM 2710 O O . GLN B 1 56 ? -25.469 12.25 10.375 1 94.75 56 GLN B O 1
ATOM 2715 N N . LEU B 1 57 ? -25.984 12.602 8.242 1 94.56 57 LEU B N 1
ATOM 2716 C CA . LEU B 1 57 ? -24.641 12.258 7.789 1 94.56 57 LEU B CA 1
ATOM 2717 C C . LEU B 1 57 ? -23.625 13.289 8.281 1 94.56 57 LEU B C 1
ATOM 2719 O O . LEU B 1 57 ? -22.578 12.922 8.844 1 94.56 57 LEU B O 1
ATOM 2723 N N . GLU B 1 58 ? -23.969 14.523 8.078 1 94.31 58 GLU B N 1
ATOM 2724 C CA . GLU B 1 58 ? -23.047 15.602 8.43 1 94.31 58 GLU B CA 1
ATOM 2725 C C . GLU B 1 58 ? -22.766 15.617 9.93 1 94.31 58 GLU B C 1
ATOM 2727 O O . GLU B 1 58 ? -21.656 15.953 10.344 1 94.31 58 GLU B O 1
ATOM 2732 N N . ARG B 1 59 ? -23.719 15.18 10.734 1 92.12 59 ARG B N 1
ATOM 2733 C CA . ARG B 1 59 ? -23.562 15.156 12.18 1 92.12 59 ARG B CA 1
ATOM 2734 C C . ARG B 1 59 ? -22.891 13.867 12.641 1 92.12 59 ARG B C 1
ATOM 2736 O O . ARG B 1 59 ? -22.625 13.688 13.828 1 92.12 59 ARG B O 1
ATOM 2743 N N . GLY B 1 60 ? -22.656 12.969 11.688 1 88.75 60 GLY B N 1
ATOM 2744 C CA . GLY B 1 60 ? -22.031 11.695 12.023 1 88.75 60 GLY B CA 1
ATOM 2745 C C . GLY B 1 60 ? -22.984 10.734 12.727 1 88.75 60 GLY B C 1
ATOM 2746 O O . GLY B 1 60 ? -22.547 9.883 13.5 1 88.75 60 GLY B O 1
ATOM 2747 N N . GLU B 1 61 ? -24.281 10.93 12.484 1 88.94 61 GLU B N 1
ATOM 2748 C CA . GLU B 1 61 ? -25.281 10.141 13.203 1 88.94 61 GLU B CA 1
ATOM 2749 C C . GLU B 1 61 ? -25.922 9.094 12.297 1 88.94 61 GLU B C 1
ATOM 2751 O O . GLU B 1 61 ? -26.812 8.359 12.727 1 88.94 61 GLU B O 1
ATOM 2756 N N . MET B 1 62 ? -25.531 9.031 11.07 1 88.38 62 MET B N 1
ATOM 2757 C CA . MET B 1 62 ? -26.047 8.023 10.148 1 88.38 62 MET B CA 1
ATOM 2758 C C . MET B 1 62 ? -25.328 6.691 10.352 1 88.38 62 MET B C 1
ATOM 2760 O O . MET B 1 62 ? -24.109 6.609 10.203 1 88.38 62 MET B O 1
ATOM 2764 N N . PRO B 1 63 ? -26.125 5.766 10.758 1 81.5 63 PRO B N 1
ATOM 2765 C CA . PRO B 1 63 ? -25.484 4.457 10.906 1 81.5 63 PRO B CA 1
ATOM 2766 C C . PRO B 1 63 ? -25.062 3.852 9.57 1 81.5 63 PRO B C 1
ATOM 2768 O O . PRO B 1 63 ? -25.875 3.754 8.648 1 81.5 63 PRO B O 1
ATOM 2771 N N . ALA B 1 64 ? -23.891 3.574 9.297 1 79.19 64 ALA B N 1
ATOM 2772 C CA . ALA B 1 64 ? -23.266 2.824 8.203 1 79.19 64 ALA B CA 1
ATOM 2773 C C . ALA B 1 64 ? -23.75 3.332 6.852 1 79.19 64 ALA B C 1
ATOM 2775 O O . ALA B 1 64 ? -24.422 2.607 6.113 1 79.19 64 ALA B O 1
ATOM 2776 N N . PRO B 1 65 ? -23.562 4.566 6.504 1 87.94 65 PRO B N 1
ATOM 2777 C CA . PRO B 1 65 ? -23.938 5.035 5.168 1 87.94 65 PRO B CA 1
ATOM 2778 C C . PRO B 1 65 ? -23.406 4.148 4.051 1 87.94 65 PRO B C 1
ATOM 2780 O O . PRO B 1 65 ? -22.281 3.633 4.156 1 87.94 65 PRO B O 1
ATOM 2783 N N . ALA B 1 66 ? -24.25 3.92 3.004 1 83.25 66 ALA B N 1
ATOM 2784 C CA . ALA B 1 66 ? -23.828 3.115 1.86 1 83.25 66 ALA B CA 1
ATOM 2785 C C . ALA B 1 66 ? -22.672 3.787 1.107 1 83.25 66 ALA B C 1
ATOM 2787 O O . ALA B 1 66 ? -22.672 5.008 0.945 1 83.25 66 ALA B O 1
ATOM 2788 N N . PRO B 1 67 ? -21.766 2.992 0.599 1 82.75 67 PRO B N 1
ATOM 2789 C CA . PRO B 1 67 ? -20.672 3.562 -0.195 1 82.75 67 PRO B CA 1
ATOM 2790 C C . PRO B 1 67 ? -21.172 4.379 -1.384 1 82.75 67 PRO B C 1
ATOM 2792 O O . PRO B 1 67 ? -20.609 5.434 -1.693 1 82.75 67 PRO B O 1
ATOM 2795 N N . GLY B 1 68 ? -22.281 3.893 -2.016 1 84.25 68 GLY B N 1
ATOM 2796 C CA . GLY B 1 68 ? -22.859 4.645 -3.121 1 84.25 68 GLY B CA 1
ATOM 2797 C C . GLY B 1 68 ? -23.328 6.031 -2.719 1 84.25 68 GLY B C 1
ATOM 2798 O O . GLY B 1 68 ? -23.156 6.988 -3.475 1 84.25 68 GLY B O 1
ATOM 2799 N N . PHE B 1 69 ? -23.922 6.125 -1.523 1 91.25 69 PHE B N 1
ATOM 2800 C CA . PHE B 1 69 ? -24.375 7.414 -1.012 1 91.25 69 PHE B CA 1
ATOM 2801 C C . PHE B 1 69 ? -23.188 8.336 -0.748 1 91.25 69 PHE B C 1
ATOM 2803 O O . PHE B 1 69 ? -23.203 9.5 -1.142 1 91.25 69 PHE B O 1
ATOM 2810 N N . LEU B 1 70 ? -22.078 7.793 -0.159 1 92.62 70 LEU B N 1
ATOM 2811 C CA . LEU B 1 70 ? -20.891 8.57 0.125 1 92.62 70 LEU B CA 1
ATOM 2812 C C . LEU B 1 70 ? -20.234 9.062 -1.166 1 92.62 70 LEU B C 1
ATOM 2814 O O . LEU B 1 70 ? -19.766 10.203 -1.235 1 92.62 70 LEU B O 1
ATOM 2818 N N . ASP B 1 71 ? -20.266 8.227 -2.123 1 90.69 71 ASP B N 1
ATOM 2819 C CA . ASP B 1 71 ? -19.688 8.617 -3.402 1 90.69 71 ASP B CA 1
ATOM 2820 C C . ASP B 1 71 ? -20.484 9.75 -4.047 1 90.69 71 ASP B C 1
ATOM 2822 O O . ASP B 1 71 ? -19.906 10.656 -4.656 1 90.69 71 ASP B O 1
ATOM 2826 N N . ARG B 1 72 ? -21.828 9.727 -3.916 1 93.69 72 ARG B N 1
ATOM 2827 C CA . ARG B 1 72 ? -22.656 10.812 -4.43 1 93.69 72 ARG B CA 1
ATOM 2828 C C . ARG B 1 72 ? -22.375 12.117 -3.691 1 93.69 72 ARG B C 1
ATOM 2830 O O . ARG B 1 72 ? -22.359 13.188 -4.301 1 93.69 72 ARG B O 1
ATOM 2837 N N . VAL B 1 73 ? -22.156 12 -2.443 1 95.31 73 VAL B N 1
ATOM 2838 C CA . VAL B 1 73 ? -21.812 13.172 -1.65 1 95.31 73 VAL B CA 1
ATOM 2839 C C . VAL B 1 73 ? -20.484 13.766 -2.154 1 95.31 73 VAL B C 1
ATOM 2841 O O . VAL B 1 73 ? -20.359 14.984 -2.293 1 95.31 73 VAL B O 1
ATOM 2844 N N . CYS B 1 74 ? -19.531 12.844 -2.416 1 93 74 CYS B N 1
ATOM 2845 C CA . CYS B 1 74 ? -18.25 13.289 -2.945 1 93 74 CYS B CA 1
ATOM 2846 C C . CYS B 1 74 ? -18.438 14.031 -4.266 1 93 74 CYS B C 1
ATOM 2848 O O . CYS B 1 74 ? -17.797 15.062 -4.496 1 93 74 CYS B O 1
ATOM 2850 N N . GLU B 1 75 ? -19.281 13.57 -5.039 1 92.69 75 GLU B N 1
ATOM 2851 C CA . GLU B 1 75 ? -19.547 14.188 -6.336 1 92.69 75 GLU B CA 1
ATOM 2852 C C . GLU B 1 75 ? -20.188 15.562 -6.168 1 92.69 75 GLU B C 1
ATOM 2854 O O . GLU B 1 75 ? -19.75 16.547 -6.773 1 92.69 75 GLU B O 1
ATOM 2859 N N . VAL B 1 76 ? -21.156 15.648 -5.332 1 94.25 76 VAL B N 1
ATOM 2860 C CA . VAL B 1 76 ? -21.906 16.875 -5.137 1 94.25 76 VAL B CA 1
ATOM 2861 C C . VAL B 1 76 ? -21.016 17.953 -4.523 1 94.25 76 VAL B C 1
ATOM 2863 O O . VAL B 1 76 ? -21.031 19.109 -4.945 1 94.25 76 VAL B O 1
ATOM 2866 N N . LEU B 1 77 ? -20.172 17.516 -3.615 1 93.88 77 LEU B N 1
ATOM 2867 C CA . LEU B 1 77 ? -19.328 18.469 -2.904 1 93.88 77 LEU B CA 1
ATOM 2868 C C . LEU B 1 77 ? -17.953 18.578 -3.551 1 93.88 77 LEU B C 1
ATOM 2870 O O . LEU B 1 77 ? -17.078 19.281 -3.037 1 93.88 77 LEU B O 1
ATOM 2874 N N . ARG B 1 78 ? -17.719 17.844 -4.57 1 90.69 78 ARG B N 1
ATOM 2875 C CA . ARG B 1 78 ? -16.484 17.875 -5.344 1 90.69 78 ARG B CA 1
ATOM 2876 C C . ARG B 1 78 ? -15.281 17.547 -4.465 1 90.69 78 ARG B C 1
ATOM 2878 O O . ARG B 1 78 ? -14.281 18.281 -4.473 1 90.69 78 ARG B O 1
ATOM 2885 N N . LEU B 1 79 ? -15.492 16.531 -3.756 1 88.75 79 LEU B N 1
ATOM 2886 C CA . LEU B 1 79 ? -14.391 16.109 -2.895 1 88.75 79 LEU B CA 1
ATOM 2887 C C . LEU B 1 79 ? -13.297 15.43 -3.709 1 88.75 79 LEU B C 1
ATOM 2889 O O . LEU B 1 79 ? -13.578 14.555 -4.531 1 88.75 79 LEU B O 1
ATOM 2893 N N . GLU B 1 80 ? -12.055 15.875 -3.473 1 83.31 80 GLU B N 1
ATOM 2894 C CA . GLU B 1 80 ? -10.906 15.188 -4.055 1 83.31 80 GLU B CA 1
ATOM 2895 C C . GLU B 1 80 ? -10.562 13.922 -3.271 1 83.31 80 GLU B C 1
ATOM 2897 O O . GLU B 1 80 ? -11.156 13.656 -2.225 1 83.31 80 GLU B O 1
ATOM 2902 N N . GLU B 1 81 ? -9.664 13.18 -3.768 1 80.12 81 GLU B N 1
ATOM 2903 C CA . GLU B 1 81 ? -9.375 11.852 -3.24 1 80.12 81 GLU B CA 1
ATOM 2904 C C . GLU B 1 81 ? -9.031 11.906 -1.755 1 80.12 81 GLU B C 1
ATOM 2906 O O . GLU B 1 81 ? -9.453 11.047 -0.981 1 80.12 81 GLU B O 1
ATOM 2911 N N . GLY B 1 82 ? -8.312 12.875 -1.386 1 78.81 82 GLY B N 1
ATOM 2912 C CA . GLY B 1 82 ? -7.98 13.016 0.024 1 78.81 82 GLY B CA 1
ATOM 2913 C C . GLY B 1 82 ? -9.203 13.195 0.905 1 78.81 82 GLY B C 1
ATOM 2914 O O . GLY B 1 82 ? -9.359 12.5 1.91 1 78.81 82 GLY B O 1
ATOM 2915 N N . ASP B 1 83 ? -10.086 14.078 0.488 1 84.81 83 ASP B N 1
ATOM 2916 C CA . ASP B 1 83 ? -11.305 14.359 1.237 1 84.81 83 ASP B CA 1
ATOM 2917 C C . ASP B 1 83 ? -12.266 13.172 1.188 1 84.81 83 ASP B C 1
ATOM 2919 O O . ASP B 1 83 ? -12.953 12.883 2.168 1 84.81 83 ASP B O 1
ATOM 2923 N N . ARG B 1 84 ? -12.281 12.555 0.062 1 88.12 84 ARG B N 1
ATOM 2924 C CA . ARG B 1 84 ? -13.102 11.352 -0.062 1 88.12 84 ARG B CA 1
ATOM 2925 C C . ARG B 1 84 ? -12.648 10.281 0.925 1 88.12 84 ARG B C 1
ATOM 2927 O O . ARG B 1 84 ? -13.477 9.68 1.614 1 88.12 84 ARG B O 1
ATOM 2934 N N . THR B 1 85 ? -11.414 10.086 0.995 1 83.12 85 THR B N 1
ATOM 2935 C CA . THR B 1 85 ? -10.859 9.109 1.931 1 83.12 85 THR B CA 1
ATOM 2936 C C . THR B 1 85 ? -11.234 9.469 3.365 1 83.12 85 THR B C 1
ATOM 2938 O O . THR B 1 85 ? -11.68 8.602 4.129 1 83.12 85 THR B O 1
ATOM 2941 N N . ALA B 1 86 ? -11.062 10.703 3.695 1 83.69 86 ALA B N 1
ATOM 2942 C CA . ALA B 1 86 ? -11.438 11.164 5.031 1 83.69 86 ALA B CA 1
ATOM 2943 C C . ALA B 1 86 ? -12.914 10.914 5.305 1 83.69 86 ALA B C 1
ATOM 2945 O O . ALA B 1 86 ? -13.281 10.438 6.383 1 83.69 86 ALA B O 1
ATOM 2946 N N . LEU B 1 87 ? -13.742 11.219 4.34 1 88.5 87 LEU B N 1
ATOM 2947 C CA . LEU B 1 87 ? -15.18 11.016 4.477 1 88.5 87 LEU B CA 1
ATOM 2948 C C . LEU B 1 87 ? -15.5 9.555 4.797 1 88.5 87 LEU B C 1
ATOM 2950 O O . LEU B 1 87 ? -16.25 9.273 5.727 1 88.5 87 LEU B O 1
ATOM 2954 N N . TYR B 1 88 ? -14.898 8.672 4.062 1 86.88 88 TYR B N 1
ATOM 2955 C CA . TYR B 1 88 ? -15.125 7.246 4.273 1 86.88 88 TYR B CA 1
ATOM 2956 C C . TYR B 1 88 ? -14.648 6.82 5.656 1 86.88 88 TYR B C 1
ATOM 2958 O O . TYR B 1 88 ? -15.359 6.109 6.371 1 86.88 88 TYR B O 1
ATOM 2966 N N . VAL B 1 89 ? -13.547 7.297 6.059 1 82.06 89 VAL B N 1
ATOM 2967 C CA . VAL B 1 89 ? -12.953 6.898 7.332 1 82.06 89 VAL B CA 1
ATOM 2968 C C . VAL B 1 89 ? -13.789 7.441 8.484 1 82.06 89 VAL B C 1
ATOM 2970 O O . VAL B 1 89 ? -14.109 6.715 9.43 1 82.06 89 VAL B O 1
ATOM 2973 N N . TYR B 1 90 ? -14.156 8.695 8.375 1 84.75 90 TYR B N 1
ATOM 2974 C CA . TYR B 1 90 ? -14.914 9.289 9.469 1 84.75 90 TYR B CA 1
ATOM 2975 C C . TYR B 1 90 ? -16.312 8.703 9.539 1 84.75 90 TYR B C 1
ATOM 2977 O O . TYR B 1 90 ? -16.875 8.555 10.625 1 84.75 90 TYR B O 1
ATO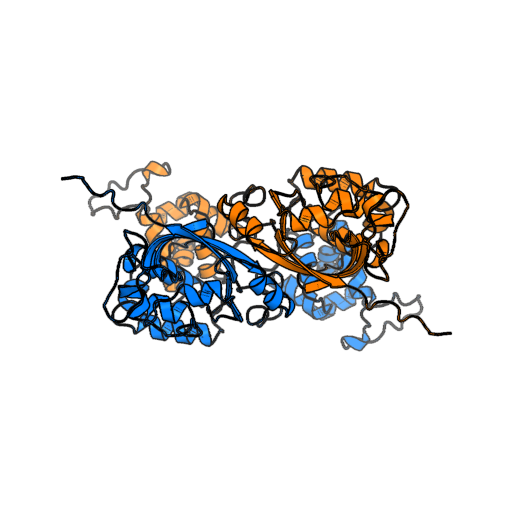M 2985 N N . ALA B 1 91 ? -16.859 8.367 8.375 1 85.94 91 ALA B N 1
ATOM 2986 C CA . ALA B 1 91 ? -18.25 7.883 8.32 1 85.94 91 ALA B CA 1
ATOM 2987 C C . ALA B 1 91 ? -18.312 6.387 8.602 1 85.94 91 ALA B C 1
ATOM 2989 O O . ALA B 1 91 ? -19.266 5.91 9.227 1 85.94 91 ALA B O 1
ATOM 2990 N N . LEU B 1 92 ? -17.266 5.664 8.117 1 81.5 92 LEU B N 1
ATOM 2991 C CA . LEU B 1 92 ? -17.391 4.211 8.109 1 81.5 92 LEU B CA 1
ATOM 2992 C C . LEU B 1 92 ? -16.266 3.551 8.875 1 81.5 92 LEU B C 1
ATOM 2994 O O . LEU B 1 92 ? -16.344 2.369 9.219 1 81.5 92 LEU B O 1
ATOM 2998 N N . GLY B 1 93 ? -15.188 4.324 9.055 1 76 93 GLY B N 1
ATOM 2999 C CA . GLY B 1 93 ? -14.055 3.762 9.766 1 76 93 GLY B CA 1
ATOM 3000 C C . GLY B 1 93 ? -13.047 3.094 8.852 1 76 93 GLY B C 1
ATOM 3001 O O . GLY B 1 93 ? -12.086 2.475 9.312 1 76 93 GLY B O 1
ATOM 3002 N N . TYR B 1 94 ? -13.336 3.15 7.488 1 77.69 94 TYR B N 1
ATOM 3003 C CA . TYR B 1 94 ? -12.391 2.553 6.547 1 77.69 94 TYR B CA 1
ATOM 3004 C C . TYR B 1 94 ? -12.336 3.354 5.25 1 77.69 94 TYR B C 1
ATOM 3006 O O . TYR B 1 94 ? -13.211 4.188 4.988 1 77.69 94 TYR B O 1
ATOM 3014 N N . GLU B 1 95 ? -11.242 3.141 4.52 1 76.38 95 GLU B N 1
ATOM 3015 C CA . GLU B 1 95 ? -11.008 3.879 3.283 1 76.38 95 GLU B CA 1
ATOM 3016 C C . GLU B 1 95 ? -11.922 3.383 2.166 1 76.38 95 GLU B C 1
ATOM 3018 O O . GLU B 1 95 ? -12.469 2.277 2.246 1 76.38 95 GLU B O 1
ATOM 3023 N N . PRO B 1 96 ? -12.07 4.219 1.146 1 79.31 96 PRO B N 1
ATOM 3024 C CA . PRO B 1 96 ? -12.867 3.764 0.005 1 79.31 96 PRO B CA 1
ATOM 3025 C C . PRO B 1 96 ? -12.312 2.496 -0.638 1 79.31 96 PRO B C 1
ATOM 3027 O O . PRO B 1 96 ? -11.094 2.305 -0.68 1 79.31 96 PRO B O 1
ATOM 3030 N N . PRO B 1 97 ? -13.18 1.709 -1.116 1 68.94 97 PRO B N 1
ATOM 3031 C CA . PRO B 1 97 ? -12.75 0.429 -1.688 1 68.94 97 PRO B CA 1
ATOM 3032 C C . PRO B 1 97 ? -11.961 0.596 -2.982 1 68.94 97 PRO B C 1
ATOM 3034 O O . PRO B 1 97 ? -11.164 -0.279 -3.342 1 68.94 97 PRO B O 1
ATOM 3037 N N . ARG B 1 98 ? -12.32 1.772 -3.719 1 70.81 98 ARG B N 1
ATOM 3038 C CA . ARG B 1 98 ? -11.641 2.047 -4.98 1 70.81 98 ARG B CA 1
ATOM 3039 C C . ARG B 1 98 ? -11.234 3.516 -5.078 1 70.81 98 ARG B C 1
ATOM 3041 O O . ARG B 1 98 ? -11.914 4.387 -4.535 1 70.81 98 ARG B O 1
ATOM 3048 N N . PRO B 1 99 ? -10.078 3.654 -5.809 1 71.12 99 PRO B N 1
ATOM 3049 C CA . PRO B 1 99 ? -9.758 5.062 -6.047 1 71.12 99 PRO B CA 1
ATOM 3050 C C . PRO B 1 99 ? -10.773 5.754 -6.949 1 71.12 99 PRO B C 1
ATOM 3052 O O . PRO B 1 99 ? -11.461 5.09 -7.73 1 71.12 99 PRO B O 1
ATOM 3055 N N . GLN B 1 100 ? -10.906 7.086 -6.754 1 69.31 100 GLN B N 1
ATOM 3056 C CA . GLN B 1 100 ? -11.789 7.852 -7.633 1 69.31 100 GLN B CA 1
ATOM 3057 C C . GLN B 1 100 ? -11.289 7.824 -9.07 1 69.31 100 GLN B C 1
ATOM 3059 O O . GLN B 1 100 ? -12.086 7.758 -10.016 1 69.31 100 GLN B O 1
ATOM 3064 N N . ASP B 1 101 ? -9.93 7.961 -9.172 1 64.88 101 ASP B N 1
ATOM 3065 C CA . ASP B 1 101 ? -9.312 7.906 -10.492 1 64.88 101 ASP B CA 1
ATOM 3066 C C . ASP B 1 101 ? -9.055 6.461 -10.922 1 64.88 101 ASP B C 1
ATOM 3068 O O . ASP B 1 101 ? -8.211 5.781 -10.336 1 64.88 101 ASP B O 1
ATOM 3072 N N . PRO B 1 102 ? -9.828 6.016 -11.93 1 60.56 102 PRO B N 1
ATOM 3073 C CA . PRO B 1 102 ? -9.641 4.637 -12.391 1 60.56 102 PRO B CA 1
ATOM 3074 C C . PRO B 1 102 ? -8.227 4.371 -12.906 1 60.56 102 PRO B C 1
ATOM 3076 O O . PRO B 1 102 ? -7.809 3.215 -13 1 60.56 102 PRO B O 1
ATOM 3079 N N . LEU B 1 103 ? -7.473 5.508 -13.211 1 60.66 103 LEU B N 1
ATOM 3080 C CA . LEU B 1 103 ? -6.133 5.363 -13.773 1 60.66 103 LEU B CA 1
ATOM 3081 C C . LEU B 1 103 ? -5.078 5.395 -12.672 1 60.66 103 LEU B C 1
ATOM 3083 O O . LEU B 1 103 ? -3.885 5.242 -12.938 1 60.66 103 LEU B O 1
ATOM 3087 N N . ALA B 1 104 ? -5.434 5.598 -11.414 1 61.25 104 ALA B N 1
ATOM 3088 C CA . ALA B 1 104 ? -4.531 5.824 -10.289 1 61.25 104 ALA B CA 1
ATOM 3089 C C . ALA B 1 104 ? -3.553 4.66 -10.133 1 61.25 104 ALA B C 1
ATOM 3091 O O . ALA B 1 104 ? -2.436 4.844 -9.648 1 61.25 104 ALA B O 1
ATOM 3092 N N . GLY B 1 105 ? -3.686 3.617 -11 1 66.81 105 GLY B N 1
ATOM 3093 C CA . GLY B 1 105 ? -2.809 2.465 -10.875 1 66.81 105 GLY B CA 1
ATOM 3094 C C . GLY B 1 105 ? -1.977 2.215 -12.125 1 66.81 105 GLY B C 1
ATOM 3095 O O . GLY B 1 105 ? -1.142 1.308 -12.148 1 66.81 105 GLY B O 1
ATOM 3096 N N . GLN B 1 106 ? -2.053 3.195 -12.984 1 76.06 106 GLN B N 1
ATOM 3097 C CA . GLN B 1 106 ? -1.344 2.982 -14.242 1 76.06 106 GLN B CA 1
ATOM 3098 C C . GLN B 1 106 ? -0.068 3.816 -14.305 1 76.06 106 GLN B C 1
ATOM 3100 O O . GLN B 1 106 ? 0.779 3.604 -15.172 1 76.06 106 GLN B O 1
ATOM 3105 N N . ASP B 1 107 ? 0.042 4.703 -13.242 1 80.56 107 ASP B N 1
ATOM 3106 C CA . ASP B 1 107 ? 1.221 5.566 -13.203 1 80.56 107 ASP B CA 1
ATOM 3107 C C . ASP B 1 107 ? 1.708 5.762 -11.773 1 80.56 107 ASP B C 1
ATOM 3109 O O . ASP B 1 107 ? 1.008 5.414 -10.82 1 80.56 107 ASP B O 1
ATOM 3113 N N . ILE B 1 108 ? 2.982 6.102 -11.648 1 83.56 108 ILE B N 1
ATOM 3114 C CA . ILE B 1 108 ? 3.578 6.422 -10.352 1 83.56 108 ILE B CA 1
ATOM 3115 C C . ILE B 1 108 ? 4.219 7.809 -10.406 1 83.56 108 ILE B C 1
ATOM 3117 O O . ILE B 1 108 ? 4.559 8.297 -11.484 1 83.56 108 ILE B O 1
ATOM 3121 N N . HIS B 1 109 ? 4.207 8.469 -9.32 1 83.75 109 HIS B N 1
ATOM 3122 C CA . HIS B 1 109 ? 4.867 9.766 -9.25 1 83.75 109 HIS B CA 1
ATOM 3123 C C . HIS B 1 109 ? 6.301 9.688 -9.758 1 83.75 109 HIS B C 1
ATOM 3125 O O . HIS B 1 109 ? 6.984 8.68 -9.539 1 83.75 109 HIS B O 1
ATOM 3131 N N . GLY B 1 110 ? 6.789 10.734 -10.375 1 86.56 110 GLY B N 1
ATOM 3132 C CA . GLY B 1 110 ? 8.102 10.781 -10.992 1 86.56 110 GLY B CA 1
ATOM 3133 C C . GLY B 1 110 ? 9.234 10.484 -10.023 1 86.56 110 GLY B C 1
ATOM 3134 O O . GLY B 1 110 ? 10.234 9.867 -10.398 1 86.56 110 GLY B O 1
ATOM 3135 N N . ALA B 1 111 ? 9.094 10.75 -8.773 1 88.62 111 ALA B N 1
ATOM 3136 C CA . ALA B 1 111 ? 10.117 10.57 -7.746 1 88.62 111 ALA B CA 1
ATOM 3137 C C . ALA B 1 111 ? 10.438 9.086 -7.551 1 88.62 111 ALA B C 1
ATOM 3139 O O . ALA B 1 111 ? 11.516 8.734 -7.055 1 88.62 111 ALA B O 1
ATOM 3140 N N . TRP B 1 112 ? 9.508 8.219 -7.957 1 90.81 112 TRP B N 1
ATOM 3141 C CA . TRP B 1 112 ? 9.695 6.781 -7.77 1 90.81 112 TRP B CA 1
ATOM 3142 C C . TRP B 1 112 ? 10.812 6.254 -8.664 1 90.81 112 TRP B C 1
ATOM 3144 O O . TRP B 1 112 ? 11.445 5.242 -8.352 1 90.81 112 TRP B O 1
ATOM 3154 N N . HIS B 1 113 ? 11.031 6.988 -9.773 1 91.06 113 HIS B N 1
ATOM 3155 C CA . HIS B 1 113 ? 12.148 6.578 -10.617 1 91.06 113 HIS B CA 1
ATOM 3156 C C . HIS B 1 113 ? 13.484 6.734 -9.891 1 91.06 113 HIS B C 1
ATOM 3158 O O . HIS B 1 113 ? 14.312 5.828 -9.906 1 91.06 113 HIS B O 1
ATOM 3164 N N . GLU B 1 114 ? 13.602 7.812 -9.211 1 90.88 114 GLU B N 1
ATOM 3165 C CA . GLU B 1 114 ? 14.805 8.039 -8.414 1 90.88 114 GLU B CA 1
ATOM 3166 C C . GLU B 1 114 ? 14.867 7.09 -7.223 1 90.88 114 GLU B C 1
ATOM 3168 O O . GLU B 1 114 ? 15.938 6.578 -6.883 1 90.88 114 GLU B O 1
ATOM 3173 N N . ALA B 1 115 ? 13.758 6.848 -6.66 1 92.81 115 ALA B N 1
ATOM 3174 C CA . ALA B 1 115 ? 13.688 5.945 -5.516 1 92.81 115 ALA B CA 1
ATOM 3175 C C . ALA B 1 115 ? 14.141 4.539 -5.895 1 92.81 115 ALA B C 1
ATOM 3177 O O . ALA B 1 115 ? 14.977 3.945 -5.207 1 92.81 115 ALA B O 1
ATOM 3178 N N . VAL B 1 116 ? 13.68 4.094 -6.992 1 96 116 VAL B N 1
ATOM 3179 C CA . VAL B 1 116 ? 13.992 2.742 -7.449 1 96 116 VAL B CA 1
ATOM 3180 C C . VAL B 1 116 ? 15.484 2.625 -7.738 1 96 116 VAL B C 1
ATOM 3182 O O . VAL B 1 116 ? 16.125 1.639 -7.363 1 96 116 VAL B O 1
ATOM 3185 N N . THR B 1 117 ? 16.047 3.639 -8.305 1 94.81 117 THR B N 1
ATOM 3186 C CA . THR B 1 117 ? 17.453 3.613 -8.68 1 94.81 117 THR B CA 1
ATOM 3187 C C . THR B 1 117 ? 18.344 3.674 -7.441 1 94.81 117 THR B C 1
ATOM 3189 O O . THR B 1 117 ? 19.516 3.285 -7.488 1 94.81 117 THR B O 1
ATOM 3192 N N . SER B 1 118 ? 17.828 4.078 -6.352 1 94.88 118 SER B N 1
ATOM 3193 C CA . SER B 1 118 ? 18.609 4.23 -5.129 1 94.88 118 SER B CA 1
ATOM 3194 C C . SER B 1 118 ? 18.75 2.9 -4.398 1 94.88 118 SER B C 1
ATOM 3196 O O . SER B 1 118 ? 19.5 2.805 -3.416 1 94.88 118 SER B O 1
ATOM 3198 N N . VAL B 1 119 ? 18.141 1.883 -4.848 1 96.06 119 VAL B N 1
ATOM 3199 C CA . VAL B 1 119 ? 18.156 0.58 -4.191 1 96.06 119 VAL B CA 1
ATOM 3200 C C . VAL B 1 119 ? 19.281 -0.274 -4.781 1 96.06 119 VAL B C 1
ATOM 3202 O O . VAL B 1 119 ? 19.406 -0.396 -6.004 1 96.06 119 VAL B O 1
ATOM 3205 N N . SER B 1 120 ? 20.078 -0.826 -3.934 1 95.31 120 SER B N 1
ATOM 3206 C CA . SER B 1 120 ? 21.219 -1.615 -4.414 1 95.31 120 SER B CA 1
ATOM 3207 C C . SER B 1 120 ? 20.781 -3.031 -4.777 1 95.31 120 SER B C 1
ATOM 3209 O O . SER B 1 120 ? 21.484 -3.729 -5.516 1 95.31 120 SER B O 1
ATOM 3211 N N . ARG B 1 121 ? 19.672 -3.514 -4.328 1 94.62 121 ARG B N 1
ATOM 3212 C CA . ARG B 1 121 ? 19.094 -4.812 -4.656 1 94.62 121 ARG B CA 1
ATOM 3213 C C . ARG B 1 121 ? 18.125 -4.699 -5.836 1 94.62 121 ARG B C 1
ATOM 3215 O O . ARG B 1 121 ? 17.703 -3.602 -6.195 1 94.62 121 ARG B O 1
ATOM 3222 N N . PRO B 1 122 ? 17.875 -5.871 -6.461 1 95.94 122 PRO B N 1
ATOM 3223 C CA . PRO B 1 122 ? 16.875 -5.793 -7.523 1 95.94 122 PRO B CA 1
ATOM 3224 C C . PRO B 1 122 ? 15.57 -5.145 -7.059 1 95.94 122 PRO B C 1
ATOM 3226 O O . PRO B 1 122 ? 14.992 -5.559 -6.051 1 95.94 122 PRO B O 1
ATOM 3229 N N . CYS B 1 123 ? 15.117 -4.16 -7.77 1 97.62 123 CYS B N 1
ATOM 3230 C CA . CYS B 1 123 ? 13.977 -3.338 -7.383 1 97.62 123 CYS B CA 1
ATOM 3231 C C . CYS B 1 123 ? 13.195 -2.877 -8.609 1 97.62 123 CYS B C 1
ATOM 3233 O O . CYS B 1 123 ? 13.789 -2.512 -9.625 1 97.62 123 CYS B O 1
ATOM 3235 N N . TYR B 1 124 ? 11.836 -2.9 -8.477 1 97.12 124 TYR B N 1
ATOM 3236 C CA . TYR B 1 124 ? 11.016 -2.439 -9.594 1 97.12 124 TYR B CA 1
ATOM 3237 C C . TYR B 1 124 ? 9.625 -2.041 -9.117 1 97.12 124 TYR B C 1
ATOM 3239 O O . TYR B 1 124 ? 9.25 -2.309 -7.969 1 97.12 124 TYR B O 1
ATOM 3247 N N . VAL B 1 125 ? 8.93 -1.31 -9.953 1 96 125 VAL B N 1
ATOM 3248 C CA . VAL B 1 125 ? 7.516 -0.98 -9.797 1 96 125 VAL B CA 1
ATOM 3249 C C . VAL B 1 125 ? 6.734 -1.448 -11.023 1 96 125 VAL B C 1
ATOM 3251 O O . VAL B 1 125 ? 7.172 -1.248 -12.156 1 96 125 VAL B O 1
ATOM 3254 N N . ASN B 1 126 ? 5.656 -2.111 -10.773 1 95.69 126 ASN B N 1
ATOM 3255 C CA . ASN B 1 126 ? 4.77 -2.439 -11.883 1 95.69 126 ASN B CA 1
ATOM 3256 C C . ASN B 1 126 ? 3.346 -1.955 -11.625 1 95.69 126 ASN B C 1
ATOM 3258 O O . ASN B 1 126 ? 2.994 -1.623 -10.492 1 95.69 126 ASN B O 1
ATOM 3262 N N . ASP B 1 127 ? 2.605 -1.777 -12.672 1 93.12 127 ASP B N 1
ATOM 3263 C CA . ASP B 1 127 ? 1.222 -1.333 -12.539 1 93.12 127 ASP B CA 1
ATOM 3264 C C . ASP B 1 127 ? 0.295 -2.506 -12.227 1 93.12 127 ASP B C 1
ATOM 3266 O O . ASP B 1 127 ? 0.76 -3.6 -11.898 1 93.12 127 ASP B O 1
ATOM 3270 N N . VAL B 1 128 ? -0.958 -2.285 -12.281 1 88.38 128 VAL B N 1
ATOM 3271 C CA . VAL B 1 128 ? -1.969 -3.248 -11.859 1 88.38 128 VAL B CA 1
ATOM 3272 C C . VAL B 1 128 ? -1.908 -4.488 -12.742 1 88.38 128 VAL B C 1
ATOM 3274 O O . VAL B 1 128 ? -2.227 -5.594 -12.305 1 88.38 128 VAL B O 1
ATOM 3277 N N . ALA B 1 129 ? -1.457 -4.328 -13.977 1 93.31 129 ALA B N 1
ATOM 3278 C CA . ALA B 1 129 ? -1.423 -5.418 -14.945 1 93.31 129 ALA B CA 1
ATOM 3279 C C . ALA B 1 129 ? -0.015 -5.992 -15.078 1 93.31 129 ALA B C 1
ATOM 3281 O O . ALA B 1 129 ? 0.288 -6.699 -16.031 1 93.31 129 ALA B O 1
ATOM 3282 N N . TRP B 1 130 ? 0.926 -5.613 -14.156 1 95.75 130 TRP B N 1
ATOM 3283 C CA . TRP B 1 130 ? 2.281 -6.137 -14.039 1 95.75 130 TRP B CA 1
ATOM 3284 C C . TRP B 1 130 ? 3.182 -5.559 -15.133 1 95.75 130 TRP B C 1
ATOM 3286 O O . TRP B 1 130 ? 4.238 -6.117 -15.43 1 95.75 130 TRP B O 1
ATOM 3296 N N . ASN B 1 131 ? 2.752 -4.484 -15.789 1 96.31 131 ASN B N 1
ATOM 3297 C CA . ASN B 1 131 ? 3.678 -3.738 -16.625 1 96.31 131 ASN B CA 1
ATOM 3298 C C . ASN B 1 131 ? 4.695 -2.967 -15.797 1 96.31 131 ASN B C 1
ATOM 3300 O O . ASN B 1 131 ? 4.324 -2.201 -14.906 1 96.31 131 ASN B O 1
ATOM 3304 N N . VAL B 1 132 ? 5.926 -3.133 -16.156 1 97.19 132 VAL B N 1
ATOM 3305 C CA . VAL B 1 132 ? 6.977 -2.463 -15.406 1 97.19 132 VAL B CA 1
ATOM 3306 C C . VAL B 1 132 ? 6.934 -0.961 -15.68 1 97.19 132 VAL B C 1
ATOM 3308 O O . VAL B 1 132 ? 6.941 -0.533 -16.828 1 97.19 132 VAL B O 1
ATOM 3311 N N . LEU B 1 133 ? 6.848 -0.182 -14.656 1 94.69 133 LEU B N 1
ATOM 3312 C CA . LEU B 1 133 ? 6.848 1.273 -14.742 1 94.69 133 LEU B CA 1
ATOM 3313 C C . LEU B 1 133 ? 8.242 1.834 -14.508 1 94.69 133 LEU B C 1
ATOM 3315 O O . LEU B 1 133 ? 8.617 2.857 -15.086 1 94.69 133 LEU B O 1
ATOM 3319 N N . ALA B 1 134 ? 8.984 1.211 -13.625 1 95.5 134 ALA B N 1
ATOM 3320 C CA . ALA B 1 134 ? 10.352 1.567 -13.266 1 95.5 134 ALA B CA 1
ATOM 3321 C C . ALA B 1 134 ? 11.109 0.359 -12.719 1 95.5 134 ALA B C 1
ATOM 3323 O O . ALA B 1 134 ? 10.523 -0.51 -12.07 1 95.5 134 ALA B O 1
ATOM 3324 N N . CYS B 1 135 ? 12.367 0.268 -13 1 97.25 135 CYS B N 1
ATOM 3325 C CA . CYS B 1 135 ? 13.227 -0.765 -12.43 1 97.25 135 CYS B CA 1
ATOM 3326 C C . CYS B 1 135 ? 14.688 -0.323 -12.422 1 97.25 135 CYS B C 1
ATOM 3328 O O . CYS B 1 135 ? 15.047 0.646 -13.094 1 97.25 135 CYS B O 1
ATOM 3330 N N . ASN B 1 136 ? 15.438 -0.921 -11.594 1 96.62 136 ASN B N 1
ATOM 3331 C CA . ASN B 1 136 ? 16.859 -0.579 -11.562 1 96.62 136 ASN B CA 1
ATOM 3332 C C . ASN B 1 136 ? 17.688 -1.602 -12.32 1 96.62 136 ASN B C 1
ATOM 3334 O O . ASN B 1 136 ? 17.172 -2.586 -12.836 1 96.62 136 ASN B O 1
ATOM 3338 N N . GLU B 1 137 ? 18.969 -1.3 -12.406 1 95.38 137 GLU B N 1
ATOM 3339 C CA . GLU B 1 137 ? 19.891 -2.152 -13.164 1 95.38 137 GLU B CA 1
ATOM 3340 C C . GLU B 1 137 ? 20.031 -3.523 -12.508 1 95.38 137 GLU B C 1
ATOM 3342 O O . GLU B 1 137 ? 20.125 -4.539 -13.203 1 95.38 137 GLU B O 1
ATOM 3347 N N . ALA B 1 138 ? 20.062 -3.572 -11.195 1 95.38 138 ALA B N 1
ATOM 3348 C CA . ALA B 1 138 ? 20.156 -4.844 -10.484 1 95.38 138 ALA B CA 1
ATOM 3349 C C . ALA B 1 138 ? 19.016 -5.781 -10.875 1 95.38 138 ALA B C 1
ATOM 3351 O O . ALA B 1 138 ? 19.203 -6.996 -10.969 1 95.38 138 ALA B O 1
ATOM 3352 N N . PHE B 1 139 ? 17.844 -5.234 -11.086 1 97.25 139 PHE B N 1
ATOM 3353 C CA . PHE B 1 139 ? 16.703 -6.047 -11.453 1 97.25 139 PHE B CA 1
ATOM 3354 C C . PHE B 1 139 ? 16.859 -6.605 -12.859 1 97.25 139 PHE B C 1
ATOM 3356 O O . PHE B 1 139 ? 16.625 -7.793 -13.094 1 97.25 139 PHE B O 1
ATOM 3363 N N . THR B 1 140 ? 17.281 -5.746 -13.805 1 97 140 THR B N 1
ATOM 3364 C CA . THR B 1 140 ? 17.438 -6.207 -15.18 1 97 140 THR B CA 1
ATOM 3365 C C . THR B 1 140 ? 18.516 -7.281 -15.273 1 97 140 THR B C 1
ATOM 3367 O O . THR B 1 140 ? 18.469 -8.133 -16.156 1 97 140 THR B O 1
ATOM 3370 N N . ALA B 1 141 ? 19.359 -7.309 -14.32 1 94.94 141 ALA B N 1
ATOM 3371 C CA . ALA B 1 141 ? 20.469 -8.258 -14.32 1 94.94 141 ALA B CA 1
ATOM 3372 C C . ALA B 1 141 ? 20.031 -9.625 -13.812 1 94.94 141 ALA B C 1
ATOM 3374 O O . ALA B 1 141 ? 20.766 -10.602 -13.906 1 94.94 141 ALA B O 1
ATOM 3375 N N . THR B 1 142 ? 18.797 -9.75 -13.289 1 96.06 142 THR B N 1
ATOM 3376 C CA . THR B 1 142 ? 18.344 -11 -12.688 1 96.06 142 THR B CA 1
ATOM 3377 C C . THR B 1 142 ? 17.875 -11.977 -13.766 1 96.06 142 THR B C 1
ATOM 3379 O O . THR B 1 142 ? 17.688 -13.164 -13.492 1 96.06 142 THR B O 1
ATOM 3382 N N . PHE B 1 143 ? 17.719 -11.531 -14.953 1 96.88 143 PHE B N 1
ATOM 3383 C CA . PHE B 1 143 ? 17.141 -12.367 -16 1 96.88 143 PHE B CA 1
ATOM 3384 C C . PHE B 1 143 ? 18.219 -13.125 -16.75 1 96.88 143 PHE B C 1
ATOM 3386 O O . PHE B 1 143 ? 19.297 -12.586 -17.016 1 96.88 143 PHE B O 1
ATOM 3393 N N . PRO B 1 144 ? 17.859 -14.398 -17.078 1 95.12 144 PRO B N 1
ATOM 3394 C CA . PRO B 1 144 ? 18.797 -15.133 -17.938 1 95.12 144 PRO B CA 1
ATOM 3395 C C . PRO B 1 144 ? 19.125 -14.398 -19.234 1 95.12 144 PRO B C 1
ATOM 3397 O O . PRO B 1 144 ? 18.234 -13.781 -19.844 1 95.12 144 PRO B O 1
ATOM 3400 N N . ARG B 1 145 ? 20.391 -14.438 -19.578 1 92.88 145 ARG B N 1
ATOM 3401 C CA . ARG B 1 145 ? 20.828 -13.773 -20.797 1 92.88 145 ARG B CA 1
ATOM 3402 C C . ARG B 1 145 ? 22.078 -14.43 -21.359 1 92.88 145 ARG B C 1
ATOM 3404 O O . ARG B 1 145 ? 22.812 -15.102 -20.625 1 92.88 145 ARG B O 1
ATOM 3411 N N . ALA B 1 146 ? 22.266 -14.227 -22.625 1 91.38 146 ALA B N 1
ATOM 3412 C CA . ALA B 1 146 ? 23.453 -14.758 -23.281 1 91.38 146 ALA B CA 1
ATOM 3413 C C . ALA B 1 146 ? 24.719 -14.07 -22.781 1 91.38 146 ALA B C 1
ATOM 3415 O O . ALA B 1 146 ? 24.672 -12.906 -22.375 1 91.38 146 ALA B O 1
ATOM 3416 N N . PRO B 1 147 ? 25.828 -14.867 -22.812 1 86.56 147 PRO B N 1
ATOM 3417 C CA . PRO B 1 147 ? 27.094 -14.211 -22.484 1 86.56 147 PRO B CA 1
ATOM 3418 C C . PRO B 1 147 ? 27.359 -12.984 -23.344 1 86.56 147 PRO B C 1
ATOM 3420 O O . PRO B 1 147 ? 27.172 -13.039 -24.562 1 86.56 147 PRO B O 1
ATOM 3423 N N . GLY B 1 148 ? 27.703 -11.883 -22.688 1 87.19 148 GLY B N 1
ATOM 3424 C CA . GLY B 1 148 ? 28.016 -10.672 -23.422 1 87.19 148 GLY B CA 1
ATOM 3425 C C . GLY B 1 148 ? 26.828 -9.75 -23.609 1 87.19 148 GLY B C 1
ATOM 3426 O O . GLY B 1 148 ? 26.984 -8.562 -23.906 1 87.19 148 GLY B O 1
ATOM 3427 N N . ALA B 1 149 ? 25.625 -10.297 -23.516 1 91.44 149 ALA B N 1
ATOM 3428 C CA . ALA B 1 149 ? 24.422 -9.469 -23.656 1 91.44 149 ALA B CA 1
ATOM 3429 C C . ALA B 1 149 ? 24.266 -8.539 -22.469 1 91.44 149 ALA B C 1
ATOM 3431 O O . ALA B 1 149 ? 24.516 -8.93 -21.328 1 91.44 149 ALA B O 1
ATOM 3432 N N . ARG B 1 150 ? 23.875 -7.289 -22.734 1 92.38 150 ARG B N 1
ATOM 3433 C CA . ARG B 1 150 ? 23.625 -6.344 -21.656 1 92.38 150 ARG B CA 1
ATOM 3434 C C . ARG B 1 150 ? 22.328 -6.684 -20.922 1 92.38 150 ARG B C 1
ATOM 3436 O O . ARG B 1 150 ? 21.359 -7.121 -21.531 1 92.38 150 ARG B O 1
ATOM 3443 N N . PRO B 1 151 ? 22.359 -6.445 -19.609 1 94 151 PRO B N 1
ATOM 3444 C CA . PRO B 1 151 ? 21.125 -6.648 -18.859 1 94 151 PRO B CA 1
ATOM 3445 C C . PRO B 1 151 ? 19.953 -5.828 -19.422 1 94 151 PRO B C 1
ATOM 3447 O O . PRO B 1 151 ? 20.125 -4.645 -19.734 1 94 151 PRO B O 1
ATOM 3450 N N . ALA B 1 152 ? 18.797 -6.504 -19.594 1 94.88 152 ALA B N 1
ATOM 3451 C CA . ALA B 1 152 ? 17.594 -5.863 -20.078 1 94.88 152 ALA B CA 1
ATOM 3452 C C . ALA B 1 152 ? 16.344 -6.629 -19.625 1 94.88 152 ALA B C 1
ATOM 3454 O O . ALA B 1 152 ? 16.422 -7.816 -19.312 1 94.88 152 ALA B O 1
ATOM 3455 N N . LEU B 1 153 ? 15.273 -5.887 -19.594 1 96.44 153 LEU B N 1
ATOM 3456 C CA . LEU B 1 153 ? 14.008 -6.574 -19.375 1 96.44 153 LEU B CA 1
ATOM 3457 C C . LEU B 1 153 ? 13.664 -7.48 -20.562 1 96.44 153 LEU B C 1
ATOM 3459 O O . LEU B 1 153 ? 13.75 -7.059 -21.719 1 96.44 153 LEU B O 1
ATOM 3463 N N . PRO B 1 154 ? 13.344 -8.727 -20.25 1 95.94 154 PRO B N 1
ATOM 3464 C CA . PRO B 1 154 ? 12.945 -9.594 -21.359 1 95.94 154 PRO B CA 1
ATOM 3465 C C . PRO B 1 154 ? 11.672 -9.125 -22.062 1 95.94 154 PRO B C 1
ATOM 3467 O O . PRO B 1 154 ? 11.492 -9.352 -23.266 1 95.94 154 PRO B O 1
ATOM 3470 N N . GLU B 1 155 ? 10.727 -8.57 -21.312 1 95.81 155 GLU B N 1
ATOM 3471 C CA . GLU B 1 155 ? 9.516 -7.938 -21.812 1 95.81 155 GLU B CA 1
ATOM 3472 C C . GLU B 1 155 ? 8.914 -6.98 -20.797 1 95.81 155 GLU B C 1
ATOM 3474 O O . GLU B 1 155 ? 9.273 -7.023 -19.609 1 95.81 155 GLU B O 1
ATOM 3479 N N . ARG B 1 156 ? 8.008 -6.23 -21.203 1 95.12 156 ARG B N 1
ATOM 3480 C CA . ARG B 1 156 ? 7.469 -5.18 -20.344 1 95.12 156 ARG B CA 1
ATOM 3481 C C . ARG B 1 156 ? 6.562 -5.762 -19.266 1 95.12 156 ARG B C 1
ATOM 3483 O O . ARG B 1 156 ? 6.523 -5.258 -18.141 1 95.12 156 ARG B O 1
ATOM 3490 N N . ASN B 1 157 ? 5.852 -6.734 -19.609 1 97.88 157 ASN B N 1
ATOM 3491 C CA . ASN B 1 157 ? 4.895 -7.328 -18.688 1 97.88 157 ASN B CA 1
ATOM 3492 C C . ASN B 1 157 ? 5.484 -8.531 -17.969 1 97.88 157 ASN B C 1
ATOM 3494 O O . ASN B 1 157 ? 5.715 -9.578 -18.578 1 97.88 157 ASN B O 1
ATOM 3498 N N . LEU B 1 158 ? 5.617 -8.461 -16.688 1 97.88 158 LEU B N 1
ATOM 3499 C CA . LEU B 1 158 ? 6.305 -9.477 -15.906 1 97.88 158 LEU B CA 1
ATOM 3500 C C . LEU B 1 158 ? 5.426 -10.711 -15.734 1 97.88 158 LEU B C 1
ATOM 3502 O O . LEU B 1 158 ? 5.938 -11.828 -15.617 1 97.88 158 LEU B O 1
ATOM 3506 N N . MET B 1 159 ? 4.094 -10.531 -15.68 1 97.31 159 MET B N 1
ATOM 3507 C CA . MET B 1 159 ? 3.195 -11.68 -15.594 1 97.31 159 MET B CA 1
ATOM 3508 C C . MET B 1 159 ? 3.268 -12.523 -16.859 1 97.31 159 MET B C 1
ATOM 3510 O O . MET B 1 159 ? 3.35 -13.75 -16.797 1 97.31 159 MET B O 1
ATOM 3514 N N . ARG B 1 160 ? 3.289 -11.859 -18 1 97.62 160 ARG B N 1
ATOM 3515 C CA . ARG B 1 160 ? 3.457 -12.539 -19.281 1 97.62 160 ARG B CA 1
ATOM 3516 C C . ARG B 1 160 ? 4.766 -13.32 -19.312 1 97.62 160 ARG B C 1
ATOM 3518 O O . ARG B 1 160 ? 4.781 -14.492 -19.703 1 97.62 160 ARG B O 1
ATOM 3525 N N . TYR B 1 161 ? 5.832 -12.711 -18.875 1 98.25 161 TYR B N 1
ATOM 3526 C CA . TYR B 1 161 ? 7.133 -13.367 -18.859 1 98.25 161 TYR B CA 1
ATOM 3527 C C . TYR B 1 161 ? 7.094 -14.617 -17.984 1 98.25 161 TYR B C 1
ATOM 3529 O O . TYR B 1 161 ? 7.484 -15.703 -18.422 1 98.25 161 TYR B O 1
ATOM 3537 N N . MET B 1 162 ? 6.562 -14.5 -16.734 1 98.06 162 MET B N 1
ATOM 3538 C CA . MET B 1 162 ? 6.652 -15.555 -15.734 1 98.06 162 MET B CA 1
ATOM 3539 C C . MET B 1 162 ? 5.758 -16.734 -16.109 1 98.06 162 MET B C 1
ATOM 3541 O O . MET B 1 162 ? 6.117 -17.891 -15.875 1 98.06 162 MET B O 1
ATOM 3545 N N . LEU B 1 163 ? 4.605 -16.438 -16.766 1 97.62 163 LEU B N 1
ATOM 3546 C CA . LEU B 1 163 ? 3.637 -17.5 -16.984 1 97.62 163 LEU B CA 1
ATOM 3547 C C . LEU B 1 163 ? 3.762 -18.078 -18.391 1 97.62 163 LEU B C 1
ATOM 3549 O O . LEU B 1 163 ? 3.496 -19.25 -18.625 1 97.62 163 LEU B O 1
ATOM 3553 N N . LEU B 1 164 ? 4.27 -17.25 -19.375 1 98.19 164 LEU B N 1
ATOM 3554 C CA . 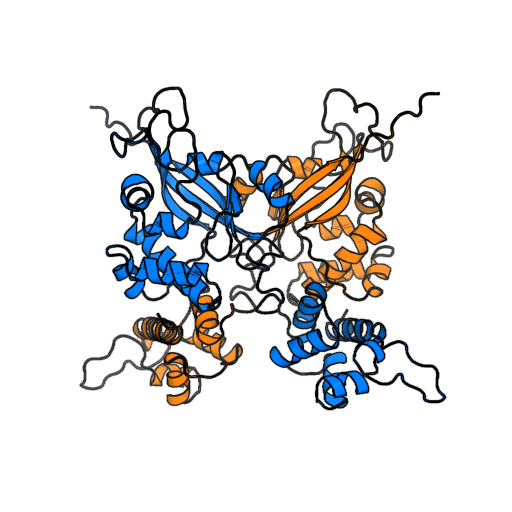LEU B 1 164 ? 4.07 -17.672 -20.75 1 98.19 164 LEU B CA 1
ATOM 3555 C C . LEU B 1 164 ? 5.402 -17.922 -21.438 1 98.19 164 LEU B C 1
ATOM 3557 O O . LEU B 1 164 ? 5.449 -18.547 -22.5 1 98.19 164 LEU B O 1
ATOM 3561 N N . ARG B 1 165 ? 6.48 -17.453 -20.906 1 97.81 165 ARG B N 1
ATOM 3562 C CA . ARG B 1 165 ? 7.746 -17.578 -21.625 1 97.81 165 ARG B CA 1
ATOM 3563 C C . ARG B 1 165 ? 8.5 -18.828 -21.203 1 97.81 165 ARG B C 1
ATOM 3565 O O . ARG B 1 165 ? 8.648 -19.094 -20 1 97.81 165 ARG B O 1
ATOM 3572 N N . HIS B 1 166 ? 9.023 -19.484 -22.188 1 96.62 166 HIS B N 1
ATOM 3573 C CA . HIS B 1 166 ? 9.805 -20.688 -21.969 1 96.62 166 HIS B CA 1
ATOM 3574 C C . HIS B 1 166 ? 11.031 -20.422 -21.109 1 96.62 166 HIS B C 1
ATOM 3576 O O . HIS B 1 166 ? 11.383 -21.234 -20.25 1 96.62 166 HIS B O 1
ATOM 3582 N N . THR B 1 167 ? 11.648 -19.359 -21.297 1 96.44 167 THR B N 1
ATOM 3583 C CA . THR B 1 167 ? 12.852 -19 -20.562 1 96.44 167 THR B CA 1
ATOM 3584 C C . THR B 1 167 ? 12.555 -18.906 -19.062 1 96.44 167 THR B C 1
ATOM 3586 O O . THR B 1 167 ? 13.328 -19.391 -18.234 1 96.44 167 THR B O 1
ATOM 3589 N N . ALA B 1 168 ? 11.438 -18.25 -18.703 1 97.75 168 ALA B N 1
ATOM 3590 C CA . ALA B 1 168 ? 11.047 -18.156 -17.297 1 97.75 168 ALA B CA 1
ATOM 3591 C C . ALA B 1 168 ? 10.781 -19.531 -16.703 1 97.75 168 ALA B C 1
ATOM 3593 O O . ALA B 1 168 ? 11.289 -19.859 -15.617 1 97.75 168 ALA B O 1
ATOM 3594 N N . ARG B 1 169 ? 10.102 -20.344 -17.422 1 96.94 169 ARG B N 1
ATOM 3595 C CA . ARG B 1 169 ? 9.641 -21.641 -16.953 1 96.94 169 ARG B CA 1
ATOM 3596 C C . ARG B 1 169 ? 10.812 -22.609 -16.812 1 96.94 169 ARG B C 1
ATOM 3598 O O . ARG B 1 169 ? 10.891 -23.359 -15.828 1 96.94 169 ARG B O 1
ATOM 3605 N N . GLU B 1 170 ? 11.758 -22.531 -17.734 1 95.38 170 GLU B N 1
ATOM 3606 C CA . GLU B 1 170 ? 12.742 -23.609 -17.812 1 95.38 170 GLU B CA 1
ATOM 3607 C C . GLU B 1 170 ? 14.094 -23.156 -17.266 1 95.38 170 GLU B C 1
ATOM 3609 O O . GLU B 1 170 ? 14.906 -23.984 -16.844 1 95.38 170 GLU B O 1
ATOM 3614 N N . HIS B 1 171 ? 14.312 -21.844 -17.219 1 95.31 171 HIS B N 1
ATOM 3615 C CA . HIS B 1 171 ? 15.695 -21.438 -17 1 95.31 171 HIS B CA 1
ATOM 3616 C C . HIS B 1 171 ? 15.789 -20.422 -15.859 1 95.31 171 HIS B C 1
ATOM 3618 O O . HIS B 1 171 ? 16.891 -20.109 -15.383 1 95.31 171 HIS B O 1
ATOM 3624 N N . HIS B 1 172 ? 14.719 -19.891 -15.398 1 96.94 172 HIS B N 1
ATOM 3625 C CA . HIS B 1 172 ? 14.773 -18.781 -14.453 1 96.94 172 HIS B CA 1
ATOM 3626 C C . HIS B 1 172 ? 14.047 -19.125 -13.156 1 96.94 172 HIS B C 1
ATOM 3628 O O . HIS B 1 172 ? 14.625 -19.031 -12.07 1 96.94 172 HIS B O 1
ATOM 3634 N N . LEU B 1 173 ? 12.781 -19.531 -13.227 1 97.31 173 LEU B N 1
ATOM 3635 C CA . LEU B 1 173 ? 11.914 -19.766 -12.078 1 97.31 173 LEU B CA 1
ATOM 3636 C C . LEU B 1 173 ? 11.906 -21.25 -11.719 1 97.31 173 LEU B C 1
ATOM 3638 O O . LEU B 1 173 ? 11.336 -22.062 -12.445 1 97.31 173 LEU B O 1
ATOM 3642 N N . LEU B 1 174 ? 12.484 -21.562 -10.578 1 95.94 174 LEU B N 1
ATOM 3643 C CA . LEU B 1 174 ? 12.625 -22.953 -10.188 1 95.94 174 LEU B CA 1
ATOM 3644 C C . LEU B 1 174 ? 11.328 -23.484 -9.578 1 95.94 174 LEU B C 1
ATOM 3646 O O . LEU B 1 174 ? 10.625 -22.75 -8.883 1 95.94 174 LEU B O 1
ATOM 3650 N N . ASP B 1 175 ? 11.023 -24.828 -9.883 1 95.25 175 ASP B N 1
ATOM 3651 C CA . ASP B 1 175 ? 9.758 -25.422 -9.477 1 95.25 175 ASP B CA 1
ATOM 3652 C C . ASP B 1 175 ? 8.578 -24.562 -9.922 1 95.25 175 ASP B C 1
ATOM 3654 O O . ASP B 1 175 ? 7.711 -24.219 -9.117 1 95.25 175 ASP B O 1
ATOM 3658 N N . TRP B 1 176 ? 8.602 -24.25 -11.172 1 96.56 176 TRP B N 1
ATOM 3659 C CA . TRP B 1 176 ? 7.773 -23.203 -11.773 1 96.56 176 TRP B CA 1
ATOM 3660 C C . TRP B 1 176 ? 6.293 -23.469 -11.508 1 96.56 176 TRP B C 1
ATOM 3662 O O . TRP B 1 176 ? 5.562 -22.578 -11.086 1 96.56 176 TRP B O 1
ATOM 3672 N N . GLU B 1 177 ? 5.805 -24.656 -11.758 1 94.06 177 GLU B N 1
ATOM 3673 C CA . GLU B 1 177 ? 4.371 -24.922 -11.656 1 94.06 177 GLU B CA 1
ATOM 3674 C C . GLU B 1 177 ? 3.871 -24.703 -10.227 1 94.06 177 GLU B C 1
ATOM 3676 O O . GLU B 1 177 ? 2.943 -23.906 -10.008 1 94.06 177 GLU B O 1
ATOM 3681 N N . ARG B 1 178 ? 4.59 -25.281 -9.297 1 90.75 178 ARG B N 1
ATOM 3682 C CA . ARG B 1 178 ? 4.102 -25.281 -7.918 1 90.75 178 ARG B CA 1
ATOM 3683 C C . ARG B 1 178 ? 4.418 -23.969 -7.227 1 90.75 178 ARG B C 1
ATOM 3685 O O . ARG B 1 178 ? 3.59 -23.438 -6.484 1 90.75 178 ARG B O 1
ATOM 3692 N N . GLN B 1 179 ? 5.559 -23.438 -7.543 1 92.19 179 GLN B N 1
ATOM 3693 C CA . GLN B 1 179 ? 6.035 -22.328 -6.727 1 92.19 179 GLN B CA 1
ATOM 3694 C C . GLN B 1 179 ? 5.746 -20.984 -7.398 1 92.19 179 GLN B C 1
ATOM 3696 O O . GLN B 1 179 ? 5.762 -19.938 -6.746 1 92.19 179 GLN B O 1
ATOM 3701 N N . TRP B 1 180 ? 5.453 -20.984 -8.664 1 93.69 180 TRP B N 1
ATOM 3702 C CA . TRP B 1 180 ? 5.285 -19.719 -9.359 1 93.69 180 TRP B CA 1
ATOM 3703 C C . TRP B 1 180 ? 3.953 -19.672 -10.102 1 93.69 180 TRP B C 1
ATOM 3705 O O . TRP B 1 180 ? 3.09 -18.844 -9.789 1 93.69 180 TRP B O 1
ATOM 3715 N N . ALA B 1 181 ? 3.656 -20.609 -10.93 1 93.88 181 ALA B N 1
ATOM 3716 C CA . ALA B 1 181 ? 2.504 -20.562 -11.828 1 93.88 181 ALA B CA 1
ATOM 3717 C C . ALA B 1 181 ? 1.198 -20.531 -11.039 1 93.88 181 ALA B C 1
ATOM 3719 O O . ALA B 1 181 ? 0.306 -19.734 -11.328 1 93.88 181 ALA B O 1
ATOM 3720 N N . ARG B 1 182 ? 1.097 -21.375 -10.102 1 89.44 182 ARG B N 1
ATOM 3721 C CA . ARG B 1 182 ? -0.157 -21.484 -9.359 1 89.44 182 ARG B CA 1
ATOM 3722 C C . ARG B 1 182 ? -0.448 -20.219 -8.578 1 89.44 182 ARG B C 1
ATOM 3724 O O . ARG B 1 182 ? -1.519 -19.625 -8.719 1 89.44 182 ARG B O 1
ATOM 3731 N N . PRO B 1 183 ? 0.539 -19.781 -7.762 1 88.06 183 PRO B N 1
ATOM 3732 C CA . PRO B 1 183 ? 0.271 -18.516 -7.059 1 88.06 183 PRO B CA 1
ATOM 3733 C C . PRO B 1 183 ? 0.038 -17.359 -8.008 1 88.06 183 PRO B C 1
ATOM 3735 O O . PRO B 1 183 ? -0.798 -16.484 -7.738 1 88.06 183 PRO B O 1
ATOM 3738 N N . LEU B 1 184 ? 0.724 -17.281 -9.078 1 92 184 LEU B N 1
ATOM 3739 C CA . LEU B 1 184 ? 0.579 -16.188 -10.039 1 92 184 LEU B CA 1
ATOM 3740 C C . LEU B 1 184 ? -0.786 -16.234 -10.719 1 92 184 LEU B C 1
ATOM 3742 O O . LEU B 1 184 ? -1.402 -15.203 -10.961 1 92 184 LEU B O 1
ATOM 3746 N N . ALA B 1 185 ? -1.212 -17.422 -11.008 1 89 185 ALA B N 1
ATOM 3747 C CA . ALA B 1 185 ? -2.541 -17.594 -11.594 1 89 185 ALA B CA 1
ATOM 3748 C C . ALA B 1 185 ? -3.619 -17.031 -10.672 1 89 185 ALA B C 1
ATOM 3750 O O . ALA B 1 185 ? -4.531 -16.344 -11.125 1 89 185 ALA B O 1
ATOM 3751 N N . ALA B 1 186 ? -3.426 -17.344 -9.453 1 84.25 186 ALA B N 1
ATOM 3752 C CA . ALA B 1 186 ? -4.383 -16.844 -8.477 1 84.25 186 ALA B CA 1
ATOM 3753 C C . ALA B 1 186 ? -4.355 -15.312 -8.406 1 84.25 186 ALA B C 1
ATOM 3755 O O . ALA B 1 186 ? -5.402 -14.672 -8.32 1 84.25 186 ALA B O 1
ATOM 3756 N N . GLN B 1 187 ? -3.189 -14.781 -8.445 1 87.44 187 GLN B N 1
ATOM 3757 C CA . GLN B 1 187 ? -3.053 -13.328 -8.414 1 87.44 187 GLN B CA 1
ATOM 3758 C C . GLN B 1 187 ? -3.682 -12.688 -9.641 1 87.44 187 GLN B C 1
ATOM 3760 O O . GLN B 1 187 ? -4.348 -11.656 -9.539 1 87.44 187 GLN B O 1
ATOM 3765 N N . LEU B 1 188 ? -3.465 -13.281 -10.766 1 89.25 188 LEU B N 1
ATOM 3766 C CA . LEU B 1 188 ? -4.023 -12.75 -12.008 1 89.25 188 LEU B CA 1
ATOM 3767 C C . LEU B 1 188 ? -5.547 -12.789 -11.977 1 89.25 188 LEU B C 1
ATOM 3769 O O . LEU B 1 188 ? -6.203 -11.805 -12.336 1 89.25 188 LEU B O 1
ATOM 3773 N N . ARG B 1 189 ? -6.098 -13.883 -11.516 1 83.88 189 ARG B N 1
ATOM 3774 C CA . ARG B 1 189 ? -7.547 -14 -11.422 1 83.88 189 ARG B CA 1
ATOM 3775 C C . ARG B 1 189 ? -8.133 -12.906 -10.531 1 83.88 189 ARG B C 1
ATOM 3777 O O . ARG B 1 189 ? -9.141 -12.297 -10.883 1 83.88 189 ARG B O 1
ATOM 3784 N N . LYS B 1 190 ? -7.457 -12.719 -9.461 1 81.69 190 LYS B N 1
ATOM 3785 C CA . LYS B 1 190 ? -7.914 -11.68 -8.539 1 81.69 190 LYS B CA 1
ATOM 3786 C C . LYS B 1 190 ? -7.883 -10.305 -9.195 1 81.69 190 LYS B C 1
ATOM 3788 O O . LYS B 1 190 ? -8.828 -9.523 -9.062 1 81.69 190 LYS B O 1
ATOM 3793 N N . ALA B 1 191 ? -6.836 -10.008 -9.859 1 85.12 191 ALA B N 1
ATOM 3794 C CA . ALA B 1 191 ? -6.688 -8.703 -10.492 1 85.12 191 ALA B CA 1
ATOM 3795 C C . ALA B 1 191 ? -7.734 -8.5 -11.578 1 85.12 191 ALA B C 1
ATOM 3797 O O . ALA B 1 191 ? -8.32 -7.418 -11.688 1 85.12 191 ALA B O 1
ATOM 3798 N N . VAL B 1 192 ? -7.988 -9.531 -12.375 1 85.69 192 VAL B N 1
ATOM 3799 C CA . VAL B 1 192 ? -8.977 -9.461 -13.445 1 85.69 192 VAL B CA 1
ATOM 3800 C C . VAL B 1 192 ? -10.359 -9.203 -12.859 1 85.69 192 VAL B C 1
ATOM 3802 O O . VAL B 1 192 ? -11.133 -8.406 -13.398 1 85.69 192 VAL B O 1
ATOM 3805 N N . ALA B 1 193 ? -10.594 -9.836 -11.75 1 80.81 193 ALA B N 1
ATOM 3806 C CA . ALA B 1 193 ? -11.883 -9.664 -11.078 1 80.81 193 ALA B CA 1
ATOM 3807 C C . ALA B 1 193 ? -12.016 -8.258 -10.5 1 80.81 193 ALA B C 1
ATOM 3809 O O . ALA B 1 193 ? -13.102 -7.668 -10.539 1 80.81 193 ALA B O 1
ATOM 3810 N N . GLN B 1 194 ? -10.969 -7.785 -10 1 78.94 194 GLN B N 1
ATOM 3811 C CA . GLN B 1 194 ? -10.977 -6.496 -9.32 1 78.94 194 GLN B CA 1
ATOM 3812 C C . GLN B 1 194 ? -11.031 -5.344 -10.32 1 78.94 194 GLN B C 1
ATOM 3814 O O . GLN B 1 194 ? -11.617 -4.297 -10.039 1 78.94 194 GLN B O 1
ATOM 3819 N N . TYR B 1 195 ? -10.398 -5.578 -11.469 1 80.62 195 TYR B N 1
ATOM 3820 C CA . TYR B 1 195 ? -10.312 -4.52 -12.469 1 80.62 195 TYR B CA 1
ATOM 3821 C C . TYR B 1 195 ? -10.82 -5.004 -13.82 1 80.62 195 TYR B C 1
ATOM 3823 O O . TYR B 1 195 ? -10.07 -5.016 -14.797 1 80.62 195 TYR B O 1
ATOM 3831 N N . PRO B 1 196 ? -12.109 -5.242 -13.953 1 78.25 196 PRO B N 1
ATOM 3832 C CA . PRO B 1 196 ? -12.672 -5.84 -15.164 1 78.25 196 PRO B CA 1
ATOM 3833 C C . PRO B 1 196 ? -12.555 -4.93 -16.391 1 78.25 196 PRO B C 1
ATOM 3835 O O . PRO B 1 196 ? -12.578 -5.406 -17.516 1 78.25 196 PRO B O 1
ATOM 3838 N N . GLY B 1 197 ? -12.414 -3.652 -16.172 1 80.75 197 GLY B N 1
ATOM 3839 C CA . GLY B 1 197 ? -12.344 -2.713 -17.281 1 80.75 197 GLY B CA 1
ATOM 3840 C C . GLY B 1 197 ? -10.93 -2.488 -17.781 1 80.75 197 GLY B C 1
ATOM 3841 O O . GLY B 1 197 ? -10.711 -1.767 -18.75 1 80.75 197 GLY B O 1
ATOM 3842 N N . ASN B 1 198 ? -9.977 -3.096 -17.156 1 85.56 198 ASN B N 1
ATOM 3843 C CA . ASN B 1 198 ? -8.586 -2.91 -17.562 1 85.56 198 ASN B CA 1
ATOM 3844 C C . ASN B 1 198 ? -8.242 -3.744 -18.781 1 85.56 198 ASN B C 1
ATOM 3846 O O . ASN B 1 198 ? -8.25 -4.977 -18.734 1 85.56 198 ASN B O 1
ATOM 3850 N N . GLY B 1 199 ? -7.902 -3.102 -19.875 1 90.12 199 GLY B N 1
ATOM 3851 C CA . GLY B 1 199 ? -7.641 -3.76 -21.141 1 90.12 199 GLY B CA 1
ATOM 3852 C C . GLY B 1 199 ? -6.434 -4.68 -21.094 1 90.12 199 GLY B C 1
ATOM 3853 O O . GLY B 1 199 ? -6.469 -5.785 -21.641 1 90.12 199 GLY B O 1
ATOM 3854 N N . ASP B 1 200 ? -5.355 -4.285 -20.469 1 92.19 200 ASP B N 1
ATOM 3855 C CA . ASP B 1 200 ? -4.148 -5.098 -20.359 1 92.19 200 ASP B CA 1
ATOM 3856 C C . ASP B 1 200 ? -4.426 -6.395 -19.609 1 92.19 200 ASP B C 1
ATOM 3858 O O . ASP B 1 200 ? -3.949 -7.461 -20 1 92.19 200 ASP B O 1
ATOM 3862 N N . LEU B 1 201 ? -5.176 -6.309 -18.547 1 91.5 201 LEU B N 1
ATOM 3863 C CA . LEU B 1 201 ? -5.523 -7.484 -17.766 1 91.5 201 LEU B CA 1
ATOM 3864 C C . LEU B 1 201 ? -6.379 -8.453 -18.562 1 91.5 201 LEU B C 1
ATOM 3866 O O . LEU B 1 201 ? -6.184 -9.664 -18.5 1 91.5 201 LEU B O 1
ATOM 3870 N N . ARG B 1 202 ? -7.293 -7.887 -19.312 1 90.81 202 ARG B N 1
ATOM 3871 C CA . ARG B 1 202 ? -8.156 -8.719 -20.156 1 90.81 202 ARG B CA 1
ATOM 3872 C C . ARG B 1 202 ? -7.34 -9.477 -21.203 1 90.81 202 ARG B C 1
ATOM 3874 O O . ARG B 1 202 ? -7.57 -10.664 -21.438 1 90.81 202 ARG B O 1
ATOM 3881 N N . GLU B 1 203 ? -6.457 -8.75 -21.734 1 95.69 203 GLU B N 1
ATOM 3882 C CA . GLU B 1 203 ? -5.59 -9.383 -22.719 1 95.69 203 GLU B CA 1
ATOM 3883 C C . GLU B 1 203 ? -4.746 -10.484 -22.094 1 95.69 203 GLU B C 1
ATOM 3885 O O . GLU B 1 203 ? -4.633 -11.578 -22.641 1 95.69 203 GLU B O 1
ATOM 3890 N N . LEU B 1 204 ? -4.164 -10.242 -20.953 1 95.56 204 LEU B N 1
ATOM 3891 C CA . LEU B 1 204 ? -3.367 -11.227 -20.234 1 95.56 204 LEU B CA 1
ATOM 3892 C C . LEU B 1 204 ? -4.211 -12.445 -19.859 1 95.56 204 LEU B C 1
ATOM 3894 O O . LEU B 1 204 ? -3.748 -13.578 -19.984 1 95.56 204 LEU B O 1
ATOM 3898 N N . ASP B 1 205 ? -5.375 -12.133 -19.453 1 93.12 205 ASP B N 1
ATOM 3899 C CA . ASP B 1 205 ? -6.305 -13.195 -19.078 1 93.12 205 ASP B CA 1
ATOM 3900 C C . ASP B 1 205 ? -6.527 -14.156 -20.25 1 93.12 205 ASP B C 1
ATOM 3902 O O . ASP B 1 205 ? -6.422 -15.375 -20.078 1 93.12 205 ASP B O 1
ATOM 3906 N N . GLN B 1 206 ? -6.789 -13.617 -21.375 1 95.69 206 GLN B N 1
ATOM 3907 C CA . GLN B 1 206 ? -7.047 -14.406 -22.562 1 95.69 206 GLN B CA 1
ATOM 3908 C C . GLN B 1 206 ? -5.801 -15.18 -22.984 1 95.69 206 GLN B C 1
ATOM 3910 O O . GLN B 1 206 ? -5.883 -16.359 -23.328 1 95.69 206 GLN B O 1
ATOM 3915 N N . GLU B 1 207 ? -4.648 -14.547 -22.953 1 97.5 207 GLU B N 1
ATOM 3916 C CA . GLU B 1 207 ? -3.393 -15.18 -23.344 1 97.5 207 GLU B CA 1
ATOM 3917 C C . GLU B 1 207 ? -3.057 -16.359 -22.438 1 97.5 207 GLU B C 1
ATOM 3919 O O . GLU B 1 207 ? -2.674 -17.422 -22.922 1 97.5 207 GLU B O 1
ATOM 3924 N N . VAL B 1 208 ? -3.205 -16.156 -21.141 1 96.31 208 VAL B N 1
ATOM 3925 C CA . VAL B 1 208 ? -2.863 -17.203 -20.172 1 96.31 208 VAL B CA 1
ATOM 3926 C C . VAL B 1 208 ? -3.85 -18.359 -20.297 1 96.31 208 VAL B C 1
ATOM 3928 O O . VAL B 1 208 ? -3.451 -19.516 -20.281 1 96.31 208 VAL B O 1
ATOM 3931 N N . GLU B 1 209 ? -5.105 -18.016 -20.5 1 93.06 209 GLU B N 1
ATOM 3932 C CA . GLU B 1 209 ? -6.137 -19.031 -20.641 1 93.06 209 GLU B CA 1
ATOM 3933 C C . GLU B 1 209 ? -5.879 -19.906 -21.875 1 93.06 209 GLU B C 1
ATOM 3935 O O . GLU B 1 209 ? -6.113 -21.109 -21.844 1 93.06 209 GLU B O 1
ATOM 3940 N N . ALA B 1 210 ? -5.391 -19.297 -22.875 1 96 210 ALA B N 1
ATOM 3941 C CA . ALA B 1 210 ? -5.211 -19.969 -24.156 1 96 210 ALA B CA 1
ATOM 3942 C C . ALA B 1 210 ? -3.881 -20.719 -24.203 1 96 210 ALA B C 1
ATOM 3944 O O . ALA B 1 210 ? -3.66 -21.562 -25.078 1 96 210 ALA B O 1
ATOM 3945 N N . ASP B 1 211 ? -3.002 -20.453 -23.281 1 97.12 211 ASP B N 1
ATOM 3946 C CA . ASP B 1 211 ? -1.665 -21.031 -23.297 1 97.12 211 ASP B CA 1
ATOM 3947 C C . ASP B 1 211 ? -1.714 -22.531 -23.016 1 97.12 211 ASP B C 1
ATOM 3949 O O . ASP B 1 211 ? -2.426 -22.969 -22.109 1 97.12 211 ASP B O 1
ATOM 3953 N N . PRO B 1 212 ? -0.955 -23.312 -23.734 1 96.56 212 PRO B N 1
ATOM 3954 C CA . PRO B 1 212 ? -1.026 -24.766 -23.562 1 96.56 212 PRO B CA 1
ATOM 3955 C C . PRO B 1 212 ? -0.456 -25.234 -22.234 1 96.56 212 PRO B C 1
ATOM 3957 O O . PRO B 1 212 ? -0.824 -26.312 -21.75 1 96.56 212 PRO B O 1
ATOM 3960 N N . VAL B 1 213 ? 0.479 -24.516 -21.672 1 96.5 213 VAL B N 1
ATOM 3961 C CA . VAL B 1 213 ? 1.132 -24.969 -20.438 1 96.5 213 VAL B CA 1
ATOM 3962 C C . VAL B 1 213 ? 0.483 -24.281 -19.234 1 96.5 213 VAL B C 1
ATOM 3964 O O . VAL B 1 213 ? 0.001 -24.953 -18.328 1 96.5 213 VAL B O 1
ATOM 3967 N N . ALA B 1 214 ? 0.385 -22.938 -19.25 1 95.56 214 ALA B N 1
ATOM 3968 C CA . ALA B 1 214 ? -0.145 -22.188 -18.125 1 95.56 214 ALA B CA 1
ATOM 3969 C C . ALA B 1 214 ? -1.667 -22.281 -18.062 1 95.56 214 ALA B C 1
ATOM 3971 O O . ALA B 1 214 ? -2.262 -22.172 -16.984 1 95.56 214 ALA B O 1
ATOM 3972 N N . GLY B 1 215 ? -2.34 -22.438 -19.172 1 94.25 215 GLY B N 1
ATOM 3973 C CA . GLY B 1 215 ? -3.789 -22.453 -19.266 1 94.25 215 GLY B CA 1
ATOM 3974 C C . GLY B 1 215 ? -4.449 -23.469 -18.359 1 94.25 215 GLY B C 1
ATOM 3975 O O . GLY B 1 215 ? -5.312 -23.109 -17.547 1 94.25 215 GLY B O 1
ATOM 3976 N N . PRO B 1 216 ? -4.062 -24.703 -18.5 1 93 216 PRO B N 1
ATOM 3977 C CA . PRO B 1 216 ? -4.641 -25.719 -17.625 1 93 216 PRO B CA 1
ATOM 3978 C C . PRO B 1 216 ? -4.465 -25.406 -16.141 1 93 216 PRO B C 1
ATOM 3980 O O . PRO B 1 216 ? -5.359 -25.672 -15.336 1 93 216 PRO B O 1
ATOM 3983 N N . ILE B 1 217 ? -3.352 -24.859 -15.789 1 89.81 217 ILE B N 1
ATOM 3984 C CA . ILE B 1 217 ? -3.098 -24.469 -14.398 1 89.81 217 ILE B CA 1
ATOM 3985 C C . ILE B 1 217 ? -4.031 -23.328 -14.008 1 89.81 217 ILE B C 1
ATOM 3987 O O . ILE B 1 217 ? -4.594 -23.328 -12.906 1 89.81 217 ILE B O 1
ATOM 3991 N N . TYR B 1 218 ? -4.199 -22.422 -14.828 1 88.69 218 TYR B N 1
ATOM 3992 C CA . TYR B 1 218 ? -5.016 -21.234 -14.617 1 88.69 218 TYR B CA 1
ATOM 3993 C C . TYR B 1 218 ? -6.484 -21.609 -14.438 1 88.69 218 TYR B C 1
ATOM 3995 O O . TYR B 1 218 ? -7.191 -21 -13.633 1 88.69 218 TYR B O 1
ATOM 4003 N N . ARG B 1 219 ? -6.957 -22.719 -15.062 1 80.81 219 ARG B N 1
ATOM 4004 C CA . ARG B 1 219 ? -8.352 -23.141 -15.023 1 80.81 219 ARG B CA 1
ATOM 4005 C C . ARG B 1 219 ? -8.609 -24.047 -13.82 1 80.81 219 ARG B C 1
ATOM 4007 O O . ARG B 1 219 ? -9.758 -24.219 -13.406 1 80.81 219 ARG B O 1
ATOM 4014 N N . SER B 1 220 ? -7.641 -24.734 -13.336 1 73.81 220 SER B N 1
ATOM 4015 C CA . SER B 1 220 ? -7.832 -25.797 -12.344 1 73.81 220 SER B CA 1
ATOM 4016 C C . SER B 1 220 ? -7.957 -25.219 -10.938 1 73.81 220 SER B C 1
ATOM 4018 O O . SER B 1 220 ? -8.672 -25.781 -10.102 1 73.81 220 SER B O 1
ATOM 4020 N N . ASP B 1 221 ? -7.02 -24.422 -10.43 1 60.38 221 ASP B N 1
ATOM 4021 C CA . ASP B 1 221 ? -6.742 -24.281 -9 1 60.38 221 ASP B CA 1
ATOM 4022 C C . ASP B 1 221 ? -7.57 -23.156 -8.383 1 60.38 221 ASP B C 1
ATOM 4024 O O . ASP B 1 221 ? -7.711 -22.094 -8.977 1 60.38 221 ASP B O 1
ATOM 4028 N N . PRO B 1 222 ? -8.297 -23.797 -7.234 1 56.47 222 PRO B N 1
ATOM 4029 C CA . PRO B 1 222 ? -8.992 -22.828 -6.375 1 56.47 222 PRO B CA 1
ATOM 4030 C C . PRO B 1 222 ? -8.109 -21.656 -5.953 1 56.47 222 PRO B C 1
ATOM 4032 O O . PRO B 1 222 ? -6.895 -21.828 -5.809 1 56.47 222 PRO B O 1
ATOM 4035 N N . VAL B 1 223 ? -8.641 -20.547 -6.129 1 55.78 223 VAL B N 1
ATOM 4036 C CA . VAL B 1 223 ? -8.07 -19.203 -5.961 1 55.78 223 VAL B CA 1
ATOM 4037 C C . VAL B 1 223 ? -7.461 -19.078 -4.566 1 55.78 223 VAL B C 1
ATOM 4039 O O . VAL B 1 223 ? -8.172 -19.141 -3.562 1 55.78 223 VAL B O 1
ATOM 4042 N N . THR B 1 224 ? -6.375 -19.828 -4.242 1 58.88 224 THR B N 1
ATOM 4043 C CA . THR B 1 224 ? -5.789 -19.391 -2.984 1 58.88 224 THR B CA 1
ATOM 4044 C C . THR B 1 224 ? -4.973 -18.109 -3.186 1 58.88 224 THR B C 1
ATOM 4046 O O . THR B 1 224 ? -4.184 -18.016 -4.125 1 58.88 224 THR B O 1
ATOM 4049 N N . TYR B 1 225 ? -5.5 -17.031 -2.656 1 59.78 225 TYR B N 1
ATOM 4050 C CA . TYR B 1 225 ? -4.738 -15.797 -2.721 1 59.78 225 TYR B CA 1
ATOM 4051 C C . TYR B 1 225 ? -3.414 -15.93 -1.979 1 59.78 225 TYR B C 1
ATOM 4053 O O . TYR B 1 225 ? -3.367 -16.469 -0.872 1 59.78 225 TYR B O 1
ATOM 4061 N N . VAL B 1 226 ? -2.4 -15.711 -2.793 1 61.28 226 VAL B N 1
ATOM 4062 C CA . VAL B 1 226 ? -1.082 -15.68 -2.168 1 61.28 226 VAL B CA 1
ATOM 4063 C C . VAL B 1 226 ? -0.555 -14.242 -2.154 1 61.28 226 VAL B C 1
ATOM 4065 O O . VAL B 1 226 ? -0.491 -13.594 -3.199 1 61.28 226 VAL B O 1
ATOM 4068 N N . GLN B 1 227 ? -0.377 -13.766 -0.912 1 62.75 227 GLN B N 1
ATOM 4069 C CA . GLN B 1 227 ? 0.241 -12.453 -0.77 1 62.75 227 GLN B CA 1
ATOM 4070 C C . GLN B 1 227 ? 1.722 -12.5 -1.139 1 62.75 227 GLN B C 1
ATOM 4072 O O . GLN B 1 227 ? 2.467 -13.344 -0.633 1 62.75 227 GLN B O 1
ATOM 4077 N N . PRO B 1 228 ? 1.968 -11.523 -1.962 1 65.38 228 PRO B N 1
ATOM 4078 C CA . PRO B 1 228 ? 3.35 -11.578 -2.445 1 65.38 228 PRO B CA 1
ATOM 4079 C C . PRO B 1 228 ? 4.363 -11.164 -1.382 1 65.38 228 PRO B C 1
ATOM 4081 O O . PRO B 1 228 ? 5.492 -11.664 -1.369 1 65.38 228 PRO B O 1
ATOM 4084 N N . SER B 1 229 ? 3.975 -10.328 -0.48 1 71.12 229 SER B N 1
ATOM 4085 C CA . SER B 1 229 ? 4.984 -9.828 0.449 1 71.12 229 SER B CA 1
ATOM 4086 C C . SER B 1 229 ? 5.371 -10.891 1.471 1 71.12 229 SER B C 1
ATOM 4088 O O . SER B 1 229 ? 4.504 -11.516 2.084 1 71.12 229 SER B O 1
ATOM 4090 N N . GLY B 1 230 ? 6.629 -11.062 1.513 1 71.69 230 GLY B N 1
ATOM 4091 C CA . GLY B 1 230 ? 7.172 -12.055 2.43 1 71.69 230 GLY B CA 1
ATOM 4092 C C . GLY B 1 230 ? 7.258 -13.445 1.828 1 71.69 230 GLY B C 1
ATOM 4093 O O . GLY B 1 230 ? 7.828 -14.352 2.432 1 71.69 230 GLY B O 1
ATOM 4094 N N . ALA B 1 231 ? 6.695 -13.555 0.642 1 80.69 231 ALA B N 1
ATOM 4095 C CA . ALA B 1 231 ? 6.781 -14.859 -0.019 1 80.69 231 ALA B CA 1
ATOM 4096 C C . ALA B 1 231 ? 8.211 -15.141 -0.48 1 80.69 231 ALA B C 1
ATOM 4098 O O . ALA B 1 231 ? 8.906 -14.242 -0.945 1 80.69 231 ALA B O 1
ATOM 4099 N N . THR B 1 232 ? 8.648 -16.312 -0.232 1 90.38 232 THR B N 1
ATOM 4100 C CA . THR B 1 232 ? 9.953 -16.797 -0.679 1 90.38 232 THR B CA 1
ATOM 4101 C C . THR B 1 232 ? 9.789 -17.875 -1.735 1 90.38 232 THR B C 1
ATOM 4103 O O . THR B 1 232 ? 8.969 -18.781 -1.578 1 90.38 232 THR B O 1
ATOM 4106 N N . ARG B 1 233 ? 10.539 -17.672 -2.844 1 93.88 233 ARG B N 1
ATOM 4107 C CA . ARG B 1 233 ? 10.414 -18.625 -3.947 1 93.88 233 ARG B CA 1
ATOM 4108 C C . ARG B 1 233 ? 11.773 -18.953 -4.535 1 93.88 233 ARG B C 1
ATOM 4110 O O . ARG B 1 233 ? 12.68 -18.125 -4.535 1 93.88 233 ARG B O 1
ATOM 4117 N N . PRO B 1 234 ? 11.836 -20.109 -5.031 1 95.56 234 PRO B N 1
ATOM 4118 C CA . PRO B 1 234 ? 13.117 -20.5 -5.633 1 95.56 234 PRO B CA 1
ATOM 4119 C C . PRO B 1 234 ? 13.312 -19.906 -7.027 1 95.56 234 PRO B C 1
ATOM 4121 O O . PRO B 1 234 ? 12.383 -19.875 -7.828 1 95.56 234 PRO B O 1
ATOM 4124 N N . VAL B 1 235 ? 14.5 -19.422 -7.281 1 96.12 235 VAL B N 1
ATOM 4125 C CA . VAL B 1 235 ? 14.828 -18.797 -8.555 1 96.12 235 VAL B CA 1
ATOM 4126 C C . VAL B 1 235 ? 16.312 -19.016 -8.875 1 96.12 235 VAL B C 1
ATOM 4128 O O . VAL B 1 235 ? 17.078 -19.453 -8.016 1 96.12 235 VAL B O 1
ATOM 4131 N N . ARG B 1 236 ? 16.609 -18.781 -10.078 1 93.44 236 ARG B N 1
ATOM 4132 C CA . ARG B 1 236 ? 17.984 -18.766 -10.547 1 93.44 236 ARG B CA 1
ATOM 4133 C C . ARG B 1 236 ? 18.375 -17.375 -11.062 1 93.44 236 ARG B C 1
ATOM 4135 O O . ARG B 1 236 ? 17.672 -16.812 -11.898 1 93.44 236 ARG B O 1
ATOM 4142 N N . PHE B 1 237 ? 19.453 -16.781 -10.492 1 92.31 237 PHE B N 1
ATOM 4143 C CA . PHE B 1 237 ? 19.938 -15.5 -10.961 1 92.31 237 PHE B CA 1
ATOM 4144 C C . PHE B 1 237 ? 21.297 -15.648 -11.633 1 92.31 237 PHE B C 1
ATOM 4146 O O . PHE B 1 237 ? 22.156 -16.406 -11.156 1 92.31 237 PHE B O 1
ATOM 4153 N N . PRO B 1 238 ? 21.484 -14.867 -12.75 1 87.81 238 PRO B N 1
ATOM 4154 C CA . PRO B 1 238 ? 22.828 -14.859 -13.359 1 87.81 238 PRO B CA 1
ATOM 4155 C C . PRO B 1 238 ? 23.906 -14.359 -12.398 1 87.81 238 PRO B C 1
ATOM 4157 O O . PRO B 1 238 ? 23.625 -13.508 -11.547 1 87.81 238 PRO B O 1
ATOM 4160 N N . TRP B 1 239 ? 25.062 -14.945 -12.406 1 71.81 239 TRP B N 1
ATOM 4161 C CA . TRP B 1 239 ? 26.203 -14.508 -11.617 1 71.81 239 TRP B CA 1
ATOM 4162 C C . TRP B 1 239 ? 26.938 -13.359 -12.305 1 71.81 239 TRP B C 1
ATOM 4164 O O . TRP B 1 239 ? 27.344 -13.484 -13.461 1 71.81 239 TRP B O 1
ATOM 4174 N N . PRO B 1 240 ? 26.859 -12 -11.82 1 58.69 240 PRO B N 1
ATOM 4175 C CA . PRO B 1 240 ? 27.469 -10.883 -12.539 1 58.69 240 PRO B CA 1
ATOM 4176 C C . PRO B 1 240 ? 28.984 -11.023 -12.703 1 58.69 240 PRO B C 1
ATOM 4178 O O . PRO B 1 240 ? 29.609 -10.258 -13.438 1 58.69 240 PRO B O 1
ATOM 4181 N N . GLY B 1 241 ? 29.828 -11.695 -11.836 1 52.84 241 GLY B N 1
ATOM 4182 C CA . GLY B 1 241 ? 31.188 -11.32 -11.516 1 52.84 241 GLY B CA 1
ATOM 4183 C C . GLY B 1 241 ? 32.156 -11.609 -12.633 1 52.84 241 GLY B C 1
ATOM 4184 O O . GLY B 1 241 ? 31.875 -12.391 -13.539 1 52.84 241 GLY B O 1
ATOM 4185 N N . PRO B 1 242 ? 33 -10.609 -12.727 1 50.22 242 PRO B N 1
ATOM 4186 C CA . PRO B 1 242 ? 34.188 -10.805 -13.586 1 50.22 242 PRO B CA 1
ATOM 4187 C C . PRO B 1 242 ? 34.781 -12.203 -13.445 1 50.22 242 PRO B C 1
ATOM 4189 O O . PRO B 1 242 ? 35.344 -12.727 -14.398 1 50.22 242 PRO B O 1
ATOM 4192 N N . ALA B 1 243 ? 35.125 -12.398 -12.055 1 48.56 243 ALA B N 1
ATOM 4193 C CA . ALA B 1 243 ? 36.062 -13.477 -11.766 1 48.56 243 ALA B CA 1
ATOM 4194 C C . ALA B 1 243 ? 35.406 -14.836 -11.898 1 48.56 243 ALA B C 1
ATOM 4196 O O . ALA B 1 243 ? 34.406 -15.109 -11.219 1 48.56 243 ALA B O 1
ATOM 4197 N N . GLY B 1 244 ? 35.094 -15.289 -12.914 1 52.47 244 GLY B N 1
ATOM 4198 C CA . GLY B 1 244 ? 34.625 -16.625 -13.25 1 52.47 244 GLY B CA 1
ATOM 4199 C C . GLY B 1 244 ? 33.656 -17.172 -12.234 1 52.47 244 GLY B C 1
ATOM 4200 O O . GLY B 1 244 ? 33.594 -16.703 -11.094 1 52.47 244 GLY B O 1
ATOM 4201 N N . PRO B 1 245 ? 32.656 -17.75 -12.68 1 54.41 245 PRO B N 1
ATOM 4202 C CA . PRO B 1 245 ? 31.672 -18.344 -11.766 1 54.41 245 PRO B CA 1
ATOM 4203 C C . PRO B 1 245 ? 32.312 -18.969 -10.531 1 54.41 245 PRO B C 1
ATOM 4205 O O . PRO B 1 245 ? 33.375 -19.609 -10.633 1 54.41 245 PRO B O 1
ATOM 4208 N N . PRO B 1 246 ? 32.062 -18.297 -9.336 1 53.69 246 PRO B N 1
ATOM 4209 C CA . PRO B 1 246 ? 32.594 -19.078 -8.234 1 53.69 246 PRO B CA 1
ATOM 4210 C C . PRO B 1 246 ? 32.406 -20.594 -8.422 1 53.69 246 PRO B C 1
ATOM 4212 O O . PRO B 1 246 ? 31.594 -21.016 -9.234 1 53.69 246 PRO B O 1
ATOM 4215 N N . ALA B 1 247 ? 33.281 -21.281 -7.75 1 53.59 247 ALA B N 1
ATOM 4216 C CA . ALA B 1 247 ? 33.094 -22.719 -7.605 1 53.59 247 ALA B CA 1
ATOM 4217 C C . ALA B 1 247 ? 31.672 -23.078 -7.199 1 53.59 247 ALA B C 1
ATOM 4219 O O . ALA B 1 247 ? 31.156 -22.531 -6.215 1 53.59 247 ALA B O 1
ATOM 4220 N N . GLY B 1 248 ? 30.828 -23.5 -8.273 1 59.31 248 GLY B N 1
ATOM 4221 C CA . GLY B 1 248 ? 29.484 -23.984 -7.996 1 59.31 248 GLY B CA 1
ATOM 4222 C C . GLY B 1 248 ? 28.422 -23.297 -8.852 1 59.31 248 GLY B C 1
ATOM 4223 O O . GLY B 1 248 ? 27.219 -23.516 -8.664 1 59.31 248 GLY B O 1
ATOM 4224 N N . ALA B 1 249 ? 28.969 -22.312 -9.578 1 62.31 249 ALA B N 1
ATOM 4225 C CA . ALA B 1 249 ? 27.969 -21.75 -10.484 1 62.31 249 ALA B CA 1
ATOM 4226 C C . ALA B 1 249 ? 27.453 -22.812 -11.453 1 62.31 249 ALA B C 1
ATOM 4228 O O . ALA B 1 249 ? 28.234 -23.625 -11.961 1 62.31 249 ALA B O 1
ATOM 4229 N N . GLU B 1 250 ? 26.156 -22.984 -11.367 1 74.56 250 GLU B N 1
ATOM 4230 C CA . GLU B 1 250 ? 25.469 -23.891 -12.273 1 74.56 250 GLU B CA 1
ATOM 4231 C C . GLU B 1 250 ? 25.078 -23.188 -13.57 1 74.56 250 GLU B C 1
ATOM 4233 O O . GLU B 1 250 ? 25.219 -21.969 -13.688 1 74.56 250 GLU B O 1
ATOM 4238 N N . ARG B 1 251 ? 25.125 -23.906 -14.57 1 78.75 251 ARG B N 1
ATOM 4239 C CA . ARG B 1 251 ? 24.594 -23.406 -15.836 1 78.75 251 ARG B CA 1
ATOM 4240 C C . ARG B 1 251 ? 23.281 -24.109 -16.203 1 78.75 251 ARG B C 1
ATOM 4242 O O . ARG B 1 251 ? 23.219 -25.328 -16.234 1 78.75 251 ARG B O 1
ATOM 4249 N N . CYS B 1 252 ? 22.312 -23.219 -16.422 1 83.94 252 CYS B N 1
ATOM 4250 C CA . CYS B 1 252 ? 21.031 -23.812 -16.797 1 83.94 252 CYS B CA 1
ATOM 4251 C C . CYS B 1 252 ? 21.094 -24.375 -18.219 1 83.94 252 CYS B C 1
ATOM 4253 O O . CYS B 1 252 ? 20.406 -25.344 -18.531 1 83.94 252 CYS B O 1
ATOM 4255 N N . CYS B 1 253 ? 21.812 -23.719 -19.156 1 88.06 253 CYS B N 1
ATOM 4256 C CA . CYS B 1 253 ? 22.016 -24.172 -20.531 1 88.06 253 CYS B CA 1
ATOM 4257 C C . CYS B 1 253 ? 23.172 -23.438 -21.188 1 88.06 253 CYS B C 1
ATOM 4259 O O . CYS B 1 253 ? 23.766 -22.531 -20.578 1 88.06 253 CYS B O 1
ATOM 4261 N N . ALA B 1 254 ? 23.469 -23.797 -22.359 1 86.31 254 ALA B N 1
ATOM 4262 C CA . ALA B 1 254 ? 24.641 -23.25 -23.047 1 86.31 254 ALA B CA 1
ATOM 4263 C C . ALA B 1 254 ? 24.359 -21.828 -23.531 1 86.31 254 ALA B C 1
ATOM 4265 O O . ALA B 1 254 ? 25.297 -21.031 -23.703 1 86.31 254 ALA B O 1
ATOM 4266 N N . GLU B 1 255 ? 23.156 -21.438 -23.656 1 90.94 255 GLU B N 1
ATOM 4267 C CA . GLU B 1 255 ? 22.781 -20.156 -24.25 1 90.94 255 GLU B CA 1
ATOM 4268 C C . GLU B 1 255 ? 22.781 -19.031 -23.219 1 90.94 255 GLU B C 1
ATOM 4270 O O . GLU B 1 255 ? 22.75 -17.859 -23.562 1 90.94 255 GLU B O 1
ATOM 4275 N N . HIS B 1 256 ? 22.922 -19.469 -21.953 1 91.88 256 HIS B N 1
ATOM 4276 C CA . HIS B 1 256 ? 22.797 -18.453 -20.906 1 91.88 256 HIS B CA 1
ATOM 4277 C C . HIS B 1 256 ? 24.078 -18.359 -20.078 1 91.88 256 HIS B C 1
ATOM 4279 O O . HIS B 1 256 ? 24.844 -19.328 -20 1 91.88 256 HIS B O 1
ATOM 4285 N N . LEU B 1 257 ? 24.312 -17.203 -19.469 1 88.94 257 LEU B N 1
ATOM 4286 C CA . LEU B 1 257 ? 25.375 -17 -18.484 1 88.94 257 LEU B CA 1
ATOM 4287 C C . LEU B 1 257 ? 25.266 -17.984 -17.328 1 88.94 257 LEU B C 1
ATOM 4289 O O . LEU B 1 257 ? 24.156 -18.438 -17.016 1 88.94 257 LEU B O 1
ATOM 4293 N N . PRO B 1 258 ? 26.453 -18.297 -16.734 1 87.94 258 PRO B N 1
ATOM 4294 C CA . PRO B 1 258 ? 26.359 -19.062 -15.492 1 87.94 258 PRO B CA 1
ATOM 4295 C C . PRO B 1 258 ? 25.453 -18.406 -14.453 1 87.94 258 PRO B C 1
ATOM 4297 O O . PRO B 1 258 ? 25.344 -17.188 -14.406 1 87.94 258 PRO B O 1
ATOM 4300 N N . SER B 1 259 ? 24.75 -19.203 -13.727 1 89.31 259 SER B N 1
ATOM 4301 C CA . SER B 1 259 ? 23.766 -18.703 -12.766 1 89.31 259 SER B CA 1
ATOM 4302 C C . SER B 1 259 ? 23.828 -19.5 -11.461 1 89.31 259 SER B C 1
ATOM 4304 O O . SER B 1 259 ? 24.578 -20.469 -11.352 1 89.31 259 SER B O 1
ATOM 4306 N N . ARG B 1 260 ? 23.125 -19 -10.461 1 88.19 260 ARG B N 1
ATOM 4307 C CA . ARG B 1 260 ? 23.047 -19.641 -9.156 1 88.19 260 ARG B CA 1
ATOM 4308 C C . ARG B 1 260 ? 21.594 -19.75 -8.695 1 88.19 260 ARG B C 1
ATOM 4310 O O . ARG B 1 260 ? 20.828 -18.781 -8.789 1 88.19 260 ARG B O 1
ATOM 4317 N N . ALA B 1 261 ? 21.375 -20.984 -8.211 1 91.44 261 ALA B N 1
ATOM 4318 C CA . ALA B 1 261 ? 20.062 -21.188 -7.617 1 91.44 261 ALA B CA 1
ATOM 4319 C C . ALA B 1 261 ? 19.984 -20.594 -6.211 1 91.44 261 ALA B C 1
ATOM 4321 O O . ALA B 1 261 ? 21 -20.547 -5.508 1 91.44 261 ALA B O 1
ATOM 4322 N N . GLY B 1 262 ? 18.844 -20.141 -5.84 1 92.31 262 GLY B N 1
ATOM 4323 C CA . GLY B 1 262 ? 18.625 -19.625 -4.5 1 92.31 262 GLY B CA 1
ATOM 4324 C C . GLY B 1 262 ? 17.172 -19.281 -4.23 1 92.31 262 GLY B C 1
ATOM 4325 O O . GLY B 1 262 ? 16.281 -19.75 -4.949 1 92.31 262 GLY B O 1
ATOM 4326 N N . LEU B 1 263 ? 16.984 -18.672 -3.115 1 94.06 263 LEU B N 1
ATOM 4327 C CA . LEU B 1 263 ? 15.648 -18.234 -2.711 1 94.06 263 LEU B CA 1
ATOM 4328 C C . LEU B 1 263 ? 15.531 -16.719 -2.777 1 94.06 263 LEU B C 1
ATOM 4330 O O . LEU B 1 263 ? 16.453 -16 -2.367 1 94.06 263 LEU B O 1
ATOM 4334 N N . VAL B 1 264 ? 14.461 -16.281 -3.398 1 93.81 264 VAL B N 1
ATOM 4335 C CA . VAL B 1 264 ? 14.195 -14.852 -3.439 1 93.81 264 VAL B CA 1
ATOM 4336 C C . VAL B 1 264 ? 12.992 -14.523 -2.557 1 93.81 264 VAL B C 1
ATOM 4338 O O . VAL B 1 264 ? 11.93 -15.133 -2.689 1 93.81 264 VAL B O 1
ATOM 4341 N N . THR B 1 265 ? 13.195 -13.656 -1.622 1 92.81 265 THR B N 1
ATOM 4342 C CA . THR B 1 265 ? 12.117 -13.117 -0.802 1 92.81 265 THR B CA 1
ATOM 4343 C C . THR B 1 265 ? 11.664 -11.758 -1.331 1 92.81 265 THR B C 1
ATOM 4345 O O . THR B 1 265 ? 12.484 -10.875 -1.577 1 92.81 265 THR B O 1
ATOM 4348 N N . MET B 1 266 ? 10.359 -11.672 -1.492 1 93 266 MET B N 1
ATOM 4349 C CA . MET B 1 266 ? 9.805 -10.453 -2.068 1 93 266 MET B CA 1
ATOM 4350 C C . MET B 1 266 ? 9.312 -9.508 -0.976 1 93 266 MET B C 1
ATOM 4352 O O . MET B 1 266 ? 8.469 -9.875 -0.164 1 93 266 MET B O 1
ATOM 4356 N N . CYS B 1 267 ? 9.859 -8.336 -0.931 1 92.88 267 CYS B N 1
ATOM 4357 C CA . CYS B 1 267 ? 9.312 -7.219 -0.168 1 92.88 267 CYS B CA 1
ATOM 4358 C C . CYS B 1 267 ? 8.461 -6.316 -1.055 1 92.88 267 CYS B C 1
ATOM 4360 O O . CYS B 1 267 ? 8.992 -5.527 -1.838 1 92.88 267 CYS B O 1
ATOM 4362 N N . ALA B 1 268 ? 7.176 -6.488 -0.895 1 92.62 268 ALA B N 1
ATOM 4363 C CA . ALA B 1 268 ? 6.234 -5.82 -1.791 1 92.62 268 ALA B CA 1
ATOM 4364 C C . ALA B 1 268 ? 5.406 -4.777 -1.043 1 92.62 268 ALA B C 1
ATOM 4366 O O . ALA B 1 268 ? 5.016 -4.996 0.106 1 92.62 268 ALA B O 1
ATOM 4367 N N . ALA B 1 269 ? 5.219 -3.67 -1.723 1 91.25 269 ALA B N 1
ATOM 4368 C CA . ALA B 1 269 ? 4.426 -2.582 -1.152 1 91.25 269 ALA B CA 1
ATOM 4369 C C . ALA B 1 269 ? 3.604 -1.88 -2.229 1 91.25 269 ALA B C 1
ATOM 4371 O O . ALA B 1 269 ? 3.918 -1.974 -3.418 1 91.25 269 ALA B O 1
ATOM 4372 N N . VAL B 1 270 ? 2.605 -1.229 -1.835 1 87.44 270 VAL B N 1
ATOM 4373 C CA . VAL B 1 270 ? 1.751 -0.478 -2.75 1 87.44 270 VAL B CA 1
ATOM 4374 C C . VAL B 1 270 ? 2.062 1.013 -2.643 1 87.44 270 VAL B C 1
ATOM 4376 O O . VAL B 1 270 ? 1.824 1.63 -1.602 1 87.44 270 VAL B O 1
ATOM 4379 N N . PRO B 1 271 ? 2.6 1.572 -3.723 1 88 271 PRO B N 1
ATOM 4380 C CA . PRO B 1 271 ? 2.807 3.021 -3.678 1 88 271 PRO B CA 1
ATOM 4381 C C . PRO B 1 271 ? 1.52 3.793 -3.385 1 88 271 PRO B C 1
ATOM 4383 O O . PRO B 1 271 ? 0.495 3.557 -4.031 1 88 271 PRO B O 1
ATOM 4386 N N . LEU B 1 272 ? 1.65 4.672 -2.389 1 82.06 272 LEU B N 1
ATOM 4387 C CA . LEU B 1 272 ? 0.482 5.488 -2.074 1 82.06 272 LEU B CA 1
ATOM 4388 C C . LEU B 1 272 ? 0.108 6.379 -3.252 1 82.06 272 LEU B C 1
ATOM 4390 O O . LEU B 1 272 ? 0.983 6.949 -3.91 1 82.06 272 LEU B O 1
ATOM 4394 N N . GLY B 1 273 ? -1.125 6.484 -3.535 1 76.06 273 GLY B N 1
ATOM 4395 C CA . GLY B 1 273 ? -1.611 7.281 -4.648 1 76.06 273 GLY B CA 1
ATOM 4396 C C . GLY B 1 273 ? -1.721 6.496 -5.941 1 76.06 273 GLY B C 1
ATOM 4397 O O . GLY B 1 273 ? -2.221 7.012 -6.945 1 76.06 273 GLY B O 1
ATOM 4398 N N . SER B 1 274 ? -1.182 5.336 -5.957 1 80.06 274 SER B N 1
ATOM 4399 C CA . SER B 1 274 ? -1.272 4.469 -7.129 1 80.06 274 SER B CA 1
ATOM 4400 C C . SER B 1 274 ? -1.83 3.098 -6.762 1 80.06 274 SER B C 1
ATOM 4402 O O . SER B 1 274 ? -1.104 2.102 -6.773 1 80.06 274 SER B O 1
ATOM 4404 N N . PRO B 1 275 ? -3.113 3.102 -6.59 1 75.5 275 PRO B N 1
ATOM 4405 C CA . PRO B 1 275 ? -3.711 1.819 -6.211 1 75.5 275 PRO B CA 1
ATOM 4406 C C . PRO B 1 275 ? -3.508 0.738 -7.27 1 75.5 275 PRO B C 1
ATOM 4408 O O . PRO B 1 275 ? -3.596 1.019 -8.469 1 75.5 275 PRO B O 1
ATOM 4411 N N . GLY B 1 276 ? -3.127 -0.495 -6.832 1 80 276 GLY B N 1
ATOM 4412 C CA . GLY B 1 276 ? -2.908 -1.62 -7.727 1 80 276 GLY B CA 1
ATOM 4413 C C . GLY B 1 276 ? -1.458 -1.775 -8.148 1 80 276 GLY B C 1
ATOM 4414 O O . GLY B 1 276 ? -1.033 -2.861 -8.547 1 80 276 GLY B O 1
ATOM 4415 N N . ALA B 1 277 ? -0.795 -0.547 -8.141 1 87.69 277 ALA B N 1
ATOM 4416 C CA . ALA B 1 277 ? 0.637 -0.658 -8.406 1 87.69 277 ALA B CA 1
ATOM 4417 C C . ALA B 1 277 ? 1.352 -1.376 -7.266 1 87.69 277 ALA B C 1
ATOM 4419 O O . ALA B 1 277 ? 0.823 -1.472 -6.156 1 87.69 277 ALA B O 1
ATOM 4420 N N . ARG B 1 278 ? 2.541 -1.89 -7.664 1 91.5 278 ARG B N 1
ATOM 4421 C CA . ARG B 1 278 ? 3.312 -2.598 -6.648 1 91.5 278 ARG B CA 1
ATOM 4422 C C . ARG B 1 278 ? 4.797 -2.275 -6.766 1 91.5 278 ARG B C 1
ATOM 4424 O O . ARG B 1 278 ? 5.352 -2.264 -7.867 1 91.5 278 ARG B O 1
ATOM 4431 N N . PHE B 1 279 ? 5.293 -2.004 -5.688 1 93.94 279 PHE B N 1
ATOM 4432 C CA . PHE B 1 279 ? 6.727 -1.797 -5.512 1 93.94 279 PHE B CA 1
ATOM 4433 C C . PHE B 1 279 ? 7.379 -3.025 -4.887 1 93.94 279 PHE B C 1
ATOM 4435 O O . PHE B 1 279 ? 6.855 -3.59 -3.922 1 93.94 279 PHE B O 1
ATOM 4442 N N . PHE B 1 280 ? 8.562 -3.49 -5.473 1 96 280 PHE B N 1
ATOM 4443 C CA . PHE B 1 280 ? 9.219 -4.695 -4.984 1 96 280 PHE B CA 1
ATOM 4444 C C . PHE B 1 280 ? 10.703 -4.438 -4.723 1 96 280 PHE B C 1
ATOM 4446 O O . PHE B 1 280 ? 11.375 -3.789 -5.527 1 96 280 PHE B O 1
ATOM 4453 N N . ILE B 1 281 ? 11.195 -4.891 -3.641 1 95.75 281 ILE B N 1
ATOM 4454 C CA . ILE B 1 281 ? 12.609 -5.176 -3.418 1 95.75 281 ILE B CA 1
ATOM 4455 C C . ILE B 1 281 ? 12.805 -6.68 -3.244 1 95.75 281 ILE B C 1
ATOM 4457 O O . ILE B 1 281 ? 12.141 -7.312 -2.42 1 95.75 281 ILE B O 1
ATOM 4461 N N . LEU B 1 282 ? 13.688 -7.23 -4.02 1 95.44 282 LEU B N 1
ATOM 4462 C CA . LEU B 1 282 ? 13.938 -8.664 -3.984 1 95.44 282 LEU B CA 1
ATOM 4463 C C . LEU B 1 282 ? 15.188 -8.984 -3.174 1 95.44 282 LEU B C 1
ATOM 4465 O O . LEU B 1 282 ? 16.281 -8.508 -3.49 1 95.44 282 LEU B O 1
ATOM 4469 N N . VAL B 1 283 ? 14.969 -9.805 -2.17 1 92.12 283 VAL B N 1
ATOM 4470 C CA . VAL B 1 283 ? 16.094 -10.258 -1.346 1 92.12 283 VAL B CA 1
ATOM 4471 C C . VAL B 1 283 ? 16.453 -11.695 -1.714 1 92.12 283 VAL B C 1
ATOM 4473 O O . VAL B 1 283 ? 15.703 -12.625 -1.432 1 92.12 283 VAL B O 1
ATOM 4476 N N . PHE B 1 284 ? 17.625 -11.828 -2.318 1 91.75 284 PHE B N 1
ATOM 4477 C CA . PHE B 1 284 ? 18.062 -13.125 -2.834 1 91.75 284 PHE B CA 1
ATOM 4478 C C . PHE B 1 284 ? 19.062 -13.773 -1.887 1 91.75 284 PHE B C 1
ATOM 4480 O O . PHE B 1 284 ? 20 -13.133 -1.43 1 91.75 284 PHE B O 1
ATOM 4487 N N . GLU B 1 285 ? 18.797 -14.969 -1.553 1 88.31 285 GLU B N 1
ATOM 4488 C CA . GLU B 1 285 ? 19.703 -15.82 -0.791 1 88.31 285 GLU B CA 1
ATOM 4489 C C . GLU B 1 285 ? 20.141 -17.031 -1.607 1 88.31 285 GLU B C 1
ATOM 4491 O O . GLU B 1 285 ? 19.344 -17.938 -1.851 1 88.31 285 GLU B O 1
ATOM 4496 N N . PRO B 1 286 ? 21.391 -17.094 -1.981 1 87.5 286 PRO B N 1
ATOM 4497 C CA . PRO B 1 286 ? 21.859 -18.219 -2.779 1 87.5 286 PRO B CA 1
ATOM 4498 C C . PRO B 1 286 ? 21.797 -19.547 -2.02 1 87.5 286 PRO B C 1
ATOM 4500 O O . PRO B 1 286 ? 21.984 -19.578 -0.799 1 87.5 286 PRO B O 1
ATOM 4503 N N . ALA B 1 287 ? 21.453 -20.609 -2.68 1 83.81 287 ALA B N 1
ATOM 4504 C CA . ALA B 1 287 ? 21.5 -21.938 -2.094 1 83.81 287 ALA B CA 1
ATOM 4505 C C . ALA B 1 287 ? 22.938 -22.297 -1.698 1 83.81 287 ALA B C 1
ATOM 4507 O O . ALA B 1 287 ? 23.891 -21.875 -2.346 1 83.81 287 ALA B O 1
ATOM 4508 N N . PRO B 1 288 ? 23.016 -22.984 -0.397 1 73.19 288 PRO B N 1
ATOM 4509 C CA . PRO B 1 288 ? 24.359 -23.391 -0.002 1 73.19 288 PRO B CA 1
ATOM 4510 C C . PRO B 1 288 ? 25.062 -24.219 -1.075 1 73.19 288 PRO B C 1
ATOM 4512 O O . PRO B 1 288 ? 24.422 -24.953 -1.82 1 73.19 288 PRO B O 1
ATOM 4515 N N . ALA B 1 289 ? 26.328 -23.859 -1.402 1 59.91 289 ALA B N 1
ATOM 4516 C CA . ALA B 1 289 ? 27.141 -24.594 -2.373 1 59.91 289 ALA B CA 1
ATOM 4517 C C . ALA B 1 289 ? 27.141 -26.094 -2.051 1 59.91 289 ALA B C 1
ATOM 4519 O O . ALA B 1 289 ? 27.109 -26.484 -0.881 1 59.91 289 ALA B O 1
ATOM 4520 N N . ALA B 1 290 ? 26.594 -26.953 -2.9 1 53.12 290 ALA B N 1
ATOM 4521 C CA . ALA B 1 290 ? 26.75 -28.391 -2.678 1 53.12 290 ALA B CA 1
ATOM 4522 C C . ALA B 1 290 ? 28.156 -28.719 -2.199 1 53.12 290 ALA B C 1
ATOM 4524 O O . ALA B 1 290 ? 29.141 -28.312 -2.822 1 53.12 290 ALA B O 1
ATOM 4525 N N . GLY B 1 291 ? 28.422 -28.75 -0.923 1 44.22 291 GLY B N 1
ATOM 4526 C CA . GLY B 1 291 ? 29.672 -29.312 -0.445 1 44.22 291 GLY B CA 1
ATOM 4527 C C . GLY B 1 291 ? 30.172 -30.469 -1.287 1 44.22 291 GLY B C 1
ATOM 4528 O O . GLY B 1 291 ? 29.391 -31.312 -1.707 1 44.22 291 GLY B O 1
ATOM 4529 N N . GLY B 1 292 ? 31.266 -30.281 -2.039 1 37.72 292 GLY B N 1
ATOM 4530 C CA . GLY B 1 292 ? 32.062 -31.406 -2.523 1 37.72 292 GLY B CA 1
ATOM 4531 C C . GLY B 1 292 ? 32.188 -32.5 -1.497 1 37.72 292 GLY B C 1
ATOM 4532 O O . GLY B 1 292 ? 32.594 -32.281 -0.361 1 37.72 292 GLY B O 1
ATOM 4533 N N . THR B 1 293 ? 31.312 -33.5 -1.429 1 34.03 293 THR B N 1
ATOM 4534 C CA . THR B 1 293 ? 31.828 -34.75 -0.833 1 34.03 293 THR B CA 1
ATOM 4535 C C . THR B 1 293 ? 33.25 -35.031 -1.292 1 34.03 293 THR B C 1
ATOM 4537 O O . THR B 1 293 ? 33.531 -35.062 -2.494 1 34.03 293 THR B O 1
ATOM 4540 N N . GLY B 1 294 ? 34.281 -34.531 -0.634 1 29.67 294 GLY B N 1
ATOM 4541 C CA . GLY B 1 294 ? 35.531 -35.219 -0.771 1 29.67 294 GLY B CA 1
ATOM 4542 C C . GLY B 1 294 ? 35.406 -36.688 -1.016 1 29.67 294 GLY B C 1
ATOM 4543 O O . GLY B 1 294 ? 34.656 -37.375 -0.316 1 29.67 294 GLY B O 1
ATOM 4544 N N . ARG B 1 295 ? 35.719 -37.125 -2.229 1 24.61 295 ARG B N 1
ATOM 4545 C CA . ARG B 1 295 ? 36.344 -38.469 -2.18 1 24.61 295 ARG B CA 1
ATOM 4546 C C . ARG B 1 295 ? 37.5 -38.5 -1.208 1 24.61 295 ARG B C 1
ATOM 4548 O O . ARG B 1 295 ? 38.344 -37.594 -1.2 1 24.61 295 ARG B O 1
#

Foldseek 3Di:
DALQVVLLCLLVVLQLQAALVNQPHDQPPDPDDRRRGDDLCRLCVQLVHHSVVSVCLSRLNDQADDPVSLVSSCVSSVPAQVSSQSSCCSNPVGGDPDTPDLCLQVADPPCVQVVQQPDPFWKFKAGLQQFTHHTYLNVLQFAWAAPPDGRDDPDRHVLCCLQADPRNQQPWFPPSLPFPLLQSLLSLVVSCVVNVPDPSSVVVVVCQCPHPPSNVSSPPDDNDHDDQAFDKGKTKGADPDPPPDPDQFDHSDNRTHGIFIWIKGWHWDDDPSNPSMIITGIDTDTDPRPPPPDD/DALLVVLLCLLVVLQLQAALVNQPHDQPPDPPDGRRGDDLCRLCVQLVHHSVVSVCLSRLNDQADDPVSLVSSCVSSVPAQVSSQSSCCSNPVGGDPDTPDLCLFVADPPCVQVVQQVDPFWKFKAGLQQFTHHTYLNVLQFAWAAPPDRRDDPDRHVLCCLQADPRNQQPWFPPSLPFPLLQSLLSLVVSCVVNVPDPSSVVVVVCQCPHPPSNVSSPPDDNPHDDQAFDKGKTKGADPDPPPPPDQFDHSDNRTHGIFIWIKGWHWDDDPSNPSMIITGIDTDTDPRPPPPDD

Organism: Streptomyces venezuelae (NCBI:txid54571)

Secondary structure (DSSP, 8-state):
--HHHHHHHHHHHHHHHS-GGGGTPPP--SSS---SS--HHHHHHHHTS-HHHHHHHHTT-SSS--HHHHHHHHHHHT--HHHHHHHHHHHHSS--SS-SSTTTTT---THHHHHHHTBSS-EEEE-TT-BEEEE-HHHHTTS---TTPPP--S-SBHHHHHHH-HHIIIIIBTTIIIIIIHHHHHHHHHHHHH-TT-HHHHHHHHHHHH-TTHHHHHHHS-------TT-EEEEEEE---SS---TT-B-S-TTS--EEEEEEEEEEEEETT-TT-EEEEEEEEEPP-------/--HHHHHHHHHHHHHHHS-GGGGTPPP--SSS---SS--HHHHHHHHTS-HHHHHHHHTT-SSS--HHHHHHHHHHHT--HHHHHHHHHHHHSS--SS-SSTTTTT---THHHHHHHTBSS-EEEE-TT-BEEEE-HHHHTTS---TTPPP--S-SBHHHHHHH-HHIIIIIBTTIIIIIIHHHHHHHHHHHHH-TT-HHHHHHHHHHHH-TTHHHHHHHS-------TT-EEEEEEE---SS---TT-B-S-TTS--EEEEEEEEEEEEETT-TT-EEEEEEEEEPP-------

pLDDT: mean 84.85, std 14.0, range [23.81, 98.31]

Nearest PDB structures (foldseek):
  3pxp-assembly1_A  TM=4.279E-01  e=6.094E-09  Chloroflexus aurantiacus J-10-fl
  3f52-assembly1_E  TM=7.249E-01  e=1.378E-02  Corynebacterium glutamicum
  2ofy-assembly1_B  TM=7.380E-01  e=5.567E-02  Rhodococcus jostii RHA1
  1b0n-assembly1_A  TM=6.101E-01  e=3.325E-01  Bacillus subtilis
  1hzi-assembly1_A  TM=2.138E-01  e=3.104E+00  Homo sapiens

Radius of gyration: 27.3 Å; Cα contacts (8 Å, |Δi|>4): 1090; chains: 2; bounding box: 71×87×49 Å

InterPro domains:
  IPR001387 Cro/C1-type, helix-turn-helix domain [PS50943] (33-84)
  IPR001387 Cro/C1-type, helix-turn-helix domain [SM00530] (6-84)
  IPR001387 Cro/C1-type, helix-turn-helix domain [cd00093] (33-83)
  IPR010982 Lambda repressor-like, DNA-binding domain superfamily [G3DSA:1.10.260.40] (6-98)
  IPR010982 Lambda repressor-like, DNA-binding domain superfamily [SSF47413] (33-80)
  IPR041413 MmyB-like transcription regulator ligand binding [PF17765] (122-210)